Protein AF-0000000084534724 (afdb_homodimer)

Nearest PDB structures (foldseek):
  3l21-assembly3_F  TM=9.313E-01  e=1.525E-20  Mycobacterium tuberculosis
  5j5d-assembly1_A  TM=9.311E-01  e=1.885E-20  Mycobacterium tuberculosis H37Rv
  3cpr-assembly1_A  TM=9.410E-01  e=4.296E-19  Corynebacterium glutamicum
  4n4q-assembly1_B  TM=8.571E-01  e=7.728E-17  Mycoplasmopsis synoviae 53
  4n4q-assembly1_D  TM=8.444E-01  e=2.115E-16  Mycoplasmopsis synoviae 53

pLDDT: mean 96.57, std 6.98, range [31.11, 98.94]

InterPro domains:
  IPR002220 DapA-like [PF00701] (13-294)
  IPR002220 DapA-like [PIRSF001365] (11-296)
  IPR002220 DapA-like [PR00146] (45-66)
  IPR002220 DapA-like [PR00146] (113-129)
  IPR002220 DapA-like [PR00146] (137-154)
  IPR002220 DapA-like [PTHR12128] (12-295)
  IPR002220 DapA-like [SM01130] (11-297)
  IPR013785 Aldolase-type TIM barrel [G3DSA:3.20.20.70] (2-296)

Sequence (604 aa):
MSHTPHDTTRPWRGIMVATAIPLRPDLSVDYDAYAEHVRWLIDSGCDGVVPNGSLGEYQTLTAEERARVVEVAVEAAGDGSRVMPGVAAYGSAESRRWAEQAAEAGAGSVLLLPPNAYRADRDAVRAHYAEVAKAGLPIVAYNNPIDTKVDLVPSLLAELHREGSIVAVKEFSGDVRRAYELAELAPGLDLLIGADDVLLELALAGAVGWIAGYPNALPEASVELYRAAVAHDLETALPLYKSLHSLLRWDSKTEFVQAIKLSMDIAGRPGGPVRPPRLPLTPEIEAAVRAATEKALAEGLAMSHTPHDTTRPWRGIMVATAIPLRPDLSVDYDAYAEHVRWLIDSGCDGVVPNGSLGEYQTLTAEERARVVEVAVEAAGDGSRVMPGVAAYGSAESRRWAEQAAEAGAGSVLLLPPNAYRADRDAVRAHYAEVAKAGLPIVAYNNPIDTKVDLVPSLLAELHREGSIVAVKEFSGDVRRAYELAELAPGLDLLIGADDVLLELALAGAVGWIAGYPNALPEASVELYRAAVAHDLETALPLYKSLHSLLRWDSKTEFVQAIKLSMDIAGRPGGPVRPPRLPLTPEIEAAVRAATEKALAEGLA

Secondary structure (DSSP, 8-state):
-------TTSTTSEEEEEPPPPB-TTS-B-HHHHHHHHHHHHHTT--EEETTSTTTTGGGS-HHHHHHHHHHHHHHHSSGGGB--B---SSHHHHHHHHHHHHHHT-S-EEEPPP-SS---HHHHHHHHHHHHTT-S-EEEEE-TTTSS----HHHHHHHHHTTS-SEEEE-S--TTHHHHHHHH-TT-EEEE-SGGGHHHHHHTT--EEEESGGGT-HHHHHHHHHHHHTT-HHHHHHHHHHHHHHHGGGGSTTHHHHHHHHHHHTTS------TT--PPPHHHHHHHHHHHHHHHHTT--/-------TTSTTSEEEEEPPPPB-TTS-B-HHHHHHHHHHHHHTT--EEETTSTTTTGGGS-HHHHHHHHHHHHHHHSSGGGB--B---SSHHHHHHHHHHHHHHT-S-EEEPPP-SS---HHHHHHHHHHHHTT-S-EEEEE-TTTSS----HHHHHHHHHTTS-SEEEE-S--TTHHHHHHHH-TT-EEEE-SGGGHHHHHHTT--EEEESGGGT-HHHHHHHHHHHHTT-HHHHHHHHHHHHHHHGGGGSTTHHHHHHHHHHHTTS------TT--PPPHHHHHHHHHHHHHHHHTT--

Organism: Streptomyces rubellomurinus (strain ATCC 31215) (NCBI:txid359131)

Foldseek 3Di:
DPLPPQDLLCNQFFEEEAAAFFADPVRHTDLVQLLVLLLVLVVLRGSAYEYLDVLNVVVPDDPVRLLVSLLSRCVSNVAQQRYAYEQEDQALVSSLVSLLSSVVSHHSAYEYEFNAPDQDDLVSRLVSLVSSCVSPHAYAYEADVPRGSYGCQLQSVQVSVVVVSHQEYADLPPPLVSLQVNCVRHPRHAYEDNAQLCLLSNLLSPHRYYHAYQCSQQSNLSNQLNVCSNVVVCVRNVVSSVLLNLQSCLCSDPCNSQLSLLLNVLSPGHSDDDDPPDDHDDPVVSVSSNVSSVSCVVVVRD/DPLPPQDLLCNQFFEEEAAAFFADPVRHTDLVQLLVLLLVLVVLRGSAYEYLDVLNVVVPDDPVRLLVSLLSRCVSNVAQQRYAYEQEDQALVSSLVSLLSSVVSHHSAYEYEFNAPDQDDLVSRLVSLVSSCVSPHAYAYEADVPRGSYGCQLQSVQVSVVVVSHQEYADLPPPLVSLQVNCVRHPRHAYEDNAQLCLLSNLLSPHRYYHAYQCSQQSNLSNQLNVCSNVVVCVRNVVSSVLLNLQRCLCSDPCNSQLSLLLNVVSPGHSDDDDPPDDHDDPVVSVSSNVSSVSCVVVVRD

Structure (mmCIF, N/CA/C/O backbone):
data_AF-0000000084534724-model_v1
#
loop_
_entity.id
_entity.type
_entity.pdbx_description
1 polymer 'Dihydrodipicolinate synthase'
#
loop_
_atom_site.group_PDB
_atom_site.id
_atom_site.type_symbol
_atom_site.label_atom_id
_atom_site.label_alt_id
_atom_site.label_comp_id
_atom_site.label_asym_id
_atom_site.label_entity_id
_atom_site.label_seq_id
_atom_site.pdbx_PDB_ins_code
_atom_site.Cartn_x
_atom_site.Cartn_y
_atom_site.Cartn_z
_atom_site.occupancy
_atom_site.B_iso_or_equiv
_atom_site.auth_seq_id
_atom_site.auth_comp_id
_atom_site.auth_asym_id
_atom_site.auth_atom_id
_atom_site.pdbx_PDB_model_num
ATOM 1 N N . MET A 1 1 ? -4.531 -6.094 -29.719 1 31.45 1 MET A N 1
ATOM 2 C CA . MET A 1 1 ? -3.807 -5.863 -28.484 1 31.45 1 MET A CA 1
ATOM 3 C C . MET A 1 1 ? -2.578 -6.762 -28.391 1 31.45 1 MET A C 1
ATOM 5 O O . MET A 1 1 ? -2.688 -7.984 -28.5 1 31.45 1 MET A O 1
ATOM 9 N N . SER A 1 2 ? -1.441 -6.332 -28.75 1 37.47 2 SER A N 1
ATOM 10 C CA . SER A 1 2 ? -0.261 -7.152 -29 1 37.47 2 SER A CA 1
ATOM 11 C C . SER A 1 2 ? 0.065 -8.039 -27.797 1 37.47 2 SER A C 1
ATOM 13 O O . SER A 1 2 ? 0.233 -7.539 -26.688 1 37.47 2 SER A O 1
ATOM 15 N N . HIS A 1 3 ? -0.553 -9.195 -27.797 1 49.28 3 HIS A N 1
ATOM 16 C CA . HIS A 1 3 ? -0.193 -10.266 -26.875 1 49.28 3 HIS A CA 1
ATOM 17 C C . HIS A 1 3 ? 1.321 -10.43 -26.781 1 49.28 3 HIS A C 1
ATOM 19 O O . HIS A 1 3 ? 1.986 -10.641 -27.797 1 49.28 3 HIS A O 1
ATOM 25 N N . THR A 1 4 ? 1.953 -9.703 -25.875 1 54.88 4 THR A N 1
ATOM 26 C CA . THR A 1 4 ? 3.363 -10.047 -25.75 1 54.88 4 THR A CA 1
ATOM 27 C C . THR A 1 4 ? 3.549 -11.562 -25.703 1 54.88 4 THR A C 1
ATOM 29 O O . THR A 1 4 ? 2.934 -12.25 -24.891 1 54.88 4 THR A O 1
ATOM 32 N N . PRO A 1 5 ? 4.125 -12.008 -26.719 1 69.56 5 PRO A N 1
ATOM 33 C CA . PRO A 1 5 ? 4.34 -13.453 -26.781 1 69.56 5 PRO A CA 1
ATOM 34 C C . PRO A 1 5 ? 4.973 -14.016 -25.5 1 69.56 5 PRO A C 1
ATOM 36 O O . PRO A 1 5 ? 5.711 -13.305 -24.812 1 69.56 5 PRO A O 1
ATOM 39 N N . HIS A 1 6 ? 4.406 -15.141 -25.094 1 79.44 6 HIS A N 1
ATOM 40 C CA . HIS A 1 6 ? 4.953 -15.875 -23.969 1 79.44 6 HIS A CA 1
ATOM 41 C C . HIS A 1 6 ? 6.461 -16.062 -24.109 1 79.44 6 HIS A C 1
ATOM 43 O O . HIS A 1 6 ? 6.941 -16.531 -25.141 1 79.44 6 HIS A O 1
ATOM 49 N N . ASP A 1 7 ? 7.27 -15.555 -23.156 1 83.25 7 ASP A N 1
ATOM 50 C CA . ASP A 1 7 ? 8.719 -15.672 -23.094 1 83.25 7 ASP A CA 1
ATOM 51 C C . ASP A 1 7 ? 9.141 -16.891 -22.297 1 83.25 7 ASP A C 1
ATOM 53 O O . ASP A 1 7 ? 9.031 -16.906 -21.062 1 83.25 7 ASP A O 1
ATOM 57 N N . THR A 1 8 ? 9.727 -17.938 -22.875 1 87.81 8 THR A N 1
ATOM 58 C CA . THR A 1 8 ? 10.078 -19.188 -22.219 1 87.81 8 THR A CA 1
ATOM 59 C C . THR A 1 8 ? 11.297 -19 -21.312 1 87.81 8 THR A C 1
ATOM 61 O O . THR A 1 8 ? 11.578 -19.844 -20.453 1 87.81 8 THR A O 1
ATOM 64 N N . THR A 1 9 ? 12.047 -17.906 -21.453 1 91 9 THR A N 1
ATOM 65 C CA . THR A 1 9 ? 13.203 -17.656 -20.609 1 91 9 THR A CA 1
ATOM 66 C C . THR A 1 9 ? 12.781 -16.969 -19.312 1 91 9 THR A C 1
ATOM 68 O O . THR A 1 9 ? 13.523 -16.984 -18.312 1 91 9 THR A O 1
ATOM 71 N N . ARG A 1 10 ? 11.641 -16.391 -19.375 1 96.88 10 ARG A N 1
ATOM 72 C CA . ARG A 1 10 ? 11.039 -15.75 -18.203 1 96.88 10 ARG A CA 1
ATOM 73 C C . ARG A 1 10 ? 9.547 -16.047 -18.125 1 96.88 10 ARG A C 1
ATOM 75 O O . ARG A 1 10 ? 8.727 -15.133 -18.172 1 96.88 10 ARG A O 1
ATOM 82 N N . PRO A 1 11 ? 9.305 -17.266 -18.031 1 97.06 11 PRO A N 1
ATOM 83 C CA . PRO A 1 11 ? 7.922 -17.719 -18.219 1 97.06 11 PRO A CA 1
ATOM 84 C C . PRO A 1 11 ? 7.004 -17.281 -17.078 1 97.06 11 PRO A C 1
ATOM 86 O O . PRO A 1 11 ? 5.785 -17.469 -17.156 1 97.06 11 PRO A O 1
ATOM 89 N N . TRP A 1 12 ? 7.598 -16.672 -16.031 1 98.06 12 TRP A N 1
ATOM 90 C CA . TRP A 1 12 ? 6.805 -16.203 -14.898 1 98.06 12 TRP A CA 1
ATOM 91 C C . TRP A 1 12 ? 6.195 -14.836 -15.188 1 98.06 12 TRP A C 1
ATOM 93 O O . TRP A 1 12 ? 5.375 -14.336 -14.414 1 98.06 12 TRP A O 1
ATOM 103 N N . ARG A 1 13 ? 6.543 -14.188 -16.281 1 98.19 13 ARG A N 1
ATOM 104 C CA . ARG A 1 13 ? 6.039 -12.859 -16.625 1 98.19 13 ARG A CA 1
ATOM 105 C C . ARG A 1 13 ? 4.645 -12.945 -17.25 1 98.19 13 ARG A C 1
ATOM 107 O O . ARG A 1 13 ? 4.305 -13.945 -17.875 1 98.19 13 ARG A O 1
ATOM 114 N N . GLY A 1 14 ? 3.852 -11.93 -17.078 1 98.06 14 GLY A N 1
ATOM 115 C CA . GLY A 1 14 ? 2.48 -11.914 -17.562 1 98.06 14 GLY A CA 1
ATOM 116 C C . GLY A 1 14 ? 1.477 -12.375 -16.531 1 98.06 14 GLY A C 1
ATOM 117 O O . GLY A 1 14 ? 1.721 -12.25 -15.32 1 98.06 14 GLY A O 1
ATOM 118 N N . ILE A 1 15 ? 0.293 -12.758 -16.969 1 98.56 15 ILE A N 1
ATOM 119 C CA . ILE A 1 15 ? -0.789 -13.156 -16.078 1 98.56 15 ILE A CA 1
ATOM 120 C C . ILE A 1 15 ? -0.717 -14.656 -15.812 1 98.56 15 ILE A C 1
ATOM 122 O O . ILE A 1 15 ? -1.119 -15.461 -16.656 1 98.56 15 ILE A O 1
ATOM 126 N N . MET A 1 16 ? -0.226 -15.008 -14.648 1 98.69 16 MET A N 1
ATOM 127 C CA . MET A 1 16 ? -0.165 -16.391 -14.172 1 98.69 16 MET A CA 1
ATOM 128 C C . MET A 1 16 ? -1.26 -16.656 -13.141 1 98.69 16 MET A C 1
ATOM 130 O O . MET A 1 16 ? -1.208 -16.141 -12.023 1 98.69 16 MET A O 1
ATOM 134 N N . VAL A 1 17 ? -2.211 -17.484 -13.453 1 98.81 17 VAL A N 1
ATOM 135 C CA . VAL A 1 17 ? -3.395 -17.625 -12.617 1 98.81 17 VAL A CA 1
ATOM 136 C C . VAL A 1 17 ? -3.168 -18.734 -11.586 1 98.81 17 VAL A C 1
ATOM 138 O O . VAL A 1 17 ? -2.908 -19.875 -11.953 1 98.81 17 VAL A O 1
ATOM 141 N N . ALA A 1 18 ? -3.164 -18.344 -10.32 1 98.81 18 ALA A N 1
ATOM 142 C CA . ALA A 1 18 ? -3.275 -19.359 -9.289 1 98.81 18 ALA A CA 1
ATOM 143 C C . ALA A 1 18 ? -4.609 -20.094 -9.391 1 98.81 18 ALA A C 1
ATOM 145 O O . ALA A 1 18 ? -5.66 -19.531 -9.07 1 98.81 18 ALA A O 1
ATOM 146 N N . THR A 1 19 ? -4.578 -21.344 -9.656 1 98.75 19 THR A N 1
ATOM 147 C CA . THR A 1 19 ? -5.816 -22 -10.055 1 98.75 19 THR A CA 1
ATOM 148 C C . THR A 1 19 ? -6.477 -22.672 -8.859 1 98.75 19 THR A C 1
ATOM 150 O O . THR A 1 19 ? -5.797 -23.297 -8.039 1 98.75 19 THR A O 1
ATOM 153 N N . ALA A 1 20 ? -7.758 -22.5 -8.836 1 98.44 20 ALA A N 1
ATOM 154 C CA . ALA A 1 20 ? -8.57 -23.375 -7.992 1 98.44 20 ALA A CA 1
ATOM 155 C C . ALA A 1 20 ? -8.648 -24.781 -8.578 1 98.44 20 ALA A C 1
ATOM 157 O O . ALA A 1 20 ? -8.594 -24.969 -9.797 1 98.44 20 ALA A O 1
ATOM 158 N N . ILE A 1 21 ? -8.695 -25.688 -7.723 1 98.06 21 ILE A N 1
ATOM 159 C CA . ILE A 1 21 ? -8.828 -27.062 -8.172 1 98.06 21 ILE A CA 1
ATOM 160 C C . ILE A 1 21 ? -10.273 -27.531 -7.973 1 98.06 21 ILE A C 1
ATOM 162 O O . ILE A 1 21 ? -10.766 -27.578 -6.844 1 98.06 21 ILE A O 1
ATOM 166 N N . PRO A 1 22 ? -10.938 -27.844 -9.094 1 98.06 22 PRO A N 1
ATOM 167 C CA . PRO A 1 22 ? -12.297 -28.375 -8.969 1 98.06 22 PRO A CA 1
ATOM 168 C C . PRO A 1 22 ? -12.344 -29.719 -8.25 1 98.06 22 PRO A C 1
ATOM 170 O O . PRO A 1 22 ? -11.531 -30.609 -8.539 1 98.06 22 PRO A O 1
ATOM 173 N N . LEU A 1 23 ? -13.25 -29.828 -7.32 1 98.19 23 LEU A N 1
ATOM 174 C CA . LEU A 1 23 ? -13.461 -31.062 -6.57 1 98.19 23 LEU A CA 1
ATOM 175 C C . LEU A 1 23 ? -14.836 -31.641 -6.867 1 98.19 23 LEU A C 1
ATOM 177 O O . LEU A 1 23 ? -15.797 -30.906 -7.082 1 98.19 23 LEU A O 1
ATOM 181 N N . ARG A 1 24 ? -14.883 -32.969 -6.875 1 97.38 24 ARG A N 1
ATOM 182 C CA . ARG A 1 24 ? -16.156 -33.656 -6.961 1 97.38 24 ARG A CA 1
ATOM 183 C C . ARG A 1 24 ? -16.906 -33.594 -5.633 1 97.38 24 ARG A C 1
ATOM 185 O O . ARG A 1 24 ? -16.344 -33.188 -4.617 1 97.38 24 ARG A O 1
ATOM 192 N N . PRO A 1 25 ? -18.188 -33.969 -5.656 1 96.06 25 PRO A N 1
ATOM 193 C CA . PRO A 1 25 ? -18.953 -33.938 -4.41 1 96.06 25 PRO A CA 1
ATOM 194 C C . PRO A 1 25 ? -18.312 -34.719 -3.285 1 96.06 25 PRO A C 1
ATOM 196 O O . PRO A 1 25 ? -18.469 -34.375 -2.111 1 96.06 25 PRO A O 1
ATOM 199 N N . ASP A 1 26 ? -17.562 -35.812 -3.604 1 97.38 26 ASP A N 1
ATOM 200 C CA . ASP A 1 26 ? -16.891 -36.625 -2.59 1 97.38 26 ASP A CA 1
ATOM 201 C C . ASP A 1 26 ? -15.531 -36.031 -2.223 1 97.38 26 ASP A C 1
ATOM 203 O O . ASP A 1 26 ? -14.734 -36.688 -1.534 1 97.38 26 ASP A O 1
ATOM 207 N N . LEU A 1 27 ? -15.172 -34.906 -2.752 1 97.69 27 LEU A N 1
ATOM 208 C CA . LEU A 1 27 ? -14 -34.062 -2.469 1 97.69 27 LEU A CA 1
ATOM 209 C C . LEU A 1 27 ? -12.758 -34.656 -3.143 1 97.69 27 LEU A C 1
ATOM 211 O O . LEU A 1 27 ? -11.633 -34.25 -2.83 1 97.69 27 LEU A O 1
ATOM 215 N N . SER A 1 28 ? -12.984 -35.656 -4.059 1 98.06 28 SER A N 1
ATOM 216 C CA . SER A 1 28 ? -11.867 -36.031 -4.906 1 98.06 28 SER A CA 1
ATOM 217 C C . SER A 1 28 ? -11.617 -35 -6.004 1 98.06 28 SER A C 1
ATOM 219 O O . SER A 1 28 ? -12.516 -34.25 -6.375 1 98.06 28 SER A O 1
ATOM 221 N N . VAL A 1 29 ? -10.422 -35.031 -6.543 1 98.38 29 VAL A N 1
ATOM 222 C CA . VAL A 1 29 ? -10.039 -34.062 -7.562 1 98.38 29 VAL A CA 1
ATOM 223 C C . VAL A 1 29 ? -10.727 -34.406 -8.883 1 98.38 29 VAL A C 1
ATOM 225 O O . VAL A 1 29 ? -10.719 -35.562 -9.312 1 98.38 29 VAL A O 1
ATOM 228 N N . ASP A 1 30 ? -11.344 -33.406 -9.523 1 98.5 30 ASP A N 1
ATOM 229 C CA . ASP A 1 30 ? -11.906 -33.531 -10.859 1 98.5 30 ASP A CA 1
ATOM 230 C C . ASP A 1 30 ? -10.906 -33.094 -11.922 1 98.5 30 ASP A C 1
ATOM 232 O O . ASP A 1 30 ? -10.977 -31.969 -12.406 1 98.5 30 ASP A O 1
ATOM 236 N N . TYR A 1 31 ? -10.07 -34.031 -12.359 1 98.69 31 TYR A N 1
ATOM 237 C CA . TYR A 1 31 ? -8.961 -33.719 -13.25 1 98.69 31 TYR A CA 1
ATOM 238 C C . TYR A 1 31 ? -9.461 -33.25 -14.609 1 98.69 31 TYR A C 1
ATOM 240 O O . TYR A 1 31 ? -8.836 -32.406 -15.258 1 98.69 31 TYR A O 1
ATOM 248 N N . ASP A 1 32 ? -10.562 -33.781 -15.078 1 98.44 32 ASP A N 1
ATOM 249 C CA . ASP A 1 32 ? -11.125 -33.375 -16.359 1 98.44 32 ASP A CA 1
ATOM 250 C C . ASP A 1 32 ? -11.586 -31.906 -16.297 1 98.44 32 ASP A C 1
ATOM 252 O O . ASP A 1 32 ? -11.273 -31.109 -17.188 1 98.44 32 ASP A O 1
ATOM 256 N N . ALA A 1 33 ? -12.289 -31.578 -15.281 1 98.31 33 ALA A N 1
ATOM 257 C CA . ALA A 1 33 ? -12.742 -30.203 -15.094 1 98.31 33 ALA A CA 1
ATOM 258 C C . ALA A 1 33 ? -11.555 -29.25 -14.93 1 98.31 33 ALA A C 1
ATOM 260 O O . ALA A 1 33 ? -11.594 -28.109 -15.406 1 98.31 33 ALA A O 1
ATOM 261 N N . TYR A 1 34 ? -10.586 -29.75 -14.273 1 98.62 34 TYR A N 1
ATOM 262 C CA . TYR A 1 34 ? -9.391 -28.938 -14.07 1 98.62 34 TYR A CA 1
ATOM 263 C C . TYR A 1 34 ? -8.703 -28.641 -15.391 1 98.62 34 TYR A C 1
ATOM 265 O O . TYR A 1 34 ? -8.32 -27.5 -15.656 1 98.62 34 TYR A O 1
ATOM 273 N N . ALA A 1 35 ? -8.539 -29.672 -16.188 1 98.75 35 ALA A N 1
ATOM 274 C CA . ALA A 1 35 ? -7.938 -29.5 -17.516 1 98.75 35 ALA A CA 1
ATOM 275 C C . ALA A 1 35 ? -8.719 -28.484 -18.344 1 98.75 35 ALA A C 1
ATOM 277 O O . ALA A 1 35 ? -8.125 -27.609 -18.984 1 98.75 35 ALA A O 1
ATOM 278 N N . GLU A 1 36 ? -9.984 -28.594 -18.312 1 98.5 36 GLU A N 1
ATOM 279 C CA . GLU A 1 36 ? -10.844 -27.672 -19.031 1 98.5 36 GLU A CA 1
ATOM 280 C C . GLU A 1 36 ? -10.664 -26.234 -18.516 1 98.5 36 GLU A C 1
ATOM 282 O O . GLU A 1 36 ? -10.648 -25.281 -19.297 1 98.5 36 GLU A O 1
ATOM 287 N N . HIS A 1 37 ? -10.586 -26.109 -17.219 1 98.62 37 HIS A N 1
ATOM 288 C CA . HIS A 1 37 ? -10.406 -24.797 -16.609 1 98.62 37 HIS A CA 1
ATOM 289 C C . HIS A 1 37 ? -9.094 -24.156 -17.062 1 98.62 37 HIS A C 1
ATOM 291 O O . HIS A 1 37 ? -9.062 -22.969 -17.391 1 98.62 37 HIS A O 1
ATOM 297 N N . VAL A 1 38 ? -8.023 -24.906 -17.062 1 98.62 38 VAL A N 1
ATOM 298 C CA . VAL A 1 38 ? -6.715 -24.422 -17.484 1 98.62 38 VAL A CA 1
ATOM 299 C C . VAL A 1 38 ? -6.781 -23.938 -18.922 1 98.62 38 VAL A C 1
ATOM 301 O O . VAL A 1 38 ? -6.336 -22.828 -19.234 1 98.62 38 VAL A O 1
ATOM 304 N N . ARG A 1 39 ? -7.379 -24.75 -19.828 1 98.44 39 ARG A N 1
ATOM 305 C CA . ARG A 1 39 ? -7.508 -24.359 -21.234 1 98.44 39 ARG A CA 1
ATOM 306 C C . ARG A 1 39 ? -8.32 -23.078 -21.375 1 98.44 39 ARG A C 1
ATOM 308 O O . ARG A 1 39 ? -7.961 -22.188 -22.156 1 98.44 39 ARG A O 1
ATOM 315 N N . TRP A 1 40 ? -9.352 -23.047 -20.609 1 98.19 40 TRP A N 1
ATOM 316 C CA . TRP A 1 40 ? -10.242 -21.891 -20.656 1 98.19 40 TRP A CA 1
ATOM 317 C C . TRP A 1 40 ? -9.516 -20.625 -20.25 1 98.19 40 TRP A C 1
ATOM 319 O O . TRP A 1 40 ? -9.695 -19.562 -20.875 1 98.19 40 TRP A O 1
ATOM 329 N N . LEU A 1 41 ? -8.742 -20.641 -19.203 1 98.31 41 LEU A N 1
ATOM 330 C CA . LEU A 1 41 ? -7.984 -19.469 -18.734 1 98.31 41 LEU A CA 1
ATOM 331 C C . LEU A 1 41 ? -7.016 -18.984 -19.812 1 98.31 41 LEU A C 1
ATOM 333 O O . LEU A 1 41 ? -6.93 -17.797 -20.078 1 98.31 41 LEU A O 1
ATOM 337 N N . ILE A 1 42 ? -6.312 -19.922 -20.438 1 97.62 42 ILE A N 1
ATOM 338 C CA . ILE A 1 42 ? -5.344 -19.578 -21.469 1 97.62 42 ILE A CA 1
ATOM 339 C C . ILE A 1 42 ? -6.066 -19.016 -22.688 1 97.62 42 ILE A C 1
ATOM 341 O O . ILE A 1 42 ? -5.664 -17.984 -23.234 1 97.62 42 ILE A O 1
ATOM 345 N N . ASP A 1 43 ? -7.18 -19.656 -23.047 1 97.25 43 ASP A N 1
ATOM 346 C CA . ASP A 1 43 ? -7.977 -19.188 -24.172 1 97.25 43 ASP A CA 1
ATOM 347 C C . ASP A 1 43 ? -8.562 -17.797 -23.906 1 97.25 43 ASP A C 1
ATOM 349 O O . ASP A 1 43 ? -8.844 -17.047 -24.828 1 97.25 43 ASP A O 1
ATOM 353 N N . SER A 1 44 ? -8.727 -17.484 -22.625 1 97.38 44 SER A N 1
ATOM 354 C CA . SER A 1 44 ? -9.305 -16.203 -22.219 1 97.38 44 SER A CA 1
ATOM 355 C C . SER A 1 44 ? -8.25 -15.109 -22.156 1 97.38 44 SER A C 1
ATOM 357 O O . SER A 1 44 ? -8.547 -13.969 -21.797 1 97.38 44 SER A O 1
ATOM 359 N N . GLY A 1 45 ? -7.027 -15.43 -22.438 1 97.06 45 GLY A N 1
ATOM 360 C CA . GLY A 1 45 ? -5.996 -14.414 -22.562 1 97.06 45 GLY A CA 1
ATOM 361 C C . GLY A 1 45 ? -4.98 -14.445 -21.438 1 97.06 45 GLY A C 1
ATOM 362 O O . GLY A 1 45 ? -4.027 -13.664 -21.438 1 97.06 45 GLY A O 1
ATOM 363 N N . CYS A 1 46 ? -5.109 -15.367 -20.469 1 97.94 46 CYS A N 1
ATOM 364 C CA . CYS A 1 46 ? -4.094 -15.516 -19.438 1 97.94 46 CYS A CA 1
ATOM 365 C C . CYS A 1 46 ? -2.842 -16.188 -19.984 1 97.94 46 CYS A C 1
ATOM 367 O O . CYS A 1 46 ? -2.92 -16.953 -20.953 1 97.94 46 CYS A O 1
ATOM 369 N N . ASP A 1 47 ? -1.71 -15.883 -19.391 1 98.12 47 ASP A N 1
ATOM 370 C CA . ASP A 1 47 ? -0.446 -16.328 -19.969 1 98.12 47 ASP A CA 1
ATOM 371 C C . ASP A 1 47 ? -0.066 -17.719 -19.453 1 98.12 47 ASP A C 1
ATOM 373 O O . ASP A 1 47 ? 0.655 -18.453 -20.109 1 98.12 47 ASP A O 1
ATOM 377 N N . GLY A 1 48 ? -0.491 -18.031 -18.312 1 98.31 48 GLY A N 1
ATOM 378 C CA . GLY A 1 48 ? -0.174 -19.312 -17.703 1 98.31 48 GLY A CA 1
ATOM 379 C C . GLY A 1 48 ? -0.93 -19.578 -16.406 1 98.31 48 GLY A C 1
ATOM 380 O O . GLY A 1 48 ? -1.851 -18.828 -16.062 1 98.31 48 GLY A O 1
ATOM 381 N N . VAL A 1 49 ? -0.533 -20.719 -15.75 1 98.81 49 VAL A N 1
ATOM 382 C CA . VAL A 1 49 ? -1.259 -21.109 -14.539 1 98.81 49 VAL A CA 1
ATOM 383 C C . VAL A 1 49 ? -0.27 -21.516 -13.445 1 98.81 49 VAL A C 1
ATOM 385 O O . VAL A 1 49 ? 0.859 -21.922 -13.742 1 98.81 49 VAL A O 1
ATOM 388 N N . VAL A 1 50 ? -0.726 -21.297 -12.227 1 98.88 50 VAL A N 1
ATOM 389 C CA . VAL A 1 50 ? 0.039 -21.609 -11.023 1 98.88 50 VAL A CA 1
ATOM 390 C C . VAL A 1 50 ? -0.721 -22.641 -10.18 1 98.88 50 VAL A C 1
ATOM 392 O O . VAL A 1 50 ? -1.365 -22.281 -9.188 1 98.88 50 VAL A O 1
ATOM 395 N N . PRO A 1 51 ? -0.594 -23.922 -10.523 1 98.81 51 PRO A N 1
ATOM 396 C CA . PRO A 1 51 ? -1.234 -24.953 -9.695 1 98.81 51 PRO A CA 1
ATOM 397 C C . PRO A 1 51 ? -0.534 -25.141 -8.352 1 98.81 51 PRO A C 1
ATOM 399 O O . PRO A 1 51 ? 0.628 -24.766 -8.195 1 98.81 51 PRO A O 1
ATOM 402 N N . ASN A 1 52 ? -1.262 -25.688 -7.426 1 98.25 52 ASN A N 1
ATOM 403 C CA . ASN A 1 52 ? -0.752 -26.141 -6.133 1 98.25 52 ASN A CA 1
ATOM 404 C C . ASN A 1 52 ? -0.239 -24.953 -5.305 1 98.25 52 ASN A C 1
ATOM 406 O O . ASN A 1 52 ? 0.756 -25.094 -4.586 1 98.25 52 ASN A O 1
ATOM 410 N N . GLY A 1 53 ? -0.817 -23.781 -5.555 1 96.38 53 GLY A N 1
ATOM 411 C CA . GLY A 1 53 ? -0.711 -22.703 -4.578 1 96.38 53 GLY A CA 1
ATOM 412 C C . GLY A 1 53 ? -1.717 -22.828 -3.449 1 96.38 53 GLY A C 1
ATOM 413 O O . GLY A 1 53 ? -2.377 -23.859 -3.303 1 96.38 53 GLY A O 1
ATOM 414 N N . SER A 1 54 ? -1.803 -21.797 -2.684 1 94.12 54 SER A N 1
ATOM 415 C CA . SER A 1 54 ? -2.791 -21.781 -1.609 1 94.12 54 SER A CA 1
ATOM 416 C C . SER A 1 54 ? -4.211 -21.859 -2.162 1 94.12 54 SER A C 1
ATOM 418 O O . SER A 1 54 ? -5.062 -22.547 -1.593 1 94.12 54 SER A O 1
ATOM 420 N N . LEU A 1 55 ? -4.473 -21.234 -3.266 1 97 55 LEU A N 1
ATOM 421 C CA . LEU A 1 55 ? -5.797 -21.25 -3.881 1 97 55 LEU A CA 1
ATOM 422 C C . LEU A 1 55 ? -6.164 -22.641 -4.363 1 97 55 LEU A C 1
ATOM 424 O O . LEU A 1 55 ? -7.344 -23.016 -4.367 1 97 55 LEU A O 1
ATOM 428 N N . GLY A 1 56 ? -5.172 -23.406 -4.719 1 97.38 56 GLY A N 1
ATOM 429 C CA . GLY A 1 56 ? -5.387 -24.797 -5.113 1 97.38 56 GLY A CA 1
ATOM 430 C C . GLY A 1 56 ? -5.457 -25.75 -3.934 1 97.38 56 GLY A C 1
ATOM 431 O O . GLY A 1 56 ? -5.531 -26.953 -4.117 1 97.38 56 GLY A O 1
ATOM 432 N N . GLU A 1 57 ? -5.352 -25.219 -2.717 1 97.25 57 GLU A N 1
ATOM 433 C CA . GLU A 1 57 ? -5.465 -26 -1.487 1 97.25 57 GLU A CA 1
ATOM 434 C C . GLU A 1 57 ? -4.418 -27.109 -1.438 1 97.25 57 GLU A C 1
ATOM 436 O O . GLU A 1 57 ? -4.727 -28.234 -1.062 1 97.25 57 GLU A O 1
ATOM 441 N N . TYR A 1 58 ? -3.207 -26.812 -1.786 1 96.06 58 TYR A N 1
ATOM 442 C CA . TYR A 1 58 ? -2.152 -27.797 -1.958 1 96.06 58 TYR A CA 1
ATOM 443 C C . TYR A 1 58 ? -1.916 -28.578 -0.666 1 96.06 58 TYR A C 1
ATOM 445 O O . TYR A 1 58 ? -1.523 -29.75 -0.697 1 96.06 58 TYR A O 1
ATOM 453 N N . GLN A 1 59 ? -2.188 -27.969 0.482 1 94.88 59 GLN A N 1
ATOM 454 C CA . GLN A 1 59 ? -1.908 -28.578 1.781 1 94.88 59 GLN A CA 1
ATOM 455 C C . GLN A 1 59 ? -2.822 -29.766 2.041 1 94.88 59 GLN A C 1
ATOM 457 O O . GLN A 1 59 ? -2.527 -30.609 2.893 1 94.88 59 GLN A O 1
ATOM 462 N N . THR A 1 60 ? -3.922 -29.797 1.344 1 96.75 60 THR A N 1
ATOM 463 C CA . THR A 1 60 ? -4.895 -30.859 1.607 1 96.75 60 THR A CA 1
ATOM 464 C C . THR A 1 60 ? -4.816 -31.938 0.537 1 96.75 60 THR A C 1
ATOM 466 O O . THR A 1 60 ? -5.574 -32.906 0.577 1 96.75 60 THR A O 1
ATOM 469 N N . LEU A 1 61 ? -3.941 -31.797 -0.401 1 97.69 61 LEU A N 1
ATOM 470 C CA . LEU A 1 61 ? -3.793 -32.781 -1.469 1 97.69 61 LEU A CA 1
ATOM 471 C C . LEU A 1 61 ? -2.867 -33.906 -1.04 1 97.69 61 LEU A C 1
ATOM 473 O O . LEU A 1 61 ? -1.881 -33.688 -0.337 1 97.69 61 LEU A O 1
ATOM 477 N N . THR A 1 62 ? -3.244 -35.156 -1.491 1 97.62 62 THR A N 1
ATOM 478 C CA . THR A 1 62 ? -2.273 -36.25 -1.365 1 97.62 62 THR A CA 1
ATOM 479 C C . THR A 1 62 ? -1.088 -36.031 -2.299 1 97.62 62 THR A C 1
ATOM 481 O O . THR A 1 62 ? -1.165 -35.219 -3.227 1 97.62 62 THR A O 1
ATOM 484 N N . ALA A 1 63 ? -0.037 -36.75 -2.02 1 98 63 ALA A N 1
ATOM 485 C CA . ALA A 1 63 ? 1.133 -36.656 -2.889 1 98 63 ALA A CA 1
ATOM 486 C C . ALA A 1 63 ? 0.777 -37 -4.332 1 98 63 ALA A C 1
ATOM 488 O O . ALA A 1 63 ? 1.249 -36.344 -5.266 1 98 63 ALA A O 1
ATOM 489 N N . GLU A 1 64 ? -0.032 -37.938 -4.488 1 98.38 64 GLU A N 1
ATOM 490 C CA . GLU A 1 64 ? -0.444 -38.375 -5.82 1 98.38 64 GLU A CA 1
ATOM 491 C C . GLU A 1 64 ? -1.287 -37.281 -6.512 1 98.38 64 GLU A C 1
ATOM 493 O O . GLU A 1 64 ? -1.089 -37 -7.695 1 98.38 64 GLU A O 1
ATOM 498 N N . GLU A 1 65 ? -2.221 -36.75 -5.793 1 98.62 65 GLU A N 1
ATOM 499 C CA . GLU A 1 65 ? -3.053 -35.688 -6.34 1 98.62 65 GLU A CA 1
ATOM 500 C C . GLU A 1 65 ? -2.211 -34.469 -6.75 1 98.62 65 GLU A C 1
ATOM 502 O O . GLU A 1 65 ? -2.4 -33.906 -7.832 1 98.62 65 GLU A O 1
ATOM 507 N N . ARG A 1 66 ? -1.336 -34.125 -5.855 1 98.5 66 ARG A N 1
ATOM 508 C CA . ARG A 1 66 ? -0.497 -32.938 -6.066 1 98.5 66 ARG A CA 1
ATOM 509 C C . ARG A 1 66 ? 0.352 -33.094 -7.324 1 98.5 66 ARG A C 1
ATOM 511 O O . ARG A 1 66 ? 0.425 -32.188 -8.148 1 98.5 66 ARG A O 1
ATOM 518 N N . ALA A 1 67 ? 0.952 -34.25 -7.508 1 98.75 67 ALA A N 1
ATOM 519 C CA . ALA A 1 67 ? 1.753 -34.531 -8.695 1 98.75 67 ALA A CA 1
ATOM 520 C C . ALA A 1 67 ? 0.884 -34.531 -9.953 1 98.75 67 ALA A C 1
ATOM 522 O O . ALA A 1 67 ? 1.251 -33.969 -10.977 1 98.75 67 ALA A O 1
ATOM 523 N N . ARG A 1 68 ? -0.217 -35.188 -9.867 1 98.81 68 ARG A N 1
ATOM 524 C CA . ARG A 1 68 ? -1.1 -35.344 -11.016 1 98.81 68 ARG A CA 1
ATOM 525 C C . ARG A 1 68 ? -1.657 -34 -11.477 1 98.81 68 ARG A C 1
ATOM 527 O O . ARG A 1 68 ? -1.829 -33.75 -12.672 1 98.81 68 ARG A O 1
ATOM 534 N N . VAL A 1 69 ? -1.95 -33.094 -10.555 1 98.88 69 VAL A N 1
ATOM 535 C CA . VAL A 1 69 ? -2.465 -31.781 -10.883 1 98.88 69 VAL A CA 1
ATOM 536 C C . VAL A 1 69 ? -1.465 -31.031 -11.766 1 98.88 69 VAL A C 1
ATOM 538 O O . VAL A 1 69 ? -1.853 -30.375 -12.727 1 98.88 69 VAL A O 1
ATOM 541 N N . VAL A 1 70 ? -0.17 -31.172 -11.484 1 98.88 70 VAL A N 1
ATOM 542 C CA . VAL A 1 70 ? 0.864 -30.516 -12.273 1 98.88 70 VAL A CA 1
ATOM 543 C C . VAL A 1 70 ? 0.903 -31.109 -13.68 1 98.88 70 VAL A C 1
ATOM 545 O O . VAL A 1 70 ? 0.962 -30.375 -14.672 1 98.88 70 VAL A O 1
ATOM 548 N N . GLU A 1 71 ? 0.819 -32.406 -13.727 1 98.88 71 GLU A N 1
ATOM 549 C CA . GLU A 1 71 ? 0.844 -33.094 -15.023 1 98.88 71 GLU A CA 1
ATOM 550 C C . GLU A 1 71 ? -0.346 -32.688 -15.883 1 98.88 71 GLU A C 1
ATOM 552 O O . GLU A 1 71 ? -0.19 -32.406 -17.078 1 98.88 71 GLU A O 1
ATOM 557 N N . VAL A 1 72 ? -1.519 -32.625 -15.266 1 98.88 72 VAL A N 1
ATOM 558 C CA . VAL A 1 72 ? -2.742 -32.25 -15.953 1 98.88 72 VAL A CA 1
ATOM 559 C C . VAL A 1 72 ? -2.621 -30.797 -16.453 1 98.88 72 VAL A C 1
ATOM 561 O O . VAL A 1 72 ? -3.012 -30.484 -17.578 1 98.88 72 VAL A O 1
ATOM 564 N N . ALA A 1 73 ? -2.094 -29.938 -15.625 1 98.88 73 ALA A N 1
ATOM 565 C CA . ALA A 1 73 ? -1.925 -28.531 -16 1 98.88 73 ALA A CA 1
ATOM 566 C C . ALA A 1 73 ? -0.996 -28.391 -17.203 1 98.88 73 ALA A C 1
ATOM 568 O O . ALA A 1 73 ? -1.29 -27.656 -18.141 1 98.88 73 ALA A O 1
ATOM 569 N N . VAL A 1 74 ? 0.133 -29.109 -17.188 1 98.81 74 VAL A N 1
ATOM 570 C CA . VAL A 1 74 ? 1.118 -29.031 -18.266 1 98.81 74 VAL A CA 1
ATOM 571 C C . VAL A 1 74 ? 0.501 -29.531 -19.562 1 98.81 74 VAL A C 1
ATOM 573 O O . VAL A 1 74 ? 0.645 -28.891 -20.609 1 98.81 74 VAL A O 1
ATOM 576 N N . GLU A 1 75 ? -0.178 -30.641 -19.438 1 98.62 75 GLU A N 1
ATOM 577 C CA . GLU A 1 75 ? -0.838 -31.203 -20.609 1 98.62 75 GLU A CA 1
ATOM 578 C C . GLU A 1 75 ? -1.888 -30.234 -21.156 1 98.62 75 GLU A C 1
ATOM 580 O O . GLU A 1 75 ? -1.932 -29.969 -22.359 1 98.62 75 GLU A O 1
ATOM 585 N N . ALA A 1 76 ? -2.693 -29.672 -20.312 1 98.69 76 ALA A N 1
ATOM 586 C CA . ALA A 1 76 ? -3.809 -28.812 -20.703 1 98.69 76 ALA A CA 1
ATOM 587 C C . ALA A 1 76 ? -3.307 -27.469 -21.25 1 98.69 76 ALA A C 1
ATOM 589 O O . ALA A 1 76 ? -3.918 -26.891 -22.156 1 98.69 76 ALA A O 1
ATOM 590 N N . ALA A 1 77 ? -2.221 -26.969 -20.656 1 98.06 77 ALA A N 1
ATOM 591 C CA . ALA A 1 77 ? -1.674 -25.688 -21.078 1 98.06 77 ALA A CA 1
ATOM 592 C C . ALA A 1 77 ? -1.062 -25.781 -22.469 1 98.06 77 ALA A C 1
ATOM 594 O O . ALA A 1 77 ? -0.958 -24.766 -23.188 1 98.06 77 ALA A O 1
ATOM 595 N N . GLY A 1 78 ? -0.609 -26.938 -22.875 1 95.94 78 GLY A N 1
ATOM 596 C CA . GLY A 1 78 ? -0.019 -27.156 -24.188 1 95.94 78 GLY A CA 1
ATOM 597 C C . GLY A 1 78 ? 1.433 -26.719 -24.266 1 95.94 78 GLY A C 1
ATOM 598 O O . GLY A 1 78 ? 2.119 -27.031 -25.25 1 95.94 78 GLY A O 1
ATOM 599 N N . ASP A 1 79 ? 1.901 -26.031 -23.406 1 96.06 79 ASP A N 1
ATOM 600 C CA . ASP A 1 79 ? 3.275 -25.578 -23.234 1 96.06 79 ASP A CA 1
ATOM 601 C C . ASP A 1 79 ? 3.656 -25.531 -21.766 1 96.06 79 ASP A C 1
ATOM 603 O O . ASP A 1 79 ? 3.188 -24.656 -21.016 1 96.06 79 ASP A O 1
ATOM 607 N N . GLY A 1 80 ? 4.559 -26.406 -21.375 1 96.31 80 GLY A N 1
ATOM 608 C CA . GLY A 1 80 ? 4.93 -26.531 -19.969 1 96.31 80 GLY A CA 1
ATOM 609 C C . GLY A 1 80 ? 5.559 -25.281 -19.406 1 96.31 80 GLY A C 1
ATOM 610 O O . GLY A 1 80 ? 5.555 -25.078 -18.188 1 96.31 80 GLY A O 1
ATOM 611 N N . SER A 1 81 ? 6.121 -24.484 -20.25 1 96.88 81 SER A N 1
ATOM 612 C CA . SER A 1 81 ? 6.727 -23.234 -19.766 1 96.88 81 SER A CA 1
ATOM 613 C C . SER A 1 81 ? 5.68 -22.312 -19.172 1 96.88 81 SER A C 1
ATOM 615 O O . SER A 1 81 ? 6.016 -21.391 -18.422 1 96.88 81 SER A O 1
ATOM 617 N N . ARG A 1 82 ? 4.379 -22.547 -19.391 1 98 82 ARG A N 1
ATOM 618 C CA . ARG A 1 82 ? 3.287 -21.703 -18.906 1 98 82 ARG A CA 1
ATOM 619 C C . ARG A 1 82 ? 2.779 -22.188 -17.547 1 98 82 ARG A C 1
ATOM 621 O O . ARG A 1 82 ? 1.78 -21.672 -17.047 1 98 82 ARG A O 1
ATOM 628 N N . VAL A 1 83 ? 3.465 -23.141 -17.016 1 98.81 83 VAL A N 1
ATOM 629 C CA . VAL A 1 83 ? 3.012 -23.719 -15.758 1 98.81 83 VAL A CA 1
ATOM 630 C C . VAL A 1 83 ? 4.062 -23.484 -14.672 1 98.81 83 VAL A C 1
ATOM 632 O O . VAL A 1 83 ? 5.242 -23.797 -14.867 1 98.81 83 VAL A O 1
ATOM 635 N N . MET A 1 84 ? 3.633 -22.875 -13.539 1 98.88 84 MET A N 1
ATOM 636 C CA . MET A 1 84 ? 4.477 -22.578 -12.391 1 98.88 84 MET A CA 1
ATOM 637 C C . MET A 1 84 ? 3.902 -23.188 -11.117 1 98.88 84 MET A C 1
ATOM 639 O O . MET A 1 84 ? 3.27 -22.5 -10.32 1 98.88 84 MET A O 1
ATOM 643 N N . PRO A 1 85 ? 4.164 -24.469 -10.898 1 98.88 85 PRO A N 1
ATOM 644 C CA . PRO A 1 85 ? 3.574 -25.094 -9.719 1 98.88 85 PRO A CA 1
ATOM 645 C C . PRO A 1 85 ? 4.152 -24.547 -8.414 1 98.88 85 PRO A C 1
ATOM 647 O O . PRO A 1 85 ? 5.348 -24.25 -8.336 1 98.88 85 PRO A O 1
ATOM 650 N N . GLY A 1 86 ? 3.262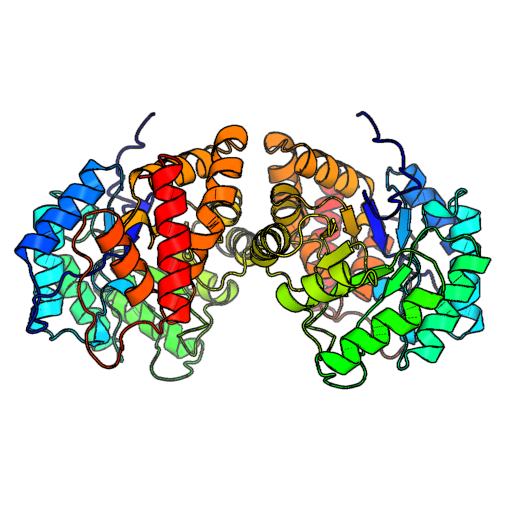 -24.453 -7.402 1 98.81 86 GLY A N 1
ATOM 651 C CA . GLY A 1 86 ? 3.768 -24.297 -6.047 1 98.81 86 GLY A CA 1
ATOM 652 C C . GLY A 1 86 ? 4.461 -25.547 -5.527 1 98.81 86 GLY A C 1
ATOM 653 O O . GLY A 1 86 ? 3.941 -26.656 -5.656 1 98.81 86 GLY A O 1
ATOM 654 N N . VAL A 1 87 ? 5.609 -25.312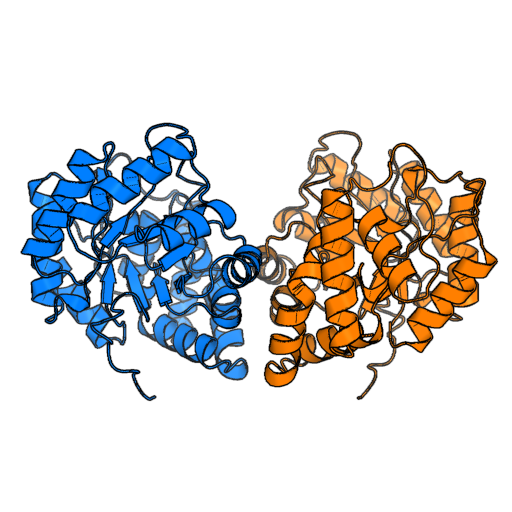 -4.855 1 98.75 87 VAL A N 1
ATOM 655 C CA . VAL A 1 87 ? 6.383 -26.5 -4.473 1 98.75 87 VAL A CA 1
ATOM 656 C C . VAL A 1 87 ? 6.719 -26.422 -2.982 1 98.75 87 VAL A C 1
ATOM 658 O O . VAL A 1 87 ? 7.621 -27.125 -2.512 1 98.75 87 VAL A O 1
ATOM 661 N N . ALA A 1 88 ? 5.996 -25.641 -2.309 1 97.25 88 ALA A N 1
ATOM 662 C CA . ALA A 1 88 ? 6.262 -25.438 -0.886 1 97.25 88 ALA A CA 1
ATOM 663 C C . ALA A 1 88 ? 5.941 -26.703 -0.087 1 97.25 88 ALA A C 1
ATOM 665 O O . ALA A 1 88 ? 4.98 -27.406 -0.398 1 97.25 88 ALA A O 1
ATOM 666 N N . ALA A 1 89 ? 6.723 -26.953 0.873 1 96.19 89 ALA A N 1
ATOM 667 C CA . ALA A 1 89 ? 6.555 -28 1.871 1 96.19 89 ALA A CA 1
ATOM 668 C C . ALA A 1 89 ? 7.164 -27.594 3.209 1 96.19 89 ALA A C 1
ATOM 670 O O . ALA A 1 89 ? 7.68 -26.484 3.348 1 96.19 89 ALA A O 1
ATOM 671 N N . TYR A 1 90 ? 7.082 -28.516 4.203 1 93.31 90 TYR A N 1
ATOM 672 C CA . TYR A 1 90 ? 7.605 -28.156 5.523 1 93.31 90 TYR A CA 1
ATOM 673 C C . TYR A 1 90 ? 9.125 -28.172 5.523 1 93.31 90 TYR A C 1
ATOM 675 O O . TYR A 1 90 ? 9.758 -27.391 6.242 1 93.31 90 TYR A O 1
ATOM 683 N N . GLY A 1 91 ? 9.711 -28.984 4.641 1 94.62 91 GLY A N 1
ATOM 684 C CA . GLY A 1 91 ? 11.156 -29.078 4.59 1 94.62 91 GLY A CA 1
ATOM 685 C C . GLY A 1 91 ? 11.719 -28.812 3.207 1 94.62 91 GLY A C 1
ATOM 686 O O . GLY A 1 91 ? 11.023 -28.969 2.203 1 94.62 91 GLY A O 1
ATOM 687 N N . SER A 1 92 ? 12.961 -28.438 3.262 1 97.19 92 SER A N 1
ATOM 688 C CA . SER A 1 92 ? 13.617 -28.094 2.002 1 97.19 92 SER A CA 1
ATOM 689 C C . SER A 1 92 ? 13.758 -29.312 1.102 1 97.19 92 SER A C 1
ATOM 691 O O . SER A 1 92 ? 13.648 -29.203 -0.122 1 97.19 92 SER A O 1
ATOM 693 N N . ALA A 1 93 ? 13.977 -30.469 1.696 1 97.88 93 ALA A N 1
ATOM 694 C CA . ALA A 1 93 ? 14.141 -31.688 0.905 1 97.88 93 ALA A CA 1
ATOM 695 C C . ALA A 1 93 ? 12.859 -32.031 0.157 1 97.88 93 ALA A C 1
ATOM 697 O O . ALA A 1 93 ? 12.898 -32.406 -1.017 1 97.88 93 ALA A O 1
ATOM 698 N N . GLU A 1 94 ? 11.812 -31.938 0.854 1 97.94 94 GLU A N 1
ATOM 699 C CA . GLU A 1 94 ? 10.531 -32.219 0.213 1 97.94 94 GLU A CA 1
ATOM 700 C C . GLU A 1 94 ? 10.211 -31.156 -0.851 1 97.94 94 GLU A C 1
ATOM 702 O O . GLU A 1 94 ? 9.742 -31.5 -1.94 1 97.94 94 GLU A O 1
ATOM 707 N N . SER A 1 95 ? 10.445 -29.922 -0.586 1 98.69 95 SER A N 1
ATOM 708 C CA . SER A 1 95 ? 10.25 -28.875 -1.576 1 98.69 95 SER A CA 1
ATOM 709 C C . SER A 1 95 ? 11.086 -29.125 -2.824 1 98.69 95 SER A C 1
ATOM 711 O O . SER A 1 95 ? 10.617 -28.922 -3.945 1 98.69 95 SER A O 1
ATOM 713 N N . ARG A 1 96 ? 12.297 -29.547 -2.6 1 98.81 96 ARG A N 1
ATOM 714 C CA . ARG A 1 96 ? 13.164 -29.859 -3.734 1 98.81 96 ARG A CA 1
ATOM 715 C C . ARG A 1 96 ? 12.586 -31 -4.562 1 98.81 96 ARG A C 1
ATOM 717 O O . ARG A 1 96 ? 12.594 -30.938 -5.797 1 98.81 96 ARG A O 1
ATOM 724 N N . ARG A 1 97 ? 12.039 -32 -3.898 1 98.62 97 ARG A N 1
ATOM 725 C CA . ARG A 1 97 ? 11.445 -33.125 -4.621 1 98.62 97 ARG A CA 1
ATOM 726 C C . ARG A 1 97 ? 10.266 -32.656 -5.465 1 98.62 97 ARG A C 1
ATOM 728 O O . ARG A 1 97 ? 10.078 -33.125 -6.59 1 98.62 97 ARG A O 1
ATOM 735 N N . TRP A 1 98 ? 9.492 -31.766 -4.918 1 98.81 98 TRP A N 1
ATOM 736 C CA . TRP A 1 98 ? 8.375 -31.219 -5.684 1 98.81 98 TRP A CA 1
ATOM 737 C C . TRP A 1 98 ? 8.875 -30.391 -6.867 1 98.81 98 TRP A C 1
ATOM 739 O O . TRP A 1 98 ? 8.281 -30.438 -7.949 1 98.81 98 TRP A O 1
ATOM 749 N N . ALA A 1 99 ? 9.945 -29.672 -6.648 1 98.88 99 ALA A N 1
ATOM 750 C CA . ALA A 1 99 ? 10.523 -28.891 -7.746 1 98.88 99 ALA A CA 1
ATOM 751 C C . ALA A 1 99 ? 11.055 -29.828 -8.836 1 98.88 99 ALA A C 1
ATOM 753 O O . ALA A 1 99 ? 10.898 -29.547 -10.031 1 98.88 99 ALA A O 1
ATOM 754 N N . GLU A 1 100 ? 11.68 -30.875 -8.43 1 98.88 100 GLU A N 1
ATOM 755 C CA . GLU A 1 100 ? 12.156 -31.875 -9.383 1 98.88 100 GLU A CA 1
ATOM 756 C C . GLU A 1 100 ? 11 -32.531 -10.133 1 98.88 100 GLU A C 1
ATOM 758 O O . GLU A 1 100 ? 11.086 -32.75 -11.344 1 98.88 100 GLU A O 1
ATOM 763 N N . GLN A 1 101 ? 9.984 -32.844 -9.406 1 98.81 101 GLN A N 1
ATOM 764 C CA . GLN A 1 101 ? 8.781 -33.406 -10.031 1 98.81 101 GLN A CA 1
ATOM 765 C C . GLN A 1 101 ? 8.203 -32.406 -11.047 1 98.81 101 GLN A C 1
ATOM 767 O O . GLN A 1 101 ? 7.758 -32.812 -12.125 1 98.81 101 GLN A O 1
ATOM 772 N N . ALA A 1 102 ? 8.172 -31.156 -10.711 1 98.81 102 ALA A N 1
ATOM 773 C CA . ALA A 1 102 ? 7.711 -30.125 -11.617 1 98.81 102 ALA A CA 1
ATOM 774 C C . ALA A 1 102 ? 8.562 -30.078 -12.883 1 98.81 102 ALA A C 1
ATOM 776 O O . ALA A 1 102 ? 8.031 -29.969 -13.992 1 98.81 102 ALA A O 1
ATOM 777 N N . ALA A 1 103 ? 9.852 -30.172 -12.695 1 98.62 103 ALA A N 1
ATOM 778 C CA . ALA A 1 103 ? 10.773 -30.188 -13.828 1 98.62 103 ALA A CA 1
ATOM 779 C C . ALA A 1 103 ? 10.492 -31.391 -14.734 1 98.62 103 ALA A C 1
ATOM 781 O O . ALA A 1 103 ? 10.445 -31.25 -15.961 1 98.62 103 ALA A O 1
ATOM 782 N N . GLU A 1 104 ? 10.32 -32.531 -14.086 1 98.44 104 GLU A N 1
ATOM 783 C CA . GLU A 1 104 ? 10.039 -33.75 -14.836 1 98.44 104 GLU A CA 1
ATOM 784 C C . GLU A 1 104 ? 8.727 -33.625 -15.609 1 98.44 104 GLU A C 1
ATOM 786 O O . GLU A 1 104 ? 8.609 -34.156 -16.719 1 98.44 104 GLU A O 1
ATOM 791 N N . ALA A 1 105 ? 7.773 -32.906 -15.039 1 98.5 105 ALA A N 1
ATOM 792 C CA . ALA A 1 105 ? 6.465 -32.75 -15.664 1 98.5 105 ALA A CA 1
ATOM 793 C C . ALA A 1 105 ? 6.539 -31.719 -16.797 1 98.5 105 ALA A C 1
ATOM 795 O O . ALA A 1 105 ? 5.609 -31.594 -17.594 1 98.5 105 ALA A O 1
ATOM 796 N N . GLY A 1 106 ? 7.602 -30.922 -16.859 1 98.06 106 GLY A N 1
ATOM 797 C CA . GLY A 1 106 ? 7.809 -29.984 -17.953 1 98.06 106 GLY A CA 1
ATOM 798 C C . GLY A 1 106 ? 7.496 -28.547 -17.578 1 98.06 106 GLY A C 1
ATOM 799 O O . GLY A 1 106 ? 7.383 -27.688 -18.453 1 98.06 106 GLY A O 1
ATOM 800 N N . ALA A 1 107 ? 7.379 -28.234 -16.328 1 98.44 107 ALA A N 1
ATOM 801 C CA . ALA A 1 107 ? 7.07 -26.875 -15.891 1 98.44 107 ALA A CA 1
ATOM 802 C C . ALA A 1 107 ? 8.219 -25.922 -16.203 1 98.44 107 ALA A C 1
ATOM 804 O O . ALA A 1 107 ? 9.375 -26.344 -16.297 1 98.44 107 ALA A O 1
ATOM 805 N N . GLY A 1 108 ? 7.859 -24.594 -16.344 1 97.88 108 GLY A N 1
ATOM 806 C CA . GLY A 1 108 ? 8.852 -23.609 -16.719 1 97.88 108 GLY A CA 1
ATOM 807 C C . GLY A 1 108 ? 9.484 -22.891 -15.539 1 97.88 108 GLY A C 1
ATOM 808 O O . GLY A 1 108 ? 10.562 -22.297 -15.664 1 97.88 108 GLY A O 1
ATOM 809 N N . SER A 1 109 ? 8.875 -22.969 -14.438 1 98.75 109 SER A N 1
ATOM 810 C CA . SER A 1 109 ? 9.289 -22.328 -13.188 1 98.75 109 SER A CA 1
ATOM 811 C C . SER A 1 109 ? 8.523 -22.891 -12 1 98.75 109 SER A C 1
ATOM 813 O O . SER A 1 109 ? 7.633 -23.734 -12.164 1 98.75 109 SER A O 1
ATOM 815 N N . VAL A 1 110 ? 8.945 -22.5 -10.828 1 98.88 110 VAL A N 1
ATOM 816 C CA . VAL A 1 110 ? 8.219 -22.938 -9.641 1 98.88 110 VAL A CA 1
ATOM 817 C C . VAL A 1 110 ? 8.031 -21.75 -8.688 1 98.88 110 VAL A C 1
ATOM 819 O O . VAL A 1 110 ? 8.797 -20.781 -8.734 1 98.88 110 VAL A O 1
ATOM 822 N N . LEU A 1 111 ? 6.988 -21.812 -7.945 1 98.94 111 LEU A N 1
ATOM 823 C CA . LEU A 1 111 ? 6.684 -20.875 -6.871 1 98.94 111 LEU A CA 1
ATOM 824 C C . LEU A 1 111 ? 7.016 -21.484 -5.508 1 98.94 111 LEU A C 1
ATOM 826 O O . LEU A 1 111 ? 6.582 -22.594 -5.195 1 98.94 111 LEU A O 1
ATOM 830 N N . LEU A 1 112 ? 7.785 -20.75 -4.688 1 98.81 112 LEU A N 1
ATOM 831 C CA . LEU A 1 112 ? 8.289 -21.344 -3.457 1 98.81 112 LEU A CA 1
ATOM 832 C C . LEU A 1 112 ? 8.133 -20.391 -2.279 1 98.81 112 LEU A C 1
ATOM 834 O O . LEU A 1 112 ? 8.539 -19.234 -2.357 1 98.81 112 LEU A O 1
ATOM 838 N N . LEU A 1 113 ? 7.531 -20.906 -1.23 1 98.31 113 LEU A N 1
ATOM 839 C CA . LEU A 1 113 ? 7.449 -20.203 0.045 1 98.31 113 LEU A CA 1
ATOM 840 C C . LEU A 1 113 ? 8.742 -20.359 0.842 1 98.31 113 LEU A C 1
ATOM 842 O O . LEU A 1 113 ? 9.469 -21.344 0.652 1 98.31 113 LEU A O 1
ATOM 846 N N . PRO A 1 114 ? 9 -19.359 1.7 1 97.94 114 PRO A N 1
ATOM 847 C CA . PRO A 1 114 ? 10 -19.656 2.727 1 97.94 114 PRO A CA 1
ATOM 848 C C . PRO A 1 114 ? 9.539 -20.75 3.695 1 97.94 114 PRO A C 1
ATOM 850 O O . PRO A 1 114 ? 8.391 -21.203 3.619 1 97.94 114 PRO A O 1
ATOM 853 N N . PRO A 1 115 ? 10.516 -21.156 4.516 1 95.38 115 PRO A N 1
ATOM 854 C CA . PRO A 1 115 ? 10.031 -22.047 5.562 1 95.38 115 PRO A CA 1
ATOM 855 C C . PRO A 1 115 ? 8.812 -21.5 6.297 1 95.38 115 PRO A C 1
ATOM 857 O O . PRO A 1 115 ? 8.797 -20.312 6.668 1 95.38 115 PRO A O 1
ATOM 860 N N . ASN A 1 116 ? 7.734 -22.281 6.422 1 89.06 116 ASN A N 1
ATOM 861 C CA . ASN A 1 116 ? 6.5 -21.703 6.945 1 89.06 116 ASN A CA 1
ATOM 862 C C . ASN A 1 116 ? 5.969 -22.484 8.133 1 89.06 116 ASN A C 1
ATOM 864 O O . ASN A 1 116 ? 4.816 -22.328 8.531 1 89.06 116 ASN A O 1
ATOM 868 N N . ALA A 1 117 ? 6.809 -23.391 8.648 1 90.56 117 ALA A N 1
ATOM 869 C CA . ALA A 1 117 ? 6.41 -24.172 9.812 1 90.56 117 ALA A CA 1
ATOM 870 C C . ALA A 1 117 ? 6.785 -23.453 11.109 1 90.56 117 ALA A C 1
ATOM 872 O O . ALA A 1 117 ? 6.25 -23.766 12.172 1 90.56 117 ALA A O 1
ATOM 873 N N . TYR A 1 118 ? 7.727 -22.609 11.07 1 91.31 118 TYR A N 1
ATOM 874 C CA . TYR A 1 118 ? 8.219 -21.859 12.227 1 91.31 118 TYR A CA 1
ATOM 875 C C . TYR A 1 118 ? 8.812 -20.531 11.812 1 91.31 118 TYR A C 1
ATOM 877 O O . TYR A 1 118 ? 8.875 -20.219 10.617 1 91.31 118 TYR A O 1
ATOM 885 N N . ARG A 1 119 ? 9.148 -19.672 12.656 1 94.19 119 ARG A N 1
ATOM 886 C CA . ARG A 1 119 ? 9.758 -18.375 12.391 1 94.19 119 ARG A CA 1
ATOM 887 C C . ARG A 1 119 ? 11.227 -18.516 12.008 1 94.19 119 ARG A C 1
ATOM 889 O O . ARG A 1 119 ? 12.117 -18.25 12.812 1 94.19 119 ARG A O 1
ATOM 896 N N . ALA A 1 120 ? 11.438 -18.812 10.836 1 95.31 120 ALA A N 1
ATOM 897 C CA . ALA A 1 120 ? 12.789 -19.125 10.352 1 95.31 120 ALA A CA 1
ATOM 898 C C . ALA A 1 120 ? 13.641 -17.859 10.289 1 95.31 120 ALA A C 1
ATOM 900 O O . ALA A 1 120 ? 13.156 -16.797 9.906 1 95.31 120 ALA A O 1
ATOM 901 N N . ASP A 1 121 ? 14.891 -17.984 10.719 1 96.19 121 ASP A N 1
ATOM 902 C CA . ASP A 1 121 ? 15.805 -16.844 10.633 1 96.19 121 ASP A CA 1
ATOM 903 C C . ASP A 1 121 ? 16.391 -16.719 9.234 1 96.19 121 ASP A C 1
ATOM 905 O O . ASP A 1 121 ? 16.109 -17.531 8.359 1 96.19 121 ASP A O 1
ATOM 909 N N . ARG A 1 122 ? 17.094 -15.703 9.016 1 97.25 122 ARG A N 1
ATOM 910 C CA . ARG A 1 122 ? 17.625 -15.336 7.711 1 97.25 122 ARG A CA 1
ATOM 911 C C . ARG A 1 122 ? 18.453 -16.469 7.113 1 97.25 122 ARG A C 1
ATOM 913 O O . ARG A 1 122 ? 18.312 -16.797 5.938 1 97.25 122 ARG A O 1
ATOM 920 N N . ASP A 1 123 ? 19.312 -17.109 7.867 1 97.94 123 ASP A N 1
ATOM 921 C CA . ASP A 1 123 ? 20.203 -18.172 7.379 1 97.94 123 ASP A CA 1
ATOM 922 C C . ASP A 1 123 ? 19.391 -19.391 6.949 1 97.94 123 ASP A C 1
ATOM 924 O O . ASP A 1 123 ? 19.703 -20.016 5.926 1 97.94 123 ASP A O 1
ATOM 928 N N . ALA A 1 124 ? 18.453 -19.703 7.688 1 97.94 124 ALA A N 1
ATOM 929 C CA . ALA A 1 124 ? 17.594 -20.844 7.352 1 97.94 124 ALA A CA 1
ATOM 930 C C . ALA A 1 124 ? 16.828 -20.594 6.059 1 97.94 124 ALA A C 1
ATOM 932 O O . ALA A 1 124 ? 16.656 -21.484 5.234 1 97.94 124 ALA A O 1
ATOM 933 N N . VAL A 1 125 ? 16.375 -19.406 5.891 1 98.56 125 VAL A N 1
ATOM 934 C CA . VAL A 1 125 ? 15.648 -19.031 4.684 1 98.56 125 VAL A CA 1
ATOM 935 C C . VAL A 1 125 ? 16.562 -19.172 3.467 1 98.56 125 VAL A C 1
ATOM 937 O O . VAL A 1 125 ? 16.188 -19.781 2.463 1 98.56 125 VAL A O 1
ATOM 940 N N . ARG A 1 126 ? 17.75 -18.672 3.592 1 98.62 126 ARG A N 1
ATOM 941 C CA . ARG A 1 126 ? 18.703 -18.734 2.492 1 98.62 126 ARG A CA 1
ATOM 942 C C . ARG A 1 126 ? 19.047 -20.188 2.139 1 98.62 126 ARG A C 1
ATOM 944 O O . ARG A 1 126 ? 19.078 -20.547 0.961 1 98.62 126 ARG A O 1
ATOM 951 N N . ALA A 1 127 ? 19.266 -20.938 3.152 1 98.56 127 ALA A N 1
ATOM 952 C CA . ALA A 1 127 ? 19.594 -22.328 2.928 1 98.56 127 ALA A CA 1
ATOM 953 C C . ALA A 1 127 ? 18.438 -23.078 2.258 1 98.56 127 ALA A C 1
ATOM 955 O O . ALA A 1 127 ? 18.656 -23.938 1.402 1 98.56 127 ALA A O 1
ATOM 956 N N . HIS A 1 128 ? 17.266 -22.766 2.643 1 98.69 128 HIS A N 1
ATOM 957 C CA . HIS A 1 128 ? 16.062 -23.375 2.086 1 98.69 128 HIS A CA 1
ATOM 958 C C . HIS A 1 128 ? 15.961 -23.109 0.587 1 98.69 128 HIS A C 1
ATOM 960 O O . HIS A 1 128 ? 15.797 -24.047 -0.201 1 98.69 128 HIS A O 1
ATOM 966 N N . TYR A 1 129 ? 16.062 -21.906 0.19 1 98.88 129 TYR A N 1
ATOM 967 C CA . TYR A 1 129 ? 15.961 -21.562 -1.22 1 98.88 129 TYR A CA 1
ATOM 968 C C . TYR A 1 129 ? 17.109 -22.141 -2.023 1 98.88 129 TYR A C 1
ATOM 970 O O . TYR A 1 129 ? 16.922 -22.609 -3.146 1 98.88 129 TYR A O 1
ATOM 978 N N . ALA A 1 130 ? 18.281 -22.094 -1.426 1 98.75 130 ALA A N 1
ATOM 979 C CA . ALA A 1 130 ? 19.438 -22.656 -2.104 1 98.75 130 ALA A CA 1
ATOM 980 C C . ALA A 1 130 ? 19.25 -24.156 -2.355 1 98.75 130 ALA A C 1
ATOM 982 O O . ALA A 1 130 ? 19.609 -24.656 -3.422 1 98.75 130 ALA A O 1
ATOM 983 N N . GLU A 1 131 ? 18.734 -24.812 -1.379 1 98.75 131 GLU A N 1
ATOM 984 C CA . GLU A 1 131 ? 18.516 -26.25 -1.514 1 98.75 131 GLU A CA 1
ATOM 985 C C . GLU A 1 131 ? 17.531 -26.547 -2.637 1 98.75 131 GLU A C 1
ATOM 987 O O . GLU A 1 131 ? 17.781 -27.422 -3.471 1 98.75 131 GLU A O 1
ATOM 992 N N . VAL A 1 132 ? 16.453 -25.844 -2.705 1 98.88 132 VAL A N 1
ATOM 993 C CA . VAL A 1 132 ? 15.406 -26.109 -3.689 1 98.88 132 VAL A CA 1
ATOM 994 C C . VAL A 1 132 ? 15.898 -25.719 -5.082 1 98.88 132 VAL A C 1
ATOM 996 O O . VAL A 1 132 ? 15.547 -26.375 -6.074 1 98.88 132 VAL A O 1
ATOM 999 N N . ALA A 1 133 ? 16.766 -24.766 -5.137 1 98.69 133 ALA A N 1
ATOM 1000 C CA . ALA A 1 133 ? 17.297 -24.281 -6.41 1 98.69 133 ALA A CA 1
ATOM 1001 C C . ALA A 1 133 ? 18.094 -25.359 -7.121 1 98.69 133 ALA A C 1
ATOM 1003 O O . ALA A 1 133 ? 18.297 -25.297 -8.336 1 98.69 133 ALA A O 1
ATOM 1004 N N . LYS A 1 134 ? 18.531 -26.328 -6.406 1 98.44 134 LYS A N 1
ATOM 1005 C CA . LYS A 1 134 ? 19.297 -27.438 -6.988 1 98.44 134 LYS A CA 1
ATOM 1006 C C . LYS A 1 134 ? 18.453 -28.203 -8 1 98.44 134 LYS A C 1
ATOM 1008 O O . LYS A 1 134 ? 19 -28.938 -8.836 1 98.44 134 LYS A O 1
ATOM 1013 N N . ALA A 1 135 ? 17.156 -28.047 -7.941 1 98.38 135 ALA A N 1
ATOM 1014 C CA . ALA A 1 135 ? 16.266 -28.734 -8.867 1 98.38 135 ALA A CA 1
ATOM 1015 C C . ALA A 1 135 ? 16.438 -28.203 -10.289 1 98.38 135 ALA A C 1
ATOM 1017 O O . ALA A 1 135 ? 16 -28.844 -11.25 1 98.38 135 ALA A O 1
ATOM 1018 N N . GLY A 1 136 ? 16.922 -26.938 -10.406 1 97.69 136 GLY A N 1
ATOM 1019 C CA . GLY A 1 136 ? 17.328 -26.438 -11.711 1 97.69 136 GLY A CA 1
ATOM 1020 C C . GLY A 1 136 ? 16.297 -25.531 -12.344 1 97.69 136 GLY A C 1
ATOM 1021 O O . GLY A 1 136 ? 16.594 -24.797 -13.289 1 97.69 136 GLY A O 1
ATOM 1022 N N . LEU A 1 137 ? 15.07 -25.5 -11.906 1 98.25 137 LEU A N 1
ATOM 1023 C CA . LEU A 1 137 ? 14.055 -24.609 -12.422 1 98.25 137 LEU A CA 1
ATOM 1024 C C . LEU A 1 137 ? 14.18 -23.219 -11.781 1 98.25 137 LEU A C 1
ATOM 1026 O O . LEU A 1 137 ? 14.523 -23.109 -10.609 1 98.25 137 LEU A O 1
ATOM 1030 N N . PRO A 1 138 ? 13.883 -22.141 -12.594 1 98.75 138 PRO A N 1
ATOM 1031 C CA . PRO A 1 138 ? 13.797 -20.812 -11.961 1 98.75 138 PRO A CA 1
ATOM 1032 C C . PRO A 1 138 ? 12.789 -20.781 -10.812 1 98.75 138 PRO A C 1
ATOM 1034 O O . PRO A 1 138 ? 11.695 -21.344 -10.93 1 98.75 138 PRO A O 1
ATOM 1037 N N . ILE A 1 139 ? 13.164 -20.141 -9.727 1 98.88 139 ILE A N 1
ATOM 1038 C CA . ILE A 1 139 ? 12.305 -20.047 -8.547 1 98.88 139 ILE A CA 1
ATOM 1039 C C . ILE A 1 139 ? 11.773 -18.625 -8.406 1 98.88 139 ILE A C 1
ATOM 1041 O O . ILE A 1 139 ? 12.539 -17.672 -8.359 1 98.88 139 ILE A O 1
ATOM 1045 N N . VAL A 1 140 ? 10.484 -18.516 -8.391 1 98.94 140 VAL A N 1
ATOM 1046 C CA . VAL A 1 140 ? 9.797 -17.312 -7.934 1 98.94 140 VAL A CA 1
ATOM 1047 C C . VAL A 1 140 ? 9.539 -17.406 -6.434 1 98.94 140 VAL A C 1
ATOM 1049 O O . VAL A 1 140 ? 8.805 -18.281 -5.977 1 98.94 140 VAL A O 1
ATOM 1052 N N . ALA A 1 141 ? 10.188 -16.5 -5.672 1 98.88 141 ALA A N 1
ATOM 1053 C CA . ALA A 1 141 ? 9.93 -16.469 -4.234 1 98.88 141 ALA A CA 1
ATOM 1054 C C . ALA A 1 141 ? 8.523 -15.938 -3.949 1 98.88 141 ALA A C 1
ATOM 1056 O O . ALA A 1 141 ? 8.055 -15.023 -4.625 1 98.88 141 ALA A O 1
ATOM 1057 N N . TYR A 1 142 ? 7.906 -16.562 -3.014 1 98.56 142 TYR A N 1
ATOM 1058 C CA . TYR A 1 142 ? 6.578 -16.125 -2.592 1 98.56 142 TYR A CA 1
ATOM 1059 C C . TYR A 1 142 ? 6.637 -15.469 -1.221 1 98.56 142 TYR A C 1
ATOM 1061 O O . TYR A 1 142 ? 6.758 -16.141 -0.198 1 98.56 142 TYR A O 1
ATOM 1069 N N . ASN A 1 143 ? 6.5 -14.164 -1.186 1 98.5 143 ASN A N 1
ATOM 1070 C CA . ASN A 1 143 ? 6.453 -13.445 0.082 1 98.5 143 ASN A CA 1
ATOM 1071 C C . ASN A 1 143 ? 5.023 -13.281 0.579 1 98.5 143 ASN A C 1
ATOM 1073 O O . ASN A 1 143 ? 4.262 -12.477 0.033 1 98.5 143 ASN A O 1
ATOM 1077 N N . ASN A 1 144 ? 4.637 -14.016 1.553 1 96.56 144 ASN A N 1
ATOM 1078 C CA . ASN A 1 144 ? 3.361 -13.922 2.258 1 96.56 144 ASN A CA 1
ATOM 1079 C C . ASN A 1 144 ? 3.561 -13.875 3.77 1 96.56 144 ASN A C 1
ATOM 1081 O O . ASN A 1 144 ? 3.289 -14.852 4.465 1 96.56 144 ASN A O 1
ATOM 1085 N N . PRO A 1 145 ? 3.936 -12.672 4.273 1 95.25 145 PRO A N 1
ATOM 1086 C CA . PRO A 1 145 ? 4.215 -12.602 5.711 1 95.25 145 PRO A CA 1
ATOM 1087 C C . PRO A 1 145 ? 2.963 -12.797 6.566 1 95.25 145 PRO A C 1
ATOM 1089 O O . PRO A 1 145 ? 3.064 -13.039 7.77 1 95.25 145 PRO A O 1
ATOM 1092 N N . ILE A 1 146 ? 1.829 -12.672 5.969 1 90.25 146 ILE A N 1
ATOM 1093 C CA . ILE A 1 146 ? 0.569 -12.812 6.691 1 90.25 146 ILE A CA 1
ATOM 1094 C C . ILE A 1 146 ? 0.375 -14.273 7.109 1 90.25 146 ILE A C 1
ATOM 1096 O O . ILE A 1 146 ? 0.084 -14.555 8.273 1 90.25 146 ILE A O 1
ATOM 1100 N N . ASP A 1 147 ? 0.645 -15.102 6.152 1 88.31 147 ASP A N 1
ATOM 1101 C CA . ASP A 1 147 ? 0.348 -16.516 6.398 1 88.31 147 ASP A CA 1
ATOM 1102 C C . ASP A 1 147 ? 1.592 -17.266 6.871 1 88.31 147 ASP A C 1
ATOM 1104 O O . ASP A 1 147 ? 1.488 -18.328 7.465 1 88.31 147 ASP A O 1
ATOM 1108 N N . THR A 1 148 ? 2.67 -16.547 6.398 1 88.38 148 THR A N 1
ATOM 1109 C CA . THR A 1 148 ? 3.898 -17.219 6.828 1 88.38 148 THR A CA 1
ATOM 1110 C C . THR A 1 148 ? 4.512 -16.5 8.023 1 88.38 148 THR A C 1
ATOM 1112 O O . THR A 1 148 ? 4.078 -15.398 8.391 1 88.38 148 THR A O 1
ATOM 1115 N N . LYS A 1 149 ? 5.25 -17.031 8.938 1 89.75 149 LYS A N 1
ATOM 1116 C CA . LYS A 1 149 ? 5.949 -16.438 10.07 1 89.75 149 LYS A CA 1
ATOM 1117 C C . LYS A 1 149 ? 7.273 -15.82 9.633 1 89.75 149 LYS A C 1
ATOM 1119 O O . LYS A 1 149 ? 8.086 -15.422 10.469 1 89.75 149 LYS A O 1
ATOM 1124 N N . VAL A 1 150 ? 7.395 -15.719 8.234 1 96.38 150 VAL A N 1
ATOM 1125 C CA . VAL A 1 150 ? 8.633 -15.18 7.676 1 96.38 150 VAL A CA 1
ATOM 1126 C C . VAL A 1 150 ? 8.305 -14.055 6.699 1 96.38 150 VAL A C 1
ATOM 1128 O O . VAL A 1 150 ? 7.488 -14.227 5.793 1 96.38 150 VAL A O 1
ATOM 1131 N N . ASP A 1 151 ? 8.883 -12.906 6.957 1 97.94 151 ASP A N 1
ATOM 1132 C CA . ASP A 1 151 ? 8.789 -11.781 6.035 1 97.94 151 ASP A CA 1
ATOM 1133 C C . ASP A 1 151 ? 10.047 -11.672 5.172 1 97.94 151 ASP A C 1
ATOM 1135 O O . ASP A 1 151 ? 11.133 -11.406 5.68 1 97.94 151 ASP A O 1
ATOM 1139 N N . LEU A 1 152 ? 9.883 -11.922 3.871 1 98.62 152 LEU A N 1
ATOM 1140 C CA . LEU A 1 152 ? 11.008 -11.734 2.955 1 98.62 152 LEU A CA 1
ATOM 1141 C C . LEU A 1 152 ? 11.188 -10.258 2.619 1 98.62 152 LEU A C 1
ATOM 1143 O O . LEU A 1 152 ? 10.82 -9.812 1.53 1 98.62 152 LEU A O 1
ATOM 1147 N N . VAL A 1 153 ? 11.844 -9.531 3.523 1 98.19 153 VAL A N 1
ATOM 1148 C CA . VAL A 1 153 ? 12.062 -8.094 3.348 1 98.19 153 VAL A CA 1
ATOM 1149 C C . VAL A 1 153 ? 12.969 -7.855 2.143 1 98.19 153 VAL A C 1
ATOM 1151 O O . VAL A 1 153 ? 13.719 -8.742 1.735 1 98.19 153 VAL A O 1
ATOM 1154 N N . PRO A 1 154 ? 12.961 -6.664 1.564 1 98.5 154 PRO A N 1
ATOM 1155 C CA . PRO A 1 154 ? 13.695 -6.375 0.332 1 98.5 154 PRO A CA 1
ATOM 1156 C C . PRO A 1 154 ? 15.188 -6.703 0.443 1 98.5 154 PRO A C 1
ATOM 1158 O O . PRO A 1 154 ? 15.781 -7.223 -0.505 1 98.5 154 PRO A O 1
ATOM 1161 N N . SER A 1 155 ? 15.781 -6.445 1.577 1 98.38 155 SER A N 1
ATOM 1162 C CA . SER A 1 155 ? 17.203 -6.738 1.736 1 98.38 155 SER A CA 1
ATOM 1163 C C . SER A 1 155 ? 17.469 -8.234 1.652 1 98.38 155 SER A C 1
ATOM 1165 O O . SER A 1 155 ? 18.469 -8.656 1.078 1 98.38 155 SER A O 1
ATOM 1167 N N . LEU A 1 156 ? 16.609 -9.047 2.191 1 98.75 156 LEU A N 1
ATOM 1168 C CA . LEU A 1 156 ? 16.75 -10.492 2.123 1 98.75 156 LEU A CA 1
ATOM 1169 C C . LEU A 1 156 ? 16.516 -11 0.706 1 98.75 156 LEU A C 1
ATOM 1171 O O . LEU A 1 156 ? 17.234 -11.867 0.217 1 98.75 156 LEU A O 1
ATOM 1175 N N . LEU A 1 157 ? 15.516 -10.461 0.068 1 98.88 157 LEU A N 1
ATOM 1176 C CA . LEU A 1 157 ? 15.242 -10.828 -1.316 1 98.88 157 LEU A CA 1
ATOM 1177 C C . LEU A 1 157 ? 16.422 -10.508 -2.213 1 98.88 157 LEU A C 1
ATOM 1179 O O . LEU A 1 157 ? 16.766 -11.281 -3.107 1 98.88 157 LEU A O 1
ATOM 1183 N N . ALA A 1 158 ? 17.016 -9.391 -1.946 1 98.81 158 ALA A N 1
ATOM 1184 C CA . ALA A 1 158 ? 18.203 -8.992 -2.709 1 98.81 158 ALA A CA 1
ATOM 1185 C C . ALA A 1 158 ? 19.328 -10.008 -2.531 1 98.81 158 ALA A C 1
ATOM 1187 O O . ALA A 1 158 ? 20.016 -10.352 -3.494 1 98.81 158 ALA A O 1
ATOM 1188 N N . GLU A 1 159 ? 19.484 -10.43 -1.356 1 98.69 159 GLU A N 1
ATOM 1189 C CA . GLU A 1 159 ? 20.516 -11.422 -1.063 1 98.69 159 GLU A CA 1
ATOM 1190 C C . GLU A 1 159 ? 20.234 -12.742 -1.774 1 98.69 159 GLU A C 1
ATOM 1192 O O . GLU A 1 159 ? 21.109 -13.32 -2.402 1 98.69 159 GLU A O 1
ATOM 1197 N N . LEU A 1 160 ? 19 -13.219 -1.667 1 98.88 160 LEU A N 1
ATOM 1198 C CA . LEU A 1 160 ? 18.594 -14.453 -2.324 1 98.88 160 LEU A CA 1
ATOM 1199 C C . LEU A 1 160 ? 18.828 -14.375 -3.828 1 98.88 160 LEU A C 1
ATOM 1201 O O . LEU A 1 160 ? 19.281 -15.344 -4.445 1 98.88 160 LEU A O 1
ATOM 1205 N N . HIS A 1 161 ? 18.562 -13.25 -4.375 1 98.81 161 HIS A N 1
ATOM 1206 C CA . HIS A 1 161 ? 18.734 -13.039 -5.809 1 98.81 161 HIS A CA 1
ATOM 1207 C C . HIS A 1 161 ? 20.219 -13.031 -6.188 1 98.81 161 HIS A C 1
ATOM 1209 O O . HIS A 1 161 ? 20.609 -13.648 -7.18 1 98.81 161 HIS A O 1
ATOM 1215 N N . ARG A 1 162 ? 20.969 -12.336 -5.438 1 98.38 162 ARG A N 1
ATOM 1216 C CA . ARG A 1 162 ? 22.406 -12.266 -5.684 1 98.38 162 ARG A CA 1
ATOM 1217 C C . ARG A 1 162 ? 23.047 -13.656 -5.613 1 98.38 162 ARG A C 1
ATOM 1219 O O . ARG A 1 162 ? 23.984 -13.953 -6.363 1 98.38 162 ARG A O 1
ATOM 1226 N N . GLU A 1 163 ? 22.516 -14.43 -4.793 1 98.25 163 GLU A N 1
ATOM 1227 C CA . GLU A 1 163 ? 23.031 -15.781 -4.605 1 98.25 163 GLU A CA 1
ATOM 1228 C C . GLU A 1 163 ? 22.547 -16.719 -5.715 1 98.25 163 GLU A C 1
ATOM 1230 O O . GLU A 1 163 ? 22.984 -17.859 -5.793 1 98.25 163 GLU A O 1
ATOM 1235 N N . GLY A 1 164 ? 21.641 -16.281 -6.465 1 98.12 164 GLY A N 1
ATOM 1236 C CA . GLY A 1 164 ? 21.188 -17.031 -7.621 1 98.12 164 GLY A CA 1
ATOM 1237 C C . GLY A 1 164 ? 20.047 -17.984 -7.297 1 98.12 164 GLY A C 1
ATOM 1238 O O . GLY A 1 164 ? 19.688 -18.844 -8.117 1 98.12 164 GLY A O 1
ATOM 1239 N N . SER A 1 165 ? 19.422 -17.812 -6.121 1 98.5 165 SER A N 1
ATOM 1240 C CA . SER A 1 165 ? 18.422 -18.766 -5.668 1 98.5 165 SER A CA 1
ATOM 1241 C C . SER A 1 165 ? 17.047 -18.422 -6.215 1 98.5 165 SER A C 1
ATOM 1243 O O . SER A 1 165 ? 16.172 -19.297 -6.309 1 98.5 165 SER A O 1
ATOM 1245 N N . ILE A 1 166 ? 16.844 -17.156 -6.535 1 98.88 166 ILE A N 1
ATOM 1246 C CA . ILE A 1 166 ? 15.516 -16.766 -7.008 1 98.88 166 ILE A CA 1
ATOM 1247 C C . ILE A 1 166 ? 15.656 -15.82 -8.195 1 98.88 166 ILE A C 1
ATOM 1249 O O . ILE A 1 166 ? 16.672 -15.141 -8.352 1 98.88 166 ILE A O 1
ATOM 1253 N N . VAL A 1 167 ? 14.562 -15.742 -9.023 1 98.81 167 VAL A N 1
ATOM 1254 C CA . VAL A 1 167 ? 14.609 -14.891 -10.203 1 98.81 167 VAL A CA 1
ATOM 1255 C C . VAL A 1 167 ? 13.508 -13.836 -10.117 1 98.81 167 VAL A C 1
ATOM 1257 O O . VAL A 1 167 ? 13.531 -12.844 -10.859 1 98.81 167 VAL A O 1
ATOM 1260 N N . ALA A 1 168 ? 12.555 -14.023 -9.227 1 98.94 168 ALA A N 1
ATOM 1261 C CA . ALA A 1 168 ? 11.398 -13.148 -9.078 1 98.94 168 ALA A CA 1
ATOM 1262 C C . ALA A 1 168 ? 10.781 -13.297 -7.688 1 98.94 168 ALA A C 1
ATOM 1264 O O . ALA A 1 168 ? 11.117 -14.219 -6.945 1 98.94 168 ALA A O 1
ATOM 1265 N N . VAL A 1 169 ? 9.922 -12.359 -7.324 1 98.94 169 VAL A N 1
ATOM 1266 C CA . VAL A 1 169 ? 9.18 -12.453 -6.074 1 98.94 169 VAL A CA 1
ATOM 1267 C C . VAL A 1 169 ? 7.703 -12.148 -6.324 1 98.94 169 VAL A C 1
ATOM 1269 O O . VAL A 1 169 ? 7.371 -11.188 -7.023 1 98.94 169 VAL A O 1
ATOM 1272 N N . LYS A 1 170 ? 6.855 -13.055 -5.938 1 98.81 170 LYS A N 1
ATOM 1273 C CA . LYS A 1 170 ? 5.453 -12.734 -5.699 1 98.81 170 LYS A CA 1
ATOM 1274 C C . LYS A 1 170 ? 5.281 -11.945 -4.402 1 98.81 170 LYS A C 1
ATOM 1276 O O . LYS A 1 170 ? 5.426 -12.5 -3.311 1 98.81 170 LYS A O 1
ATOM 1281 N N . GLU A 1 171 ? 4.965 -10.695 -4.504 1 98.56 171 GLU A N 1
ATOM 1282 C CA . GLU A 1 171 ? 4.891 -9.812 -3.344 1 98.56 171 GLU A CA 1
ATOM 1283 C C . GLU A 1 171 ? 3.461 -9.703 -2.824 1 98.56 171 GLU A C 1
ATOM 1285 O O . GLU A 1 171 ? 2.664 -8.922 -3.344 1 98.56 171 GLU A O 1
ATOM 1290 N N . PHE A 1 172 ? 3.16 -10.445 -1.734 1 97.94 172 PHE A N 1
ATOM 1291 C CA . PHE A 1 172 ? 1.779 -10.555 -1.278 1 97.94 172 PHE A CA 1
ATOM 1292 C C . PHE A 1 172 ? 1.57 -9.781 0.017 1 97.94 172 PHE A C 1
ATOM 1294 O O . PHE A 1 172 ? 0.506 -9.867 0.632 1 97.94 172 PHE A O 1
ATOM 1301 N N . SER A 1 173 ? 2.547 -9 0.486 1 96.88 173 SER A N 1
ATOM 1302 C CA . SER A 1 173 ? 2.434 -8.289 1.758 1 96.88 173 SER A CA 1
ATOM 1303 C C . SER A 1 173 ? 1.364 -7.207 1.693 1 96.88 173 SER A C 1
ATOM 1305 O O . SER A 1 173 ? 0.857 -6.766 2.727 1 96.88 173 SER A O 1
ATOM 1307 N N . GLY A 1 174 ? 1.065 -6.75 0.523 1 97 174 GLY A N 1
ATOM 1308 C CA . GLY A 1 174 ? 0.167 -5.617 0.35 1 97 174 GLY A CA 1
ATOM 1309 C C . GLY A 1 174 ? 0.871 -4.277 0.451 1 97 174 GLY A C 1
ATOM 1310 O O . GLY A 1 174 ? 0.269 -3.234 0.189 1 97 174 GLY A O 1
ATOM 1311 N N . ASP A 1 175 ? 2.117 -4.25 0.84 1 97.81 175 ASP A N 1
ATOM 1312 C CA . ASP A 1 175 ? 2.885 -3.018 0.984 1 97.81 175 ASP A CA 1
ATOM 1313 C C . ASP A 1 175 ? 3.543 -2.623 -0.336 1 97.81 175 ASP A C 1
ATOM 1315 O O . ASP A 1 175 ? 4.648 -3.068 -0.641 1 97.81 175 ASP A O 1
ATOM 1319 N N . VAL A 1 176 ? 2.916 -1.701 -1.065 1 98.69 176 VAL A N 1
ATOM 1320 C CA . VAL A 1 176 ? 3.311 -1.372 -2.432 1 98.69 176 VAL A CA 1
ATOM 1321 C C . VAL A 1 176 ? 4.633 -0.607 -2.418 1 98.69 176 VAL A C 1
ATOM 1323 O O . VAL A 1 176 ? 5.309 -0.509 -3.443 1 98.69 176 VAL A O 1
ATOM 1326 N N . ARG A 1 177 ? 5.102 -0.065 -1.307 1 98.5 177 ARG A N 1
ATOM 1327 C CA . ARG A 1 177 ? 6.34 0.692 -1.159 1 98.5 177 ARG A CA 1
ATOM 1328 C C . ARG A 1 177 ? 7.555 -0.197 -1.39 1 98.5 177 ARG A C 1
ATOM 1330 O O . ARG A 1 177 ? 8.594 0.272 -1.856 1 98.5 177 ARG A O 1
ATOM 1337 N N . ARG A 1 178 ? 7.391 -1.481 -1.154 1 98.31 178 ARG A N 1
ATOM 1338 C CA . ARG A 1 178 ? 8.477 -2.449 -1.269 1 98.31 178 ARG A CA 1
ATOM 1339 C C . ARG A 1 178 ? 8.953 -2.568 -2.713 1 98.31 178 ARG A C 1
ATOM 1341 O O . ARG A 1 178 ? 10.109 -2.906 -2.963 1 98.31 178 ARG A O 1
ATOM 1348 N N . ALA A 1 179 ? 8.039 -2.285 -3.648 1 98.56 179 ALA A N 1
ATOM 1349 C CA . ALA A 1 179 ? 8.414 -2.357 -5.059 1 98.56 179 ALA A CA 1
ATOM 1350 C C . ALA A 1 179 ? 9.594 -1.436 -5.363 1 98.56 179 ALA A C 1
ATOM 1352 O O . ALA A 1 179 ? 10.523 -1.82 -6.074 1 98.56 179 ALA A O 1
ATOM 1353 N N . TYR A 1 180 ? 9.562 -0.247 -4.801 1 98.25 180 TYR A N 1
ATOM 1354 C CA . TYR A 1 180 ? 10.602 0.746 -5.066 1 98.25 180 TYR A CA 1
ATOM 1355 C C . TYR A 1 180 ? 11.906 0.378 -4.367 1 98.25 180 TYR A C 1
ATOM 1357 O O . TYR A 1 180 ? 12.984 0.508 -4.945 1 98.25 180 TYR A O 1
ATOM 1365 N N . GLU A 1 181 ? 11.773 -0.094 -3.178 1 97.62 181 GLU A N 1
ATOM 1366 C CA . GLU A 1 181 ? 12.969 -0.537 -2.457 1 97.62 181 GLU A CA 1
ATOM 1367 C C . GLU A 1 181 ? 13.617 -1.73 -3.15 1 97.62 181 GLU A C 1
ATOM 1369 O O . GLU A 1 181 ? 14.844 -1.809 -3.242 1 97.62 181 GLU A O 1
ATOM 1374 N N . LEU A 1 182 ? 12.805 -2.672 -3.609 1 98.38 182 LEU A N 1
ATOM 1375 C CA . LEU A 1 182 ? 13.312 -3.84 -4.32 1 98.38 182 LEU A CA 1
ATOM 1376 C C . LEU A 1 182 ? 14.055 -3.426 -5.586 1 98.38 182 LEU A C 1
ATOM 1378 O O . LEU A 1 182 ? 15.125 -3.961 -5.891 1 98.38 182 LEU A O 1
ATOM 1382 N N . ALA A 1 183 ? 13.484 -2.492 -6.32 1 97.81 183 ALA A N 1
ATOM 1383 C CA . ALA A 1 183 ? 14.125 -2.016 -7.543 1 97.81 183 ALA A CA 1
ATOM 1384 C C . ALA A 1 183 ? 15.492 -1.406 -7.242 1 97.81 183 ALA A C 1
ATOM 1386 O O . ALA A 1 183 ? 16.422 -1.516 -8.047 1 97.81 183 ALA A O 1
ATOM 1387 N N . GLU A 1 184 ? 15.586 -0.767 -6.051 1 96.62 184 GLU A N 1
ATOM 1388 C CA . GLU A 1 184 ? 16.828 -0.134 -5.633 1 96.62 184 GLU A CA 1
ATOM 1389 C C . GLU A 1 184 ? 17.875 -1.176 -5.227 1 96.62 184 GLU A C 1
ATOM 1391 O O . GLU A 1 184 ? 19.031 -1.077 -5.605 1 96.62 184 GLU A O 1
ATOM 1396 N N . LEU A 1 185 ? 17.469 -2.191 -4.512 1 97.69 185 LEU A N 1
ATOM 1397 C CA . LEU A 1 185 ? 18.391 -3.107 -3.859 1 97.69 185 LEU A CA 1
ATOM 1398 C C . LEU A 1 185 ? 18.719 -4.289 -4.766 1 97.69 185 LEU A C 1
ATOM 1400 O O . LEU A 1 185 ? 19.797 -4.891 -4.648 1 97.69 185 LEU A O 1
ATOM 1404 N N . ALA A 1 186 ? 17.797 -4.672 -5.629 1 98 186 ALA A N 1
ATOM 1405 C CA . ALA A 1 186 ? 17.953 -5.867 -6.449 1 98 186 ALA A CA 1
ATOM 1406 C C . ALA A 1 186 ? 17.453 -5.625 -7.871 1 98 186 ALA A C 1
ATOM 1408 O O . ALA A 1 186 ? 16.5 -6.285 -8.32 1 98 186 ALA A O 1
ATOM 1409 N N . PRO A 1 187 ? 18.328 -4.715 -8.5 1 95.81 187 PRO A N 1
ATOM 1410 C CA . PRO A 1 187 ? 17.922 -4.539 -9.898 1 95.81 187 PRO A CA 1
ATOM 1411 C C . PRO A 1 187 ? 17.969 -5.84 -10.695 1 95.81 187 PRO A C 1
ATOM 1413 O O . PRO A 1 187 ? 18.922 -6.609 -10.57 1 95.81 187 PRO A O 1
ATOM 1416 N N . GLY A 1 188 ? 17.031 -6.348 -11.25 1 97.38 188 GLY A N 1
ATOM 1417 C CA . GLY A 1 188 ? 16.984 -7.574 -12.031 1 97.38 188 GLY A CA 1
ATOM 1418 C C . GLY A 1 188 ? 16.047 -8.617 -11.461 1 97.38 188 GLY A C 1
ATOM 1419 O O . GLY A 1 188 ? 15.695 -9.586 -12.141 1 97.38 188 GLY A O 1
ATOM 1420 N N . LEU A 1 189 ? 15.836 -8.477 -10.117 1 98.69 189 LEU A N 1
ATOM 1421 C CA . LEU A 1 189 ? 14.812 -9.336 -9.531 1 98.69 189 LEU A CA 1
ATOM 1422 C C . LEU A 1 189 ? 13.422 -8.93 -10 1 98.69 189 LEU A C 1
ATOM 1424 O O . LEU A 1 189 ? 12.984 -7.805 -9.75 1 98.69 189 LEU A O 1
ATOM 1428 N N . ASP A 1 190 ? 12.742 -9.82 -10.75 1 98.81 190 ASP A N 1
ATOM 1429 C CA . ASP A 1 190 ? 11.406 -9.492 -11.25 1 98.81 190 ASP A CA 1
ATOM 1430 C C . ASP A 1 190 ? 10.398 -9.406 -10.109 1 98.81 190 ASP A C 1
ATOM 1432 O O . ASP A 1 190 ? 10.398 -10.242 -9.203 1 98.81 190 ASP A O 1
ATOM 1436 N N . LEU A 1 191 ? 9.609 -8.359 -10.141 1 98.88 191 LEU A N 1
ATOM 1437 C CA . LEU A 1 191 ? 8.5 -8.18 -9.211 1 98.88 191 LEU A CA 1
ATOM 1438 C C . LEU A 1 191 ? 7.195 -8.672 -9.828 1 98.88 191 LEU A C 1
ATOM 1440 O O . LEU A 1 191 ? 6.859 -8.297 -10.961 1 98.88 191 LEU A O 1
ATOM 1444 N N . LEU A 1 192 ? 6.539 -9.555 -9.117 1 98.88 192 LEU A N 1
ATOM 1445 C CA . LEU A 1 192 ? 5.211 -10.008 -9.516 1 98.88 192 LEU A CA 1
ATOM 1446 C C . LEU A 1 192 ? 4.156 -9.555 -8.508 1 98.88 192 LEU A C 1
ATOM 1448 O O . LEU A 1 192 ? 4.379 -9.617 -7.297 1 98.88 192 LEU A O 1
ATOM 1452 N N . ILE A 1 193 ? 3.023 -9.102 -9.039 1 98.88 193 ILE A N 1
ATOM 1453 C CA . ILE A 1 193 ? 1.873 -8.727 -8.227 1 98.88 193 ILE A CA 1
ATOM 1454 C C . ILE A 1 193 ? 1.318 -9.961 -7.512 1 98.88 193 ILE A C 1
ATOM 1456 O O . ILE A 1 193 ? 0.911 -10.93 -8.156 1 98.88 193 ILE A O 1
ATOM 1460 N N . GLY A 1 194 ? 1.28 -9.859 -6.219 1 98.31 194 GLY A N 1
ATOM 1461 C CA . GLY A 1 194 ? 0.877 -11.039 -5.469 1 98.31 194 GLY A CA 1
ATOM 1462 C C . GLY A 1 194 ? -0.56 -10.977 -4.988 1 98.31 194 GLY A C 1
ATOM 1463 O O . GLY A 1 194 ? -1.229 -12.008 -4.879 1 98.31 194 GLY A O 1
ATOM 1464 N N . ALA A 1 195 ? -0.994 -9.781 -4.711 1 98.06 195 ALA A N 1
ATOM 1465 C CA . ALA A 1 195 ? -2.381 -9.602 -4.285 1 98.06 195 ALA A CA 1
ATOM 1466 C C . ALA A 1 195 ? -3.191 -8.867 -5.348 1 98.06 195 ALA A C 1
ATOM 1468 O O . ALA A 1 195 ? -2.705 -7.914 -5.957 1 98.06 195 ALA A O 1
ATOM 1469 N N . ASP A 1 196 ? -4.402 -9.289 -5.512 1 98.56 196 ASP A N 1
ATOM 1470 C CA . ASP A 1 196 ? -5.227 -8.75 -6.59 1 98.56 196 ASP A CA 1
ATOM 1471 C C . ASP A 1 196 ? -5.57 -7.281 -6.34 1 98.56 196 ASP A C 1
ATOM 1473 O O . ASP A 1 196 ? -5.738 -6.508 -7.285 1 98.56 196 ASP A O 1
ATOM 1477 N N . ASP A 1 197 ? -5.648 -6.934 -5.086 1 98.62 197 ASP A N 1
ATOM 1478 C CA . ASP A 1 197 ? -6.18 -5.609 -4.773 1 98.62 197 ASP A CA 1
ATOM 1479 C C . ASP A 1 197 ? -5.059 -4.586 -4.641 1 98.62 197 ASP A C 1
ATOM 1481 O O . ASP A 1 197 ? -5.254 -3.512 -4.066 1 98.62 197 ASP A O 1
ATOM 1485 N N . VAL A 1 198 ? -3.84 -4.891 -5.121 1 98.81 198 VAL A N 1
ATOM 1486 C CA . VAL A 1 198 ? -2.773 -3.916 -5.328 1 98.81 198 VAL A CA 1
ATOM 1487 C C . VAL A 1 198 ? -2.186 -4.082 -6.727 1 98.81 198 VAL A C 1
ATOM 1489 O O . VAL A 1 198 ? -1.005 -3.797 -6.949 1 98.81 198 VAL A O 1
ATOM 1492 N N . LEU A 1 199 ? -2.953 -4.551 -7.637 1 98.75 199 LEU A N 1
ATOM 1493 C CA . LEU A 1 199 ? -2.553 -4.828 -9.016 1 98.75 199 LEU A CA 1
ATOM 1494 C C . LEU A 1 199 ? -2.082 -3.559 -9.711 1 98.75 199 LEU A C 1
ATOM 1496 O O . LEU A 1 199 ? -0.971 -3.512 -10.242 1 98.75 199 LEU A O 1
ATOM 1500 N N . LEU A 1 200 ? -2.875 -2.504 -9.664 1 98.81 200 LEU A N 1
ATOM 1501 C CA . LEU A 1 200 ? -2.568 -1.272 -10.383 1 98.81 200 LEU A CA 1
ATOM 1502 C C . LEU A 1 200 ? -1.288 -0.636 -9.852 1 98.81 200 LEU A C 1
ATOM 1504 O O . LEU A 1 200 ? -0.401 -0.273 -10.625 1 98.81 200 LEU A O 1
ATOM 1508 N N . GLU A 1 201 ? -1.156 -0.548 -8.547 1 98.81 201 GLU A N 1
ATOM 1509 C CA . GLU A 1 201 ? -0.03 0.117 -7.902 1 98.81 201 GLU A CA 1
ATOM 1510 C C . GLU A 1 201 ? 1.285 -0.587 -8.219 1 98.81 201 GLU A C 1
ATOM 1512 O O . GLU A 1 201 ? 2.275 0.063 -8.562 1 98.81 201 GLU A O 1
ATOM 1517 N N . LEU A 1 202 ? 1.248 -1.911 -8.133 1 98.88 202 LEU A N 1
ATOM 1518 C CA . LEU A 1 202 ? 2.484 -2.645 -8.383 1 98.88 202 LEU A CA 1
ATOM 1519 C C . LEU A 1 202 ? 2.814 -2.674 -9.867 1 98.88 202 LEU A C 1
ATOM 1521 O O . LEU A 1 202 ? 3.988 -2.656 -10.25 1 98.88 202 LEU A O 1
ATOM 1525 N N . ALA A 1 203 ? 1.785 -2.719 -10.734 1 98.81 203 ALA A N 1
ATOM 1526 C CA . ALA A 1 203 ? 2.039 -2.625 -12.172 1 98.81 203 ALA A CA 1
ATOM 1527 C C . ALA A 1 203 ? 2.742 -1.316 -12.516 1 98.81 203 ALA A C 1
ATOM 1529 O O . ALA A 1 203 ? 3.748 -1.314 -13.234 1 98.81 203 ALA A O 1
ATOM 1530 N N . LEU A 1 204 ? 2.264 -0.243 -11.969 1 98.56 204 LEU A N 1
ATOM 1531 C CA . LEU A 1 204 ? 2.848 1.068 -12.227 1 98.56 204 LEU A CA 1
ATOM 1532 C C . LEU A 1 204 ? 4.262 1.153 -11.664 1 98.56 204 LEU A C 1
ATOM 1534 O O . LEU A 1 204 ? 5.109 1.87 -12.203 1 98.56 204 LEU A O 1
ATOM 1538 N N . ALA A 1 205 ? 4.5 0.391 -10.594 1 98.44 205 ALA A N 1
ATOM 1539 C CA . ALA A 1 205 ? 5.812 0.397 -9.953 1 98.44 205 ALA A CA 1
ATOM 1540 C C . ALA A 1 205 ? 6.801 -0.482 -10.719 1 98.44 205 ALA A C 1
ATOM 1542 O O . ALA A 1 205 ? 7.98 -0.555 -10.359 1 98.44 205 ALA A O 1
ATOM 1543 N N . GLY A 1 206 ? 6.324 -1.24 -11.727 1 98.06 206 GLY A N 1
ATOM 1544 C CA . GLY A 1 206 ? 7.258 -1.949 -12.594 1 98.06 206 GLY A CA 1
ATOM 1545 C C . GLY A 1 206 ? 7.117 -3.457 -12.508 1 98.06 206 GLY A C 1
ATOM 1546 O O . GLY A 1 206 ? 7.965 -4.191 -13.016 1 98.06 206 GLY A O 1
ATOM 1547 N N . ALA A 1 207 ? 6.051 -3.9 -11.859 1 98.69 207 ALA A N 1
ATOM 1548 C CA . ALA A 1 207 ? 5.828 -5.344 -11.844 1 98.69 207 ALA A CA 1
ATOM 1549 C C . ALA A 1 207 ? 5.684 -5.891 -13.266 1 98.69 207 ALA A C 1
ATOM 1551 O O . ALA A 1 207 ? 5.047 -5.27 -14.117 1 98.69 207 ALA A O 1
ATOM 1552 N N . VAL A 1 208 ? 6.23 -7.129 -13.445 1 98.31 208 VAL A N 1
ATOM 1553 C CA . VAL A 1 208 ? 6.27 -7.672 -14.797 1 98.31 208 VAL A CA 1
ATOM 1554 C C . VAL A 1 208 ? 5.375 -8.906 -14.883 1 98.31 208 VAL A C 1
ATOM 1556 O O . VAL A 1 208 ? 5.348 -9.594 -15.914 1 98.31 208 VAL A O 1
ATOM 1559 N N . GLY A 1 209 ? 4.684 -9.188 -13.867 1 98.44 209 GLY A N 1
ATOM 1560 C CA . GLY A 1 209 ? 3.764 -10.312 -13.812 1 98.44 209 GLY A CA 1
ATOM 1561 C C . GLY A 1 209 ? 2.754 -10.203 -12.688 1 98.44 209 GLY A C 1
ATOM 1562 O O . GLY A 1 209 ? 2.869 -9.328 -11.828 1 98.44 209 GLY A O 1
ATOM 1563 N N . TRP A 1 210 ? 1.781 -10.969 -12.797 1 98.75 210 TRP A N 1
ATOM 1564 C CA . TRP A 1 210 ? 0.687 -11.062 -11.836 1 98.75 210 TRP A CA 1
ATOM 1565 C C . TRP A 1 210 ? 0.337 -12.523 -11.555 1 98.75 210 TRP A C 1
ATOM 1567 O O . TRP A 1 210 ? 0.024 -13.281 -12.469 1 98.75 210 TRP A O 1
ATOM 1577 N N . ILE A 1 211 ? 0.626 -12.938 -10.344 1 98.75 211 ILE A N 1
ATOM 1578 C CA . ILE A 1 211 ? 0.052 -14.211 -9.914 1 98.75 211 ILE A CA 1
ATOM 1579 C C . ILE A 1 211 ? -1.338 -13.977 -9.328 1 98.75 211 ILE A C 1
ATOM 1581 O O . ILE A 1 211 ? -1.469 -13.531 -8.18 1 98.75 211 ILE A O 1
ATOM 1585 N N . ALA A 1 212 ? -2.344 -14.344 -10.031 1 98.44 212 ALA A N 1
ATOM 1586 C CA . ALA A 1 212 ? -3.678 -13.766 -9.891 1 98.44 212 ALA A CA 1
ATOM 1587 C C . ALA A 1 212 ? -4.66 -14.781 -9.32 1 98.44 212 ALA A C 1
ATOM 1589 O O . ALA A 1 212 ? -4.57 -15.977 -9.625 1 98.44 212 ALA A O 1
ATOM 1590 N N . GLY A 1 213 ? -5.609 -14.281 -8.562 1 98.38 213 GLY A N 1
ATOM 1591 C CA . GLY A 1 213 ? -6.68 -15.109 -8.031 1 98.38 213 GLY A CA 1
ATOM 1592 C C . GLY A 1 213 ? -7.969 -15 -8.82 1 98.38 213 GLY A C 1
ATOM 1593 O O . GLY A 1 213 ? -8.43 -15.984 -9.406 1 98.38 213 GLY A O 1
ATOM 1594 N N . TYR A 1 214 ? -8.445 -13.867 -9.07 1 98 214 TYR A N 1
ATOM 1595 C CA . TYR A 1 214 ? -9.82 -13.656 -9.492 1 98 214 TYR A CA 1
ATOM 1596 C C . TYR A 1 214 ? -9.992 -13.953 -10.984 1 98 214 TYR A C 1
ATOM 1598 O O . TYR A 1 214 ? -11.109 -14.109 -11.469 1 98 214 TYR A O 1
ATOM 1606 N N . PRO A 1 215 ? -8.922 -13.938 -11.805 1 97.88 215 PRO A N 1
ATOM 1607 C CA . PRO A 1 215 ? -9.109 -14.406 -13.172 1 97.88 215 PRO A CA 1
ATOM 1608 C C . PRO A 1 215 ? -9.766 -15.789 -13.242 1 97.88 215 PRO A C 1
ATOM 1610 O O . PRO A 1 215 ? -10.305 -16.172 -14.281 1 97.88 215 PRO A O 1
ATOM 1613 N N . ASN A 1 216 ? -9.703 -16.578 -12.133 1 98.62 216 ASN A N 1
ATOM 1614 C CA . ASN A 1 216 ? -10.414 -17.844 -12.094 1 98.62 216 ASN A CA 1
ATOM 1615 C C . ASN A 1 216 ? -11.898 -17.672 -12.406 1 98.62 216 ASN A C 1
ATOM 1617 O O . ASN A 1 216 ? -12.523 -18.562 -12.977 1 98.62 216 ASN A O 1
ATOM 1621 N N . ALA A 1 217 ? -12.438 -16.516 -12.023 1 98.06 217 ALA A N 1
ATOM 1622 C CA . ALA A 1 217 ? -13.852 -16.234 -12.227 1 98.06 217 ALA A CA 1
ATOM 1623 C C . ALA A 1 217 ? -14.062 -15.219 -13.344 1 98.06 217 ALA A C 1
ATOM 1625 O O . ALA A 1 217 ? -15.039 -15.297 -14.094 1 98.06 217 ALA A O 1
ATOM 1626 N N . LEU A 1 218 ? -13.117 -14.273 -13.461 1 97.44 218 LEU A N 1
ATOM 1627 C CA . LEU A 1 218 ? -13.281 -13.148 -14.367 1 97.44 218 LEU A CA 1
ATOM 1628 C C . LEU A 1 218 ? -12.016 -12.914 -15.18 1 97.44 218 LEU A C 1
ATOM 1630 O O . LEU A 1 218 ? -11.398 -11.852 -15.07 1 97.44 218 LEU A O 1
ATOM 1634 N N . PRO A 1 219 ? -11.688 -13.844 -16.078 1 97.31 219 PRO A N 1
ATOM 1635 C CA . PRO A 1 219 ? -10.406 -13.719 -16.766 1 97.31 219 PRO A CA 1
ATOM 1636 C C . PRO A 1 219 ? -10.367 -12.547 -17.75 1 97.31 219 PRO A C 1
ATOM 1638 O O . PRO A 1 219 ? -9.359 -11.844 -17.844 1 97.31 219 PRO A O 1
ATOM 1641 N N . GLU A 1 220 ? -11.43 -12.258 -18.438 1 96.12 220 GLU A N 1
ATOM 1642 C CA . GLU A 1 220 ? -11.391 -11.242 -19.484 1 96.12 220 GLU A CA 1
ATOM 1643 C C . GLU A 1 220 ? -11.195 -9.852 -18.906 1 96.12 220 GLU A C 1
ATOM 1645 O O . GLU A 1 220 ? -10.312 -9.102 -19.344 1 96.12 220 GLU A O 1
ATOM 1650 N N . ALA A 1 221 ? -12.008 -9.523 -17.906 1 97.25 221 ALA A N 1
ATOM 1651 C CA . ALA A 1 221 ? -11.867 -8.219 -17.266 1 97.25 221 ALA A CA 1
ATOM 1652 C C . ALA A 1 221 ? -10.508 -8.086 -16.594 1 97.25 221 ALA A C 1
ATOM 1654 O O . ALA A 1 221 ? -9.914 -7.004 -16.594 1 97.25 221 ALA A O 1
ATOM 1655 N N . SER A 1 222 ? -10.039 -9.18 -16.031 1 97.81 222 SER A N 1
ATOM 1656 C CA . SER A 1 222 ? -8.75 -9.195 -15.359 1 97.81 222 SER A CA 1
ATOM 1657 C C . SER A 1 222 ? -7.609 -8.969 -16.344 1 97.81 222 SER A C 1
ATOM 1659 O O . SER A 1 222 ? -6.684 -8.195 -16.062 1 97.81 222 SER A O 1
ATOM 1661 N N . VAL A 1 223 ? -7.699 -9.633 -17.484 1 98.25 223 VAL A N 1
ATOM 1662 C CA . VAL A 1 223 ? -6.691 -9.492 -18.531 1 98.25 223 VAL A CA 1
ATOM 1663 C C . VAL A 1 223 ? -6.668 -8.047 -19.031 1 98.25 223 VAL A C 1
ATOM 1665 O O . VAL A 1 223 ? -5.602 -7.445 -19.172 1 98.25 223 VAL A O 1
ATOM 1668 N N . GLU A 1 224 ? -7.84 -7.496 -19.266 1 98.25 224 GLU A N 1
ATOM 1669 C CA . GLU A 1 224 ? -7.93 -6.109 -19.719 1 98.25 224 GLU A CA 1
ATOM 1670 C C . GLU A 1 224 ? -7.32 -5.152 -18.688 1 98.25 224 GLU A C 1
ATOM 1672 O O . GLU A 1 224 ? -6.559 -4.254 -19.047 1 98.25 224 GLU A O 1
ATOM 1677 N N . LEU A 1 225 ? -7.648 -5.379 -17.453 1 98.56 225 LEU A N 1
ATOM 1678 C CA . LEU A 1 225 ? -7.141 -4.531 -16.375 1 98.56 225 LEU A CA 1
ATOM 1679 C C . LEU A 1 225 ? -5.621 -4.598 -16.312 1 98.56 225 LEU A C 1
ATOM 1681 O O . LEU A 1 225 ? -4.949 -3.562 -16.281 1 98.56 225 LEU A O 1
ATOM 1685 N N . TYR A 1 226 ? -5.07 -5.789 -16.281 1 98.69 226 TYR A N 1
ATOM 1686 C CA . TYR A 1 226 ? -3.629 -5.965 -16.172 1 98.69 226 TYR A CA 1
ATOM 1687 C C . TYR A 1 226 ? -2.902 -5.32 -17.344 1 98.69 226 TYR A C 1
ATOM 1689 O O . TYR A 1 226 ? -1.937 -4.578 -17.156 1 98.69 226 TYR A O 1
ATOM 1697 N N . ARG A 1 227 ? -3.373 -5.609 -18.531 1 98.5 227 ARG A N 1
ATOM 1698 C CA . ARG A 1 227 ? -2.717 -5.086 -19.719 1 98.5 227 ARG A CA 1
ATOM 1699 C C . ARG A 1 227 ? -2.779 -3.564 -19.766 1 98.5 227 ARG A C 1
ATOM 1701 O O . ARG A 1 227 ? -1.8 -2.906 -20.125 1 98.5 227 ARG A O 1
ATOM 1708 N N . ALA A 1 228 ? -3.928 -2.998 -19.406 1 98.62 228 ALA A N 1
ATOM 1709 C CA . ALA A 1 228 ? -4.059 -1.545 -19.344 1 98.62 228 ALA A CA 1
ATOM 1710 C C . ALA A 1 228 ? -3.115 -0.951 -18.297 1 98.62 228 ALA A C 1
ATOM 1712 O O . ALA A 1 228 ? -2.484 0.08 -18.547 1 98.62 228 ALA A O 1
ATOM 1713 N N . ALA A 1 229 ? -2.992 -1.582 -17.141 1 98.69 229 ALA A N 1
ATOM 1714 C CA . ALA A 1 229 ? -2.152 -1.088 -16.047 1 98.69 229 ALA A CA 1
ATOM 1715 C C . ALA A 1 229 ? -0.679 -1.098 -16.438 1 98.69 229 ALA A C 1
ATOM 1717 O O . ALA A 1 229 ? 0.03 -0.108 -16.25 1 98.69 229 ALA A O 1
ATOM 1718 N N . VAL A 1 230 ? -0.228 -2.186 -17.047 1 98 230 VAL A N 1
ATOM 1719 C CA . VAL A 1 230 ? 1.176 -2.318 -17.422 1 98 230 VAL A CA 1
ATOM 1720 C C . VAL A 1 230 ? 1.5 -1.356 -18.562 1 98 230 VAL A C 1
ATOM 1722 O O . VAL A 1 230 ? 2.611 -0.828 -18.641 1 98 230 VAL A O 1
ATOM 1725 N N . ALA A 1 231 ? 0.525 -1.064 -19.375 1 97.88 231 ALA A N 1
ATOM 1726 C CA . ALA A 1 231 ? 0.705 -0.142 -20.5 1 97.88 231 ALA A CA 1
ATOM 1727 C C . ALA A 1 231 ? 0.553 1.307 -20.047 1 97.88 231 ALA A C 1
ATOM 1729 O O . ALA A 1 231 ? 0.657 2.232 -20.859 1 97.88 231 ALA A O 1
ATOM 1730 N N . HIS A 1 232 ? 0.245 1.535 -18.812 1 98.19 232 HIS A N 1
ATOM 1731 C CA . HIS A 1 232 ? 0.048 2.857 -18.219 1 98.19 232 HIS A CA 1
ATOM 1732 C C . HIS A 1 232 ? -1.145 3.566 -18.859 1 98.19 232 HIS A C 1
ATOM 1734 O O . HIS A 1 232 ? -1.137 4.793 -19 1 98.19 232 HIS A O 1
ATOM 1740 N N . ASP A 1 233 ? -2.061 2.771 -19.359 1 98.38 233 ASP A N 1
ATOM 1741 C CA . ASP A 1 233 ? -3.332 3.295 -19.844 1 98.38 233 ASP A CA 1
ATOM 1742 C C . ASP A 1 233 ? -4.32 3.508 -18.703 1 98.38 233 ASP A C 1
ATOM 1744 O O . ASP A 1 233 ? -5.23 2.703 -18.5 1 98.38 233 ASP A O 1
ATOM 1748 N N . LEU A 1 234 ? -4.219 4.629 -18.031 1 98.5 234 LEU A N 1
ATOM 1749 C CA . LEU A 1 234 ? -5.027 4.91 -16.859 1 98.5 234 LEU A CA 1
ATOM 1750 C C . LEU A 1 234 ? -6.492 5.105 -17.234 1 98.5 234 LEU A C 1
ATOM 1752 O O . LEU A 1 234 ? -7.387 4.816 -16.438 1 98.5 234 LEU A O 1
ATOM 1756 N N . GLU A 1 235 ? -6.77 5.617 -18.344 1 98.12 235 GLU A N 1
ATOM 1757 C CA . GLU A 1 235 ? -8.141 5.836 -18.797 1 98.12 235 GLU A CA 1
ATOM 1758 C C . GLU A 1 235 ? -8.938 4.539 -18.781 1 98.12 235 GLU A C 1
ATOM 1760 O O . GLU A 1 235 ? -10.125 4.539 -18.453 1 98.12 235 GLU A O 1
ATOM 1765 N N . THR A 1 236 ? -8.242 3.447 -19.141 1 98.12 236 THR A N 1
ATOM 1766 C CA . THR A 1 236 ? -8.883 2.135 -19.125 1 98.12 236 THR A CA 1
ATOM 1767 C C . THR A 1 236 ? -8.742 1.472 -17.766 1 98.12 236 THR A C 1
ATOM 1769 O O . THR A 1 236 ? -9.719 0.948 -17.219 1 98.12 236 THR A O 1
ATOM 1772 N N . ALA A 1 237 ? -7.621 1.516 -17.156 1 98.56 237 ALA A N 1
ATOM 1773 C CA . ALA A 1 237 ? -7.281 0.727 -15.984 1 98.56 237 ALA A CA 1
ATOM 1774 C C . ALA A 1 237 ? -8.039 1.225 -14.75 1 98.56 237 ALA A C 1
ATOM 1776 O O . ALA A 1 237 ? -8.555 0.425 -13.969 1 98.56 237 ALA A O 1
ATOM 1777 N N . LEU A 1 238 ? -8.125 2.549 -14.586 1 98.25 238 LEU A N 1
ATOM 1778 C CA . LEU A 1 238 ? -8.602 3.104 -13.32 1 98.25 238 LEU A CA 1
ATOM 1779 C C . LEU A 1 238 ? -10.086 2.789 -13.125 1 98.25 238 LEU A C 1
ATOM 1781 O O . LEU A 1 238 ? -10.477 2.268 -12.078 1 98.25 238 LEU A O 1
ATOM 1785 N N . PRO A 1 239 ? -10.992 3.062 -14.148 1 96.88 239 PRO A N 1
ATOM 1786 C CA . PRO A 1 239 ? -12.406 2.719 -13.938 1 96.88 239 PRO A CA 1
ATOM 1787 C C . PRO A 1 239 ? -12.625 1.224 -13.719 1 96.88 239 PRO A C 1
ATOM 1789 O O . PRO A 1 239 ? -13.438 0.829 -12.883 1 96.88 239 PRO A O 1
ATOM 1792 N N . LEU A 1 240 ? -11.914 0.403 -14.461 1 97.31 240 LEU A N 1
ATOM 1793 C CA . LEU A 1 240 ? -12.016 -1.045 -14.305 1 97.31 240 LEU A CA 1
ATOM 1794 C C . LEU A 1 240 ? -11.57 -1.478 -12.914 1 97.31 240 LEU A C 1
ATOM 1796 O O . LEU A 1 240 ? -12.242 -2.285 -12.266 1 97.31 240 LEU A O 1
ATOM 1800 N N . TYR A 1 241 ? -10.469 -0.917 -12.5 1 98.38 241 TYR A N 1
ATOM 1801 C CA . TYR A 1 241 ? -9.898 -1.245 -11.195 1 98.38 241 TYR A CA 1
ATOM 1802 C C . TYR A 1 241 ? -10.844 -0.838 -10.078 1 98.38 241 TYR A C 1
ATOM 1804 O O . TYR A 1 241 ? -11.102 -1.618 -9.156 1 98.38 241 TYR A O 1
ATOM 1812 N N . LYS A 1 242 ? -11.391 0.332 -10.141 1 96.56 242 LYS A N 1
ATOM 1813 C CA . LYS A 1 242 ? -12.336 0.817 -9.141 1 96.56 242 LYS A CA 1
ATOM 1814 C C . LYS A 1 242 ? -13.57 -0.082 -9.07 1 96.56 242 LYS A C 1
ATOM 1816 O O . LYS A 1 242 ? -14.047 -0.398 -7.98 1 96.56 242 LYS A O 1
ATOM 1821 N N . SER A 1 243 ? -14.039 -0.5 -10.188 1 95.62 243 SER A N 1
ATOM 1822 C CA . SER A 1 243 ? -15.234 -1.332 -10.25 1 95.62 243 SER A CA 1
ATOM 1823 C C . SER A 1 243 ? -14.969 -2.721 -9.68 1 95.62 243 SER A C 1
ATOM 1825 O O . SER A 1 243 ? -15.852 -3.311 -9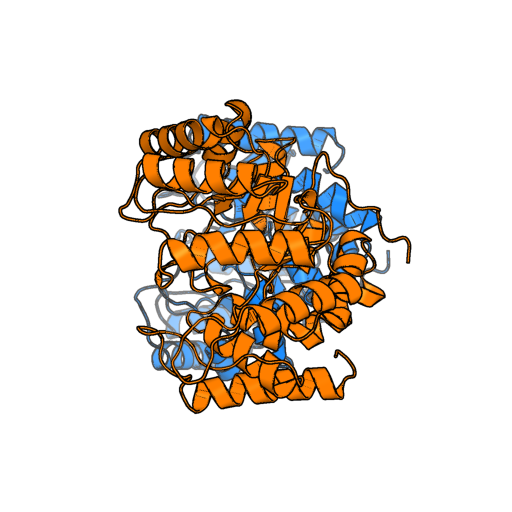.047 1 95.62 243 SER A O 1
ATOM 1827 N N . LEU A 1 244 ? -13.766 -3.23 -9.828 1 97.19 244 LEU A N 1
ATOM 1828 C CA . LEU A 1 244 ? -13.461 -4.621 -9.508 1 97.19 244 LEU A CA 1
ATOM 1829 C C . LEU A 1 244 ? -12.883 -4.738 -8.102 1 97.19 244 LEU A C 1
ATOM 1831 O O . LEU A 1 244 ? -12.797 -5.836 -7.551 1 97.19 244 LEU A O 1
ATOM 1835 N N . HIS A 1 245 ? -12.508 -3.609 -7.504 1 97.75 245 HIS A N 1
ATOM 1836 C CA . HIS A 1 245 ? -11.703 -3.646 -6.289 1 97.75 245 HIS A CA 1
ATOM 1837 C C . HIS A 1 245 ? -12.438 -4.355 -5.156 1 97.75 245 HIS A C 1
ATOM 1839 O O . HIS A 1 245 ? -11.828 -5.102 -4.387 1 97.75 245 HIS A O 1
ATOM 1845 N N . SER A 1 246 ? -13.797 -4.18 -5.059 1 96 246 SER A N 1
ATOM 1846 C CA . SER A 1 246 ? -14.578 -4.805 -3.996 1 96 246 SER A CA 1
ATOM 1847 C C . SER A 1 246 ? -14.562 -6.324 -4.113 1 96 246 SER A C 1
ATOM 1849 O O . SER A 1 246 ? -14.773 -7.031 -3.129 1 96 246 SER A O 1
ATOM 1851 N N . LEU A 1 247 ? -14.305 -6.793 -5.266 1 96.75 247 LEU A N 1
ATOM 1852 C CA . LEU A 1 247 ? -14.195 -8.227 -5.492 1 96.75 247 LEU A CA 1
ATOM 1853 C C . LEU A 1 247 ? -12.75 -8.695 -5.336 1 96.75 247 LEU A C 1
ATOM 1855 O O . LEU A 1 247 ? -12.492 -9.711 -4.688 1 96.75 247 LEU A O 1
ATOM 1859 N N . LEU A 1 248 ? -11.773 -7.93 -5.891 1 97.88 248 LEU A N 1
ATOM 1860 C CA . LEU A 1 248 ? -10.367 -8.297 -5.887 1 97.88 248 LEU A CA 1
ATOM 1861 C C . LEU A 1 248 ? -9.836 -8.406 -4.457 1 97.88 248 LEU A C 1
ATOM 1863 O O . LEU A 1 248 ? -8.953 -9.219 -4.18 1 97.88 248 LEU A O 1
ATOM 1867 N N . ARG A 1 249 ? -10.422 -7.641 -3.561 1 97.56 249 ARG A N 1
ATOM 1868 C CA . ARG A 1 249 ? -9.914 -7.602 -2.193 1 97.56 249 ARG A CA 1
ATOM 1869 C C . ARG A 1 249 ? -10.148 -8.93 -1.483 1 97.56 249 ARG A C 1
ATOM 1871 O O . ARG A 1 249 ? -9.477 -9.242 -0.501 1 97.56 249 ARG A O 1
ATOM 1878 N N . TRP A 1 250 ? -11.094 -9.789 -1.936 1 96.88 250 TRP A N 1
ATOM 1879 C CA . TRP A 1 250 ? -11.375 -11.07 -1.308 1 96.88 250 TRP A CA 1
ATOM 1880 C C . TRP A 1 250 ? -10.203 -12.031 -1.474 1 96.88 250 TRP A C 1
ATOM 1882 O O . TRP A 1 250 ? -10.047 -12.977 -0.699 1 96.88 250 TRP A O 1
ATOM 1892 N N . ASP A 1 251 ? -9.32 -11.766 -2.457 1 95.62 251 ASP A N 1
ATOM 1893 C CA . ASP A 1 251 ? -8.117 -12.57 -2.65 1 95.62 251 ASP A CA 1
ATOM 1894 C C . ASP A 1 251 ? -7.145 -12.398 -1.484 1 95.62 251 ASP A C 1
ATOM 1896 O O . ASP A 1 251 ? -6.25 -13.219 -1.287 1 95.62 251 ASP A O 1
ATOM 1900 N N . SER A 1 252 ? -7.312 -11.367 -0.742 1 96.06 252 SER A N 1
ATOM 1901 C CA . SER A 1 252 ? -6.395 -11.047 0.345 1 96.06 252 SER A CA 1
ATOM 1902 C C . SER A 1 252 ? -7 -11.391 1.701 1 96.06 252 SER A C 1
ATOM 1904 O O . SER A 1 252 ? -6.477 -10.992 2.742 1 96.06 252 SER A O 1
ATOM 1906 N N . LYS A 1 253 ? -8.117 -12.125 1.696 1 96.44 253 LYS A N 1
ATOM 1907 C CA . LYS A 1 253 ? -8.797 -12.516 2.93 1 96.44 253 LYS A CA 1
ATOM 1908 C C . LYS A 1 253 ? -8.562 -13.992 3.242 1 96.44 253 LYS A C 1
ATOM 1910 O O . LYS A 1 253 ? -8.141 -14.758 2.373 1 96.44 253 LYS A O 1
ATOM 1915 N N . THR A 1 254 ? -8.836 -14.328 4.422 1 94.81 254 THR A N 1
ATOM 1916 C CA . THR A 1 254 ? -8.719 -15.711 4.867 1 94.81 254 THR A CA 1
ATOM 1917 C C . THR A 1 254 ? -9.609 -16.625 4.043 1 94.81 254 THR A C 1
ATOM 1919 O O . THR A 1 254 ? -9.258 -17.781 3.77 1 94.81 254 THR A O 1
ATOM 1922 N N . GLU A 1 255 ? -10.75 -16.078 3.574 1 96.88 255 GLU A N 1
ATOM 1923 C CA . GLU A 1 255 ? -11.781 -16.859 2.891 1 96.88 255 GLU A CA 1
ATOM 1924 C C . GLU A 1 255 ? -11.57 -16.844 1.38 1 96.88 255 GLU A C 1
ATOM 1926 O O . GLU A 1 255 ? -12.492 -17.125 0.616 1 96.88 255 GLU A O 1
ATOM 1931 N N . PHE A 1 256 ? -10.398 -16.562 1.001 1 97.5 256 PHE A N 1
ATOM 1932 C CA . PHE A 1 256 ? -10.172 -16.25 -0.405 1 97.5 256 PHE A CA 1
ATOM 1933 C C . PHE A 1 256 ? -10.516 -17.453 -1.286 1 97.5 256 PHE A C 1
ATOM 1935 O O . PHE A 1 256 ? -11.086 -17.297 -2.367 1 97.5 256 PHE A O 1
ATOM 1942 N N . VAL A 1 257 ? -10.227 -18.703 -0.845 1 98.31 257 VAL A N 1
ATOM 1943 C CA . VAL A 1 257 ? -10.5 -19.875 -1.671 1 98.31 257 VAL A CA 1
ATOM 1944 C C . VAL A 1 257 ? -12.008 -20.016 -1.885 1 98.31 257 VAL A C 1
ATOM 1946 O O . VAL A 1 257 ? -12.469 -20.109 -3.023 1 98.31 257 VAL A O 1
ATOM 1949 N N . GLN A 1 258 ? -12.75 -19.922 -0.809 1 98.5 258 GLN A N 1
ATOM 1950 C CA . GLN A 1 258 ? -14.203 -20.047 -0.86 1 98.5 258 GLN A CA 1
ATOM 1951 C C . GLN A 1 258 ? -14.828 -18.906 -1.66 1 98.5 258 GLN A C 1
ATOM 1953 O O . GLN A 1 258 ? -15.773 -19.125 -2.424 1 98.5 258 GLN A O 1
ATOM 1958 N N . ALA A 1 259 ? -14.289 -17.75 -1.482 1 98.69 259 ALA A N 1
ATOM 1959 C CA . ALA A 1 259 ? -14.836 -16.562 -2.158 1 98.69 259 ALA A CA 1
ATOM 1960 C C . ALA A 1 259 ? -14.648 -16.672 -3.67 1 98.69 259 ALA A C 1
ATOM 1962 O O . ALA A 1 259 ? -15.586 -16.438 -4.434 1 98.69 259 ALA A O 1
ATOM 1963 N N . ILE A 1 260 ? -13.461 -17.047 -4.082 1 98.69 260 ILE A N 1
ATOM 1964 C CA . ILE A 1 260 ? -13.172 -17.125 -5.508 1 98.69 260 ILE A CA 1
ATOM 1965 C C . ILE A 1 260 ? -13.969 -18.266 -6.133 1 98.69 260 ILE A C 1
ATOM 1967 O O . ILE A 1 260 ? -14.539 -18.125 -7.215 1 98.69 260 ILE A O 1
ATOM 1971 N N . LYS A 1 261 ? -14.062 -19.391 -5.449 1 98.62 261 LYS A N 1
ATOM 1972 C CA . LYS A 1 261 ? -14.844 -20.516 -5.961 1 98.62 261 LYS A CA 1
ATOM 1973 C C . LYS A 1 261 ? -16.328 -20.141 -6.07 1 98.62 261 LYS A C 1
ATOM 1975 O O . LYS A 1 261 ? -17 -20.547 -7.02 1 98.62 261 LYS A O 1
ATOM 1980 N N . LEU A 1 262 ? -16.828 -19.391 -5.117 1 98.62 262 LEU A N 1
ATOM 1981 C CA . LEU A 1 262 ? -18.203 -18.922 -5.223 1 98.62 262 LEU A CA 1
ATOM 1982 C C . LEU A 1 262 ? -18.375 -18.031 -6.453 1 98.62 262 LEU A C 1
ATOM 1984 O O . LEU A 1 262 ? -19.359 -18.172 -7.188 1 98.62 262 LEU A O 1
ATOM 1988 N N . SER A 1 263 ? -17.469 -17.141 -6.633 1 98.62 263 SER A N 1
ATOM 1989 C CA . SER A 1 263 ? -17.531 -16.281 -7.801 1 98.62 263 SER A CA 1
ATOM 1990 C C . SER A 1 263 ? -17.484 -17.078 -9.094 1 98.62 263 SER A C 1
ATOM 1992 O O . SER A 1 263 ? -18.141 -16.75 -10.078 1 98.62 263 SER A O 1
ATOM 1994 N N . MET A 1 264 ? -16.641 -18.141 -9.094 1 98.38 264 MET A N 1
ATOM 1995 C CA . MET A 1 264 ? -16.609 -19.031 -10.242 1 98.38 264 MET A CA 1
ATOM 1996 C C . MET A 1 264 ? -17.969 -19.656 -10.508 1 98.38 264 MET A C 1
ATOM 1998 O O . MET A 1 264 ? -18.453 -19.625 -11.633 1 98.38 264 MET A O 1
ATOM 2002 N N . ASP A 1 265 ? -18.609 -20.156 -9.492 1 98.12 265 ASP A N 1
ATOM 2003 C CA . ASP A 1 265 ? -19.938 -20.75 -9.625 1 98.12 265 ASP A CA 1
ATOM 2004 C C . ASP A 1 265 ? -20.938 -19.75 -10.195 1 98.12 265 ASP A C 1
ATOM 2006 O O . ASP A 1 265 ? -21.688 -20.078 -11.117 1 98.12 265 ASP A O 1
ATOM 2010 N N . ILE A 1 266 ? -20.875 -18.547 -9.672 1 98.25 266 ILE A N 1
ATOM 2011 C CA . ILE A 1 266 ? -21.812 -17.5 -10.094 1 98.25 266 ILE A CA 1
ATOM 2012 C C . ILE A 1 266 ? -21.547 -17.141 -11.555 1 98.25 266 ILE A C 1
ATOM 2014 O O . ILE A 1 266 ? -22.484 -16.859 -12.305 1 98.25 266 ILE A O 1
ATOM 2018 N N . ALA A 1 267 ? -20.328 -17.234 -11.953 1 97.19 267 ALA A N 1
ATOM 2019 C CA . ALA A 1 267 ? -19.922 -16.859 -13.312 1 97.19 267 ALA A CA 1
ATOM 2020 C C . ALA A 1 267 ? -20.109 -18.031 -14.273 1 97.19 267 ALA A C 1
ATOM 2022 O O . ALA A 1 267 ? -19.781 -17.922 -15.461 1 97.19 267 ALA A O 1
ATOM 2023 N N . GLY A 1 268 ? -20.562 -19.156 -13.82 1 95.31 268 GLY A N 1
ATOM 2024 C CA . GLY A 1 268 ? -20.891 -20.281 -14.68 1 95.31 268 GLY A CA 1
ATOM 2025 C C . GLY A 1 268 ? -19.734 -21.266 -14.836 1 95.31 268 GLY A C 1
ATOM 2026 O O . GLY A 1 268 ? -19.688 -22.031 -15.797 1 95.31 268 GLY A O 1
ATOM 2027 N N . ARG A 1 269 ? -18.781 -21.188 -13.953 1 95.06 269 ARG A N 1
ATOM 2028 C CA . ARG A 1 269 ? -17.641 -22.109 -13.922 1 95.06 269 ARG A CA 1
ATOM 2029 C C . ARG A 1 269 ? -17.703 -23.016 -12.695 1 95.06 269 ARG A C 1
ATOM 2031 O O . ARG A 1 269 ? -18.328 -22.656 -11.688 1 95.06 269 ARG A O 1
ATOM 2038 N N . PRO A 1 270 ? -17.062 -24.094 -12.766 1 94.94 270 PRO A N 1
ATOM 2039 C CA . PRO A 1 270 ? -17.062 -24.969 -11.586 1 94.94 270 PRO A CA 1
ATOM 2040 C C . PRO A 1 270 ? -16.125 -24.484 -10.492 1 94.94 270 PRO A C 1
ATOM 2042 O O . PRO A 1 270 ? -14.906 -24.688 -10.578 1 94.94 270 PRO A O 1
ATOM 2045 N N . GLY A 1 271 ? -16.688 -23.828 -9.508 1 96.56 271 GLY A N 1
ATOM 2046 C CA . GLY A 1 271 ? -15.938 -23.562 -8.297 1 96.56 271 GLY A CA 1
ATOM 2047 C C . GLY A 1 271 ? -15.977 -24.703 -7.301 1 96.56 271 GLY A C 1
ATOM 2048 O O . GLY A 1 271 ? -14.938 -25.297 -6.984 1 96.56 271 GLY A O 1
ATOM 2049 N N . GLY A 1 272 ? -17.234 -25 -6.891 1 96 272 GLY A N 1
ATOM 2050 C CA . GLY A 1 272 ? -17.453 -26.203 -6.113 1 96 272 GLY A CA 1
ATOM 2051 C C . GLY A 1 272 ? -16.984 -26.094 -4.676 1 96 272 GLY A C 1
ATOM 2052 O O . GLY A 1 272 ? -16.766 -24.984 -4.184 1 96 272 GLY A O 1
ATOM 2053 N N . PRO A 1 273 ? -16.938 -27.234 -3.945 1 96.94 273 PRO A N 1
ATOM 2054 C CA . PRO A 1 273 ? -16.625 -27.234 -2.516 1 96.94 273 PRO A CA 1
ATOM 2055 C C . PRO A 1 273 ? -15.125 -27.078 -2.242 1 96.94 273 PRO A C 1
ATOM 2057 O O . PRO A 1 273 ? -14.32 -27.062 -3.178 1 96.94 273 PRO A O 1
ATOM 2060 N N . VAL A 1 274 ? -14.797 -26.875 -0.97 1 97.69 274 VAL A N 1
ATOM 2061 C CA . VAL A 1 274 ? -13.422 -26.828 -0.475 1 97.69 274 VAL A CA 1
ATOM 2062 C C . VAL A 1 274 ? -13.164 -28.031 0.433 1 97.69 274 VAL A C 1
ATOM 2064 O O . VAL A 1 274 ? -14.102 -28.656 0.926 1 97.69 274 VAL A O 1
ATOM 2067 N N . ARG A 1 275 ? -11.953 -28.375 0.617 1 97.69 275 ARG A N 1
ATOM 2068 C CA . ARG A 1 275 ? -11.594 -29.453 1.534 1 97.69 275 ARG A CA 1
ATOM 2069 C C . ARG A 1 275 ? -11.406 -28.922 2.953 1 97.69 275 ARG A C 1
ATOM 2071 O O . ARG A 1 275 ? -10.867 -27.828 3.148 1 97.69 275 ARG A O 1
ATOM 2078 N N . PRO A 1 276 ? -11.828 -29.812 3.873 1 96.31 276 PRO A N 1
ATOM 2079 C CA . PRO A 1 276 ? -11.492 -29.453 5.254 1 96.31 276 PRO A CA 1
ATOM 2080 C C . PRO A 1 276 ? -9.992 -29.234 5.461 1 96.31 276 PRO A C 1
ATOM 2082 O O . PRO A 1 276 ? -9.18 -29.891 4.812 1 96.31 276 PRO A O 1
ATOM 2085 N N . PRO A 1 277 ? -9.648 -28.266 6.305 1 96.75 277 PRO A N 1
ATOM 2086 C CA . PRO A 1 277 ? -10.453 -27.703 7.395 1 96.75 277 PRO A CA 1
ATOM 2087 C C . PRO A 1 277 ? -11.25 -26.469 6.961 1 96.75 277 PRO A C 1
ATOM 2089 O O . PRO A 1 277 ? -11.992 -25.891 7.766 1 96.75 277 PRO A O 1
ATOM 2092 N N . ARG A 1 278 ? -11.133 -26.031 5.738 1 96.62 278 ARG A N 1
ATOM 2093 C CA . ARG A 1 278 ? -11.953 -24.922 5.277 1 96.62 278 ARG A CA 1
ATOM 2094 C C . ARG A 1 278 ? -13.438 -25.266 5.348 1 96.62 278 ARG A C 1
ATOM 2096 O O . ARG A 1 278 ? -13.836 -26.391 5.027 1 96.62 278 ARG A O 1
ATOM 2103 N N . LEU A 1 279 ? -14.227 -24.328 5.77 1 96.44 279 LEU A N 1
ATOM 2104 C CA . LEU A 1 279 ? -15.672 -24.453 5.855 1 96.44 279 LEU A CA 1
ATOM 2105 C C . LEU A 1 279 ? -16.359 -23.516 4.855 1 96.44 279 LEU A C 1
ATOM 2107 O O . LEU A 1 279 ? -15.727 -22.609 4.309 1 96.44 279 LEU A O 1
ATOM 2111 N N . PRO A 1 280 ? -17.578 -23.797 4.609 1 95.5 280 PRO A N 1
ATOM 2112 C CA . PRO A 1 280 ? -18.328 -22.859 3.766 1 95.5 280 PRO A CA 1
ATOM 2113 C C . PRO A 1 280 ? -18.312 -21.438 4.316 1 95.5 280 PRO A C 1
ATOM 2115 O O . PRO A 1 280 ? -18.125 -21.234 5.52 1 95.5 280 PRO A O 1
ATOM 2118 N N . LEU A 1 281 ? -18.516 -20.531 3.426 1 98.19 281 LEU A N 1
ATOM 2119 C CA . LEU A 1 281 ? -18.578 -19.125 3.816 1 98.19 281 LEU A CA 1
ATOM 2120 C C . LEU A 1 281 ? -19.75 -18.875 4.77 1 98.19 281 LEU A C 1
ATOM 2122 O O . LEU A 1 281 ? -20.797 -19.516 4.645 1 98.19 281 LEU A O 1
ATOM 2126 N N . THR A 1 282 ? -19.531 -18 5.703 1 97.88 282 THR A N 1
ATOM 2127 C CA . THR A 1 282 ? -20.688 -17.516 6.473 1 97.88 282 THR A CA 1
ATOM 2128 C C . THR A 1 282 ? -21.703 -16.828 5.562 1 97.88 282 THR A C 1
ATOM 2130 O O . THR A 1 282 ? -21.344 -16.344 4.488 1 97.88 282 THR A O 1
ATOM 2133 N N . PRO A 1 283 ? -22.922 -16.812 6 1 98.12 283 PRO A N 1
ATOM 2134 C CA . PRO A 1 283 ? -23.938 -16.141 5.18 1 98.12 283 PRO A CA 1
ATOM 2135 C C . PRO A 1 283 ? -23.578 -14.703 4.844 1 98.12 283 PRO A C 1
ATOM 2137 O O . PRO A 1 283 ? -23.828 -14.242 3.729 1 98.12 283 PRO A O 1
ATOM 2140 N N . GLU A 1 284 ? -23.031 -14.031 5.742 1 97.38 284 GLU A N 1
ATOM 2141 C CA . GLU A 1 284 ? -22.672 -12.625 5.551 1 97.38 284 GLU A CA 1
ATOM 2142 C C . GLU A 1 284 ? -21.594 -12.469 4.48 1 97.38 284 GLU A C 1
ATOM 2144 O O . GLU A 1 284 ? -21.719 -11.633 3.586 1 97.38 284 GLU A O 1
ATOM 2149 N N . ILE A 1 285 ? -20.562 -13.281 4.578 1 97.69 285 ILE A N 1
ATOM 2150 C CA . ILE A 1 285 ? -19.469 -13.203 3.617 1 97.69 285 ILE A CA 1
ATOM 2151 C C . ILE A 1 285 ? -19.953 -13.688 2.248 1 97.69 285 ILE A C 1
ATOM 2153 O O . ILE A 1 285 ? -19.625 -13.086 1.222 1 97.69 285 ILE A O 1
ATOM 2157 N N . GLU A 1 286 ? -20.734 -14.742 2.289 1 98.44 286 GLU A N 1
ATOM 2158 C CA . GLU A 1 286 ? -21.297 -15.258 1.042 1 98.44 286 GLU A CA 1
ATOM 2159 C C . GLU A 1 286 ? -22.109 -14.188 0.32 1 98.44 286 GLU A C 1
ATOM 2161 O O . GLU A 1 286 ? -21.984 -14.016 -0.894 1 98.44 286 GLU A O 1
ATOM 2166 N N . ALA A 1 287 ? -22.906 -13.484 1.043 1 98.38 287 ALA A N 1
ATOM 2167 C CA . ALA A 1 287 ? -23.734 -12.43 0.466 1 98.38 287 ALA A CA 1
ATOM 2168 C C . ALA A 1 287 ? -22.891 -11.32 -0.132 1 98.38 287 ALA A C 1
ATOM 2170 O O . ALA A 1 287 ? -23.203 -10.789 -1.198 1 98.38 287 ALA A O 1
ATOM 2171 N N . ALA A 1 288 ? -21.844 -10.977 0.528 1 97.12 288 ALA A N 1
ATOM 2172 C CA . ALA A 1 288 ? -20.969 -9.914 0.059 1 97.12 288 ALA A CA 1
ATOM 2173 C C . ALA A 1 288 ? -20.25 -10.32 -1.229 1 97.12 288 ALA A C 1
ATOM 2175 O O . ALA A 1 288 ? -20.188 -9.531 -2.18 1 97.12 288 ALA A O 1
ATOM 2176 N N . VAL A 1 289 ? -19.734 -11.523 -1.278 1 98.38 289 VAL A N 1
ATOM 2177 C CA . VAL A 1 289 ? -19.047 -12.031 -2.459 1 98.38 289 VAL A CA 1
ATOM 2178 C C . VAL A 1 289 ? -20.031 -12.133 -3.627 1 98.38 289 VAL A C 1
ATOM 2180 O O . VAL A 1 289 ? -19.703 -11.734 -4.75 1 98.38 289 VAL A O 1
ATOM 2183 N N . ARG A 1 290 ? -21.203 -12.633 -3.35 1 98.5 290 ARG A N 1
ATOM 2184 C CA . ARG A 1 290 ? -22.219 -12.773 -4.383 1 98.5 290 ARG A CA 1
ATOM 2185 C C . ARG A 1 290 ? -22.594 -11.414 -4.969 1 98.5 290 ARG A C 1
ATOM 2187 O O . ARG A 1 290 ? -22.625 -11.25 -6.188 1 98.5 290 ARG A O 1
ATOM 2194 N N . ALA A 1 291 ? -22.828 -10.469 -4.109 1 97.44 291 ALA A N 1
ATOM 2195 C CA . ALA A 1 291 ? -23.219 -9.141 -4.562 1 97.44 291 ALA A CA 1
ATOM 2196 C C . ALA A 1 291 ? -22.125 -8.516 -5.434 1 97.44 291 ALA A C 1
ATOM 2198 O O . ALA A 1 291 ? -22.422 -7.938 -6.484 1 97.44 291 ALA A O 1
ATOM 2199 N N . ALA A 1 292 ? -20.938 -8.609 -5.008 1 96.56 292 ALA A N 1
ATOM 2200 C CA . ALA A 1 292 ? -19.828 -8.031 -5.754 1 96.56 292 ALA A CA 1
ATOM 2201 C C . ALA A 1 292 ? -19.641 -8.734 -7.098 1 96.56 292 ALA A C 1
ATOM 2203 O O . ALA A 1 292 ? -19.359 -8.086 -8.109 1 96.56 292 ALA A O 1
ATOM 2204 N N . THR A 1 293 ? -19.766 -10.047 -7.098 1 98.19 293 THR A N 1
ATOM 2205 C CA . THR A 1 293 ? -19.594 -10.828 -8.32 1 98.19 293 THR A CA 1
ATOM 2206 C C . THR A 1 293 ? -20.703 -10.5 -9.32 1 98.19 293 THR A C 1
ATOM 2208 O O . THR A 1 293 ? -20.438 -10.25 -10.492 1 98.19 293 THR A O 1
ATOM 2211 N N . GLU A 1 294 ? -21.906 -10.484 -8.844 1 98 294 GLU A N 1
ATOM 2212 C CA . GLU A 1 294 ? -23.047 -10.211 -9.703 1 98 294 GLU A CA 1
ATOM 2213 C C . GLU A 1 294 ? -22.984 -8.797 -10.273 1 98 294 GLU A C 1
ATOM 2215 O O . GLU A 1 294 ? -23.359 -8.57 -11.43 1 98 294 GLU A O 1
ATOM 2220 N N . LYS A 1 295 ? -22.562 -7.883 -9.461 1 95.62 295 LYS A N 1
ATOM 2221 C CA . LYS A 1 295 ? -22.375 -6.516 -9.945 1 95.62 295 LYS A CA 1
ATOM 2222 C C . LYS A 1 295 ? -21.375 -6.473 -11.094 1 95.62 295 LYS A C 1
ATOM 2224 O O . LYS A 1 295 ? -21.625 -5.824 -12.117 1 95.62 295 LYS A O 1
ATOM 2229 N N . ALA A 1 296 ? -20.266 -7.121 -10.93 1 95.88 296 ALA A N 1
ATOM 2230 C CA . ALA A 1 296 ? -19.234 -7.148 -11.961 1 95.88 296 ALA A CA 1
ATOM 2231 C C . ALA A 1 296 ? -19.766 -7.762 -13.25 1 95.88 296 ALA A C 1
ATOM 2233 O O . ALA A 1 296 ? -19.516 -7.238 -14.344 1 95.88 296 ALA A O 1
ATOM 2234 N N . LEU A 1 297 ? -20.5 -8.828 -13.086 1 96.69 297 LEU A N 1
ATOM 2235 C CA . LEU A 1 297 ? -21.062 -9.5 -14.25 1 96.69 297 LEU A CA 1
ATOM 2236 C C . LEU A 1 297 ? -22.094 -8.617 -14.953 1 96.69 297 LEU A C 1
ATOM 2238 O O . LEU A 1 297 ? -22.141 -8.57 -16.188 1 96.69 297 LEU A O 1
ATOM 2242 N N . ALA A 1 298 ? -22.828 -7.902 -14.172 1 95.38 298 ALA A N 1
ATOM 2243 C CA . ALA A 1 298 ? -23.844 -7.012 -14.719 1 95.38 298 ALA A CA 1
ATOM 2244 C C . ALA A 1 298 ? -23.219 -5.859 -15.492 1 95.38 298 ALA A C 1
ATOM 2246 O O . ALA A 1 298 ? -23.797 -5.348 -16.453 1 95.38 298 ALA A O 1
ATOM 2247 N N . GLU A 1 299 ? -22.016 -5.492 -15.109 1 93.69 299 GLU A N 1
ATOM 2248 C CA . GLU A 1 299 ? -21.312 -4.402 -15.766 1 93.69 299 GLU A CA 1
ATOM 2249 C C . GLU A 1 299 ? -20.562 -4.898 -17 1 93.69 299 GLU A C 1
ATOM 2251 O O . GLU A 1 299 ? -19.844 -4.129 -17.656 1 93.69 299 GLU A O 1
ATOM 2256 N N . GLY A 1 300 ? -20.656 -6.211 -17.328 1 89.81 300 GLY A N 1
ATOM 2257 C CA . GLY A 1 300 ? -20.047 -6.789 -18.5 1 89.81 300 GLY A CA 1
ATOM 2258 C C . GLY A 1 300 ? -18.594 -7.168 -18.297 1 89.81 300 GLY A C 1
ATOM 2259 O O . GLY A 1 300 ? -17.828 -7.25 -19.25 1 89.81 300 GLY A O 1
ATOM 2260 N N . LEU A 1 301 ? -18.281 -7.305 -17.047 1 86 301 LEU A N 1
ATOM 2261 C CA . LEU A 1 301 ? -16.891 -7.594 -16.719 1 86 301 LEU A CA 1
ATOM 2262 C C . LEU A 1 301 ? -16.672 -9.094 -16.594 1 86 301 LEU A C 1
ATOM 2264 O O . LEU A 1 301 ? -15.742 -9.531 -15.898 1 86 301 LEU A O 1
ATOM 2268 N N . ALA A 1 302 ? -17.406 -9.906 -17.344 1 76.44 302 ALA A N 1
ATOM 2269 C CA . ALA A 1 302 ? -17.266 -11.359 -17.328 1 76.44 302 ALA A CA 1
ATOM 2270 C C . ALA A 1 302 ? -15.961 -11.789 -18 1 76.44 302 ALA A C 1
ATOM 2272 O O . ALA A 1 302 ? -15.469 -11.117 -18.906 1 76.44 302 ALA A O 1
ATOM 2273 N N . MET B 1 1 ? 0.657 26.047 -15.82 1 31.11 1 MET B N 1
ATOM 2274 C CA . MET B 1 1 ? 0.088 24.938 -15.07 1 31.11 1 MET B CA 1
ATOM 2275 C C . MET B 1 1 ? -1.047 25.406 -14.172 1 31.11 1 MET B C 1
ATOM 2277 O O . MET B 1 1 ? -0.861 26.312 -13.352 1 31.11 1 MET B O 1
ATOM 2281 N N . SER B 1 2 ? -2.25 25.297 -14.539 1 37.09 2 SER B N 1
ATOM 2282 C CA . SER B 1 2 ? -3.395 25.953 -13.93 1 37.09 2 SER B CA 1
ATOM 2283 C C . SER B 1 2 ? -3.49 25.625 -12.438 1 37.09 2 SER B C 1
ATOM 2285 O O . SER B 1 2 ? -3.52 24.453 -12.055 1 37.09 2 SER B O 1
ATOM 2287 N N . HIS B 1 3 ? -2.816 26.438 -11.672 1 49.5 3 HIS B N 1
ATOM 2288 C CA . HIS B 1 3 ? -2.955 26.438 -10.219 1 49.5 3 HIS B CA 1
ATOM 2289 C C . HIS B 1 3 ? -4.422 26.375 -9.805 1 49.5 3 HIS B C 1
ATOM 2291 O O . HIS B 1 3 ? -5.223 27.219 -10.195 1 49.5 3 HIS B O 1
ATOM 2297 N N . THR B 1 4 ? -4.949 25.203 -9.656 1 55.88 4 THR B N 1
ATOM 2298 C CA . THR B 1 4 ? -6.293 25.219 -9.094 1 55.88 4 THR B CA 1
ATOM 2299 C C . THR B 1 4 ? -6.371 26.203 -7.922 1 55.88 4 THR B C 1
ATOM 2301 O O . THR B 1 4 ? -5.594 26.109 -6.973 1 55.88 4 THR B O 1
ATOM 2304 N N . PRO B 1 5 ? -7.094 27.188 -8.164 1 69.44 5 PRO B N 1
ATOM 2305 C CA . PRO B 1 5 ? -7.211 28.188 -7.098 1 69.44 5 PRO B CA 1
ATOM 2306 C C . PRO B 1 5 ? -7.594 27.578 -5.754 1 69.44 5 PRO B C 1
ATOM 2308 O O . PRO B 1 5 ? -8.266 26.531 -5.711 1 69.44 5 PRO B O 1
ATOM 2311 N N . HIS B 1 6 ? -6.934 28.062 -4.738 1 80 6 HIS B N 1
ATOM 2312 C CA . HIS B 1 6 ? -7.254 27.672 -3.371 1 80 6 HIS B CA 1
ATOM 2313 C C . HIS B 1 6 ? -8.75 27.797 -3.096 1 80 6 HIS B C 1
ATOM 2315 O O . HIS B 1 6 ? -9.344 28.859 -3.34 1 80 6 HIS B O 1
ATOM 2321 N N . ASP B 1 7 ? -9.422 26.688 -2.732 1 83.5 7 ASP B N 1
ATOM 2322 C CA . ASP B 1 7 ? -10.844 26.625 -2.393 1 83.5 7 ASP B CA 1
ATOM 2323 C C . ASP B 1 7 ? -11.055 26.828 -0.893 1 83.5 7 ASP B C 1
ATOM 2325 O O . ASP B 1 7 ? -10.758 25.938 -0.096 1 83.5 7 ASP B O 1
ATOM 2329 N N . THR B 1 8 ? -11.656 27.906 -0.424 1 88 8 THR B N 1
ATOM 2330 C CA . THR B 1 8 ? -11.82 28.234 0.989 1 88 8 THR B CA 1
ATOM 2331 C C . THR B 1 8 ? -12.898 27.359 1.627 1 88 8 THR B C 1
ATOM 2333 O O . THR B 1 8 ? -12.992 27.281 2.854 1 88 8 THR B O 1
ATOM 2336 N N . THR B 1 9 ? -13.734 26.703 0.848 1 91 9 THR B N 1
ATOM 2337 C CA . THR B 1 9 ? -14.766 25.828 1.393 1 91 9 THR B CA 1
ATOM 2338 C C . THR B 1 9 ? -14.203 24.438 1.68 1 91 9 THR B C 1
ATOM 2340 O O . THR B 1 9 ? -14.781 23.672 2.465 1 91 9 THR B O 1
ATOM 2343 N N . ARG B 1 10 ? -13.133 24.156 1.025 1 96.94 10 ARG B N 1
ATOM 2344 C CA . ARG B 1 10 ? -12.414 22.906 1.247 1 96.94 10 ARG B CA 1
ATOM 2345 C C . ARG B 1 10 ? -10.906 23.156 1.283 1 96.94 10 ARG B C 1
ATOM 2347 O O . ARG B 1 10 ? -10.164 22.609 0.457 1 96.94 10 ARG B O 1
ATOM 2354 N N . PRO B 1 11 ? -10.555 23.922 2.215 1 97.12 11 PRO B N 1
ATOM 2355 C CA . PRO B 1 11 ? -9.195 24.453 2.213 1 97.12 11 PRO B CA 1
ATOM 2356 C C . PRO B 1 11 ? -8.141 23.375 2.492 1 97.12 11 PRO B C 1
ATOM 2358 O O . PRO B 1 11 ? -6.941 23.641 2.398 1 97.12 11 PRO B O 1
ATOM 2361 N N . TRP B 1 12 ? -8.617 22.156 2.814 1 98.06 12 TRP B N 1
ATOM 2362 C CA . TRP B 1 12 ? -7.691 21.047 3.088 1 98.06 12 TRP B CA 1
ATOM 2363 C C . TRP B 1 12 ? -7.23 20.391 1.794 1 98.06 12 TRP B C 1
ATOM 2365 O O . TRP B 1 12 ? -6.34 19.547 1.808 1 98.06 12 TRP B O 1
ATOM 2375 N N . ARG B 1 13 ? -7.789 20.75 0.651 1 98.19 13 ARG B N 1
ATOM 2376 C CA . ARG B 1 13 ? -7.434 20.156 -0.634 1 98.19 13 ARG B CA 1
ATOM 2377 C C . ARG B 1 13 ? -6.152 20.766 -1.186 1 98.19 13 ARG B C 1
ATOM 2379 O O . ARG B 1 13 ? -5.848 21.922 -0.926 1 98.19 13 ARG B O 1
ATOM 2386 N N . GLY B 1 14 ? -5.41 20 -1.95 1 98.12 14 GLY B N 1
ATOM 2387 C CA . GLY B 1 14 ? -4.137 20.453 -2.486 1 98.12 14 GLY B CA 1
ATOM 2388 C C . GLY B 1 14 ? -2.953 20.062 -1.621 1 98.12 14 GLY B C 1
ATOM 2389 O O . GLY B 1 14 ? -3.016 19.062 -0.894 1 98.12 14 GLY B O 1
ATOM 2390 N N . ILE B 1 15 ? -1.831 20.734 -1.817 1 98.56 15 ILE B N 1
ATOM 2391 C CA . ILE B 1 15 ? -0.598 20.406 -1.106 1 98.56 15 ILE B CA 1
ATOM 2392 C C . ILE B 1 15 ? -0.525 21.203 0.19 1 98.56 15 ILE B C 1
ATOM 2394 O O . ILE B 1 15 ? -0.206 22.406 0.172 1 98.56 15 ILE B O 1
ATOM 2398 N N . MET B 1 16 ? -0.797 20.547 1.286 1 98.69 16 MET B N 1
ATOM 2399 C CA . MET B 1 16 ? -0.688 21.109 2.629 1 98.69 16 MET B CA 1
ATOM 2400 C C . MET B 1 16 ? 0.568 20.609 3.33 1 98.69 16 MET B C 1
ATOM 2402 O O . MET B 1 16 ? 0.654 19.422 3.684 1 98.69 16 MET B O 1
ATOM 2406 N N . VAL B 1 17 ? 1.513 21.453 3.596 1 98.88 17 VAL B N 1
ATOM 2407 C CA . VAL B 1 17 ? 2.818 21 4.07 1 98.88 17 VAL B CA 1
ATOM 2408 C C . VAL B 1 17 ? 2.832 20.969 5.598 1 98.88 17 VAL B C 1
ATOM 2410 O O . VAL B 1 17 ? 2.604 22 6.246 1 98.88 17 VAL B O 1
ATOM 2413 N N . ALA B 1 18 ? 2.996 19.781 6.141 1 98.81 18 ALA B N 1
ATOM 2414 C CA . ALA B 1 18 ? 3.338 19.703 7.559 1 98.81 18 ALA B CA 1
ATOM 2415 C C . ALA B 1 18 ? 4.688 20.359 7.832 1 98.81 18 ALA B C 1
ATOM 2417 O O . ALA B 1 18 ? 5.734 19.812 7.469 1 98.81 18 ALA B O 1
ATOM 2418 N N . THR B 1 19 ? 4.695 21.391 8.57 1 98.75 19 THR B N 1
ATOM 2419 C CA . THR B 1 19 ? 5.898 22.219 8.602 1 98.75 19 THR B CA 1
ATOM 2420 C C . THR B 1 19 ? 6.781 21.828 9.789 1 98.75 19 THR B C 1
ATOM 2422 O O . THR B 1 19 ? 6.285 21.609 10.891 1 98.75 19 THR B O 1
ATOM 2425 N N . ALA B 1 20 ? 8.039 21.781 9.477 1 98.44 20 ALA B N 1
ATOM 2426 C CA . ALA B 1 20 ? 9.031 21.797 10.547 1 98.44 20 ALA B CA 1
ATOM 2427 C C . ALA B 1 20 ? 9.117 23.172 11.195 1 98.44 20 ALA B C 1
ATOM 2429 O O . ALA B 1 20 ? 8.898 24.203 10.539 1 98.44 20 ALA B O 1
ATOM 2430 N N . ILE B 1 21 ? 9.352 23.156 12.414 1 98.06 21 ILE B N 1
ATOM 2431 C CA . ILE B 1 21 ? 9.516 24.422 13.125 1 98.06 21 ILE B CA 1
ATOM 2432 C C . ILE B 1 21 ? 11 24.688 13.375 1 98.06 21 ILE B C 1
ATOM 2434 O O . ILE B 1 21 ? 11.664 23.906 14.062 1 98.06 21 ILE B O 1
ATOM 2438 N N . PRO B 1 22 ? 11.5 25.781 12.773 1 98 22 PRO B N 1
ATOM 2439 C CA . PRO B 1 22 ? 12.891 26.141 13.039 1 98 22 PRO B CA 1
ATOM 2440 C C . PRO B 1 22 ? 13.141 26.5 14.5 1 98 22 PRO B C 1
ATOM 2442 O O . PRO B 1 22 ? 12.359 27.25 15.094 1 98 22 PRO B O 1
ATOM 2445 N N . LEU B 1 23 ? 14.188 25.938 15.039 1 98.19 23 LEU B N 1
ATOM 2446 C CA . LEU B 1 23 ? 14.602 26.219 16.406 1 98.19 23 LEU B CA 1
ATOM 2447 C C . LEU B 1 23 ? 15.953 26.938 16.438 1 98.19 23 LEU B C 1
ATOM 2449 O O . LEU B 1 23 ? 16.812 26.656 15.602 1 98.19 23 LEU B O 1
ATOM 2453 N N . ARG B 1 24 ? 16.094 27.812 17.391 1 97.44 24 ARG B N 1
ATOM 2454 C CA . ARG B 1 24 ? 17.375 28.422 17.656 1 97.44 24 ARG B CA 1
ATOM 2455 C C . ARG B 1 24 ? 18.312 27.453 18.359 1 97.44 24 ARG B C 1
ATOM 2457 O O . ARG B 1 24 ? 17.891 26.391 18.812 1 97.44 24 ARG B O 1
ATOM 2464 N N . PRO B 1 25 ? 19.609 27.812 18.438 1 96.12 25 PRO B N 1
ATOM 2465 C CA . PRO B 1 25 ? 20.562 26.922 19.094 1 96.12 25 PRO B CA 1
ATOM 2466 C C . PRO B 1 25 ? 20.156 26.578 20.531 1 96.12 25 PRO B C 1
ATOM 2468 O O . PRO B 1 25 ? 20.453 25.484 21.016 1 96.12 25 PRO B O 1
ATOM 2471 N N . ASP B 1 26 ? 19.438 27.484 21.234 1 97.38 26 ASP B N 1
ATOM 2472 C CA . ASP B 1 26 ? 19 27.234 22.594 1 97.38 26 ASP B CA 1
ATOM 2473 C C . ASP B 1 26 ? 17.672 26.469 22.625 1 97.38 26 ASP B C 1
ATOM 2475 O O . ASP B 1 26 ? 17.047 26.344 23.672 1 97.38 26 ASP B O 1
ATOM 2479 N N . LEU B 1 27 ? 17.141 26.078 21.484 1 97.69 27 LEU B N 1
ATOM 2480 C CA . LEU B 1 27 ? 15.977 25.234 21.25 1 97.69 27 LEU B CA 1
ATOM 2481 C C . LEU B 1 27 ? 14.695 26.031 21.422 1 97.69 27 LEU B C 1
ATOM 2483 O O . LEU B 1 27 ? 13.602 25.453 21.5 1 97.69 27 LEU B O 1
ATOM 2487 N N . SER B 1 28 ? 14.859 27.406 21.531 1 98.12 28 SER B N 1
ATOM 2488 C CA . SER B 1 28 ? 13.656 28.219 21.438 1 98.12 28 SER B CA 1
ATOM 2489 C C . SER B 1 28 ? 13.164 28.328 20 1 98.12 28 SER B C 1
ATOM 2491 O O . SER B 1 28 ? 13.945 28.156 19.047 1 98.12 28 SER B O 1
ATOM 2493 N N . VAL B 1 29 ? 11.883 28.641 19.844 1 98.38 29 VAL B N 1
ATOM 2494 C CA . VAL B 1 29 ? 11.289 28.719 18.516 1 98.38 29 VAL B CA 1
ATOM 2495 C C . VAL B 1 29 ? 11.781 29.969 17.797 1 98.38 29 VAL B C 1
ATOM 2497 O O . VAL B 1 29 ? 11.789 31.062 18.375 1 98.38 29 VAL B O 1
ATOM 2500 N N . ASP B 1 30 ? 12.227 29.828 16.547 1 98.5 30 ASP B N 1
ATOM 2501 C CA . ASP B 1 30 ? 12.578 30.953 15.688 1 98.5 30 ASP B CA 1
ATOM 2502 C C . ASP B 1 30 ? 11.398 31.359 14.812 1 98.5 30 ASP B C 1
ATOM 2504 O O . ASP B 1 30 ? 11.312 30.969 13.641 1 98.5 30 ASP B O 1
ATOM 2508 N N . TYR B 1 31 ? 10.57 32.25 15.344 1 98.69 31 TYR B N 1
ATOM 2509 C CA . TYR B 1 31 ? 9.312 32.625 14.695 1 98.69 31 TYR B CA 1
ATOM 2510 C C . TYR B 1 31 ? 9.57 33.344 13.383 1 98.69 31 TYR B C 1
ATOM 2512 O O . TYR B 1 31 ? 8.797 33.219 12.43 1 98.69 31 TYR B O 1
ATOM 2520 N N . ASP B 1 32 ? 10.617 34.156 13.305 1 98.44 32 ASP B N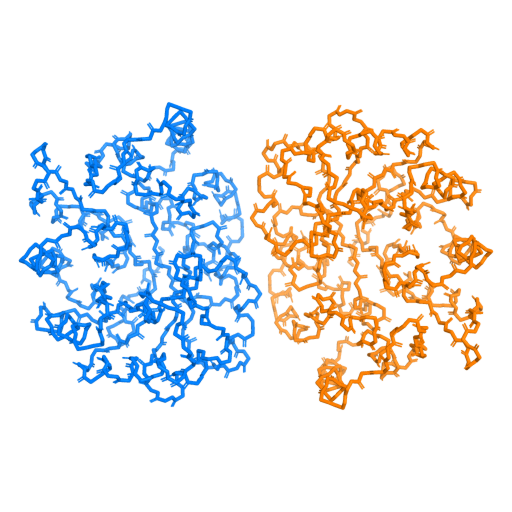 1
ATOM 2521 C CA . ASP B 1 32 ? 10.945 34.844 12.07 1 98.44 32 ASP B CA 1
ATOM 2522 C C . ASP B 1 32 ? 11.305 33.844 10.961 1 98.44 32 ASP B C 1
ATOM 2524 O O . ASP B 1 32 ? 10.812 33.969 9.836 1 98.44 32 ASP B O 1
ATOM 2528 N N . ALA B 1 33 ? 12.141 32.938 11.281 1 98.31 33 ALA B N 1
ATOM 2529 C CA . ALA B 1 33 ? 12.516 31.891 10.312 1 98.31 33 ALA B CA 1
ATOM 2530 C C . ALA B 1 33 ? 11.305 31.062 9.898 1 98.31 33 ALA B C 1
ATOM 2532 O O . ALA B 1 33 ? 11.195 30.656 8.742 1 98.31 33 ALA B O 1
ATOM 2533 N N . TYR B 1 34 ? 10.492 30.844 10.852 1 98.62 34 TYR B N 1
ATOM 2534 C CA . TYR B 1 34 ? 9.289 30.062 10.57 1 98.62 34 TYR B CA 1
ATOM 2535 C C . TYR B 1 34 ? 8.391 30.797 9.586 1 98.62 34 TYR B C 1
ATOM 2537 O O . TYR B 1 34 ? 7.887 30.203 8.625 1 98.62 34 TYR B O 1
ATOM 2545 N N . ALA B 1 35 ? 8.18 32.062 9.852 1 98.75 35 ALA B N 1
ATOM 2546 C CA . ALA B 1 35 ? 7.367 32.875 8.945 1 98.75 35 ALA B CA 1
ATOM 2547 C C . ALA B 1 35 ? 7.938 32.875 7.531 1 98.75 35 ALA B C 1
ATOM 2549 O O . ALA B 1 35 ? 7.195 32.719 6.555 1 98.75 35 ALA B O 1
ATOM 2550 N N . GLU B 1 36 ? 9.195 33.031 7.438 1 98.5 36 GLU B N 1
ATOM 2551 C CA . GLU B 1 36 ? 9.867 33 6.141 1 98.5 36 GLU B CA 1
ATOM 2552 C C . GLU B 1 36 ? 9.672 31.641 5.457 1 98.5 36 GLU B C 1
ATOM 2554 O O . GLU B 1 36 ? 9.469 31.578 4.242 1 98.5 36 GLU B O 1
ATOM 2559 N N . HIS B 1 37 ? 9.781 30.594 6.219 1 98.62 37 HIS B N 1
ATOM 2560 C CA . HIS B 1 37 ? 9.602 29.25 5.68 1 98.62 37 HIS B CA 1
ATOM 2561 C C . HIS B 1 37 ? 8.203 29.047 5.117 1 98.62 37 HIS B C 1
ATOM 2563 O O . HIS B 1 37 ? 8.031 28.516 4.023 1 98.62 37 HIS B O 1
ATOM 2569 N N . VAL B 1 38 ? 7.203 29.484 5.828 1 98.69 38 VAL B N 1
ATOM 2570 C CA . VAL B 1 38 ? 5.812 29.375 5.398 1 98.69 38 VAL B CA 1
ATOM 2571 C C . VAL B 1 38 ? 5.621 30.125 4.082 1 98.69 38 VAL B C 1
ATOM 2573 O O . VAL B 1 38 ? 5.059 29.578 3.127 1 98.69 38 VAL B O 1
ATOM 2576 N N . ARG B 1 39 ? 6.133 31.391 3.998 1 98.44 39 ARG B N 1
ATOM 2577 C CA . ARG B 1 39 ? 6.016 32.188 2.775 1 98.44 39 ARG B CA 1
ATOM 2578 C C . ARG B 1 39 ? 6.707 31.484 1.607 1 98.44 39 ARG B C 1
ATOM 2580 O O . ARG B 1 39 ? 6.172 31.438 0.497 1 98.44 39 ARG B O 1
ATOM 2587 N N . TRP B 1 40 ? 7.84 30.953 1.927 1 98.25 40 TRP B N 1
ATOM 2588 C CA . TRP B 1 40 ? 8.633 30.281 0.901 1 98.25 40 TRP B CA 1
ATOM 2589 C C . TRP B 1 40 ? 7.887 29.078 0.335 1 98.25 40 TRP B C 1
ATOM 2591 O O . TRP B 1 40 ? 7.891 28.859 -0.877 1 98.25 40 TRP B O 1
ATOM 2601 N N . LEU B 1 41 ? 7.285 28.266 1.16 1 98.31 41 LEU B N 1
ATOM 2602 C CA . LEU B 1 41 ? 6.531 27.094 0.724 1 98.31 41 LEU B CA 1
ATOM 2603 C C . LEU B 1 41 ? 5.379 27.484 -0.189 1 98.31 41 LEU B C 1
ATOM 2605 O O . LEU B 1 41 ? 5.172 26.891 -1.241 1 98.31 41 LEU B O 1
ATOM 2609 N N . ILE B 1 42 ? 4.648 28.531 0.21 1 97.69 42 ILE B N 1
ATOM 2610 C CA . ILE B 1 42 ? 3.508 29 -0.571 1 97.69 42 ILE B CA 1
ATOM 2611 C C . ILE B 1 42 ? 3.994 29.562 -1.9 1 97.69 42 ILE B C 1
ATOM 2613 O O . ILE B 1 42 ? 3.441 29.25 -2.957 1 97.69 42 ILE B O 1
ATOM 2617 N N . ASP B 1 43 ? 5.078 30.344 -1.835 1 97.31 43 ASP B N 1
ATOM 2618 C CA . ASP B 1 43 ? 5.656 30.922 -3.043 1 97.31 43 ASP B CA 1
ATOM 2619 C C . ASP B 1 43 ? 6.18 29.828 -3.98 1 97.31 43 ASP B C 1
ATOM 2621 O O . ASP B 1 43 ? 6.262 30.047 -5.191 1 97.31 43 ASP B O 1
ATOM 2625 N N . SER B 1 44 ? 6.516 28.688 -3.418 1 97.44 44 SER B N 1
ATOM 2626 C CA . SER B 1 44 ? 7.066 27.578 -4.188 1 97.44 44 SER B CA 1
ATOM 2627 C C . SER B 1 44 ? 5.957 26.719 -4.793 1 97.44 44 SER B C 1
ATOM 2629 O O . SER B 1 44 ? 6.23 25.703 -5.438 1 97.44 44 SER B O 1
ATOM 2631 N N . GLY B 1 45 ? 4.734 27.047 -4.551 1 97.12 45 GLY B N 1
ATOM 2632 C CA . GLY B 1 45 ? 3.631 26.391 -5.227 1 97.12 45 GLY B CA 1
ATOM 2633 C C . GLY B 1 45 ? 2.807 25.516 -4.309 1 97.12 45 GLY B C 1
ATOM 2634 O O . GLY B 1 45 ? 1.812 24.922 -4.734 1 97.12 45 GLY B O 1
ATOM 2635 N N . CYS B 1 46 ? 3.145 25.422 -3.016 1 98 46 CYS B N 1
ATOM 2636 C CA . CYS B 1 46 ? 2.312 24.703 -2.066 1 98 46 CYS B CA 1
ATOM 2637 C C . CYS B 1 46 ? 1.041 25.469 -1.745 1 98 46 CYS B C 1
ATOM 2639 O O . CYS B 1 46 ? 1.022 26.703 -1.829 1 98 46 CYS B O 1
ATOM 2641 N N . ASP B 1 47 ? -0.001 24.75 -1.398 1 98.12 47 ASP B N 1
ATOM 2642 C CA . ASP B 1 47 ? -1.303 25.406 -1.249 1 98.12 47 ASP B CA 1
ATOM 2643 C C . ASP B 1 47 ? -1.502 25.906 0.175 1 98.12 47 ASP B C 1
ATOM 2645 O O . ASP B 1 47 ? -2.26 26.859 0.399 1 98.12 47 ASP B O 1
ATOM 2649 N N . GLY B 1 48 ? -0.889 25.297 1.094 1 98.38 48 GLY B N 1
ATOM 2650 C CA . GLY B 1 48 ? -1.019 25.688 2.488 1 98.38 48 GLY B CA 1
ATOM 2651 C C . GLY B 1 48 ? -0.059 24.953 3.404 1 98.38 48 GLY B C 1
ATOM 2652 O O . GLY B 1 48 ? 0.852 24.281 2.938 1 98.38 48 GLY B O 1
ATOM 2653 N N . VAL B 1 49 ? -0.273 25.203 4.742 1 98.81 49 VAL B N 1
ATOM 2654 C CA . VAL B 1 49 ? 0.654 24.625 5.707 1 98.81 49 VAL B CA 1
ATOM 2655 C C . VAL B 1 49 ? -0.126 24.016 6.871 1 98.81 49 VAL B C 1
ATOM 2657 O O . VAL B 1 49 ? -1.255 24.422 7.152 1 98.81 49 VAL B O 1
ATOM 2660 N N . VAL B 1 50 ? 0.501 23 7.449 1 98.88 50 VAL B N 1
ATOM 2661 C CA . VAL B 1 50 ? -0.046 22.266 8.586 1 98.88 50 VAL B CA 1
ATOM 2662 C C . VAL B 1 50 ? 0.901 22.391 9.781 1 98.88 50 VAL B C 1
ATOM 2664 O O . VAL B 1 50 ? 1.663 21.453 10.07 1 98.88 50 VAL B O 1
ATOM 2667 N N . PRO B 1 51 ? 0.816 23.5 10.531 1 98.81 51 PRO B N 1
ATOM 2668 C CA . PRO B 1 51 ? 1.645 23.609 11.734 1 98.81 51 PRO B CA 1
ATOM 2669 C C . PRO B 1 51 ? 1.173 22.703 12.859 1 98.81 51 PRO B C 1
ATOM 2671 O O . PRO B 1 51 ? 0.024 22.25 12.859 1 98.81 51 PRO B O 1
ATOM 2674 N N . ASN B 1 52 ? 2.068 22.422 13.766 1 98.25 52 ASN B N 1
ATOM 2675 C CA . ASN B 1 52 ? 1.795 21.719 15.023 1 98.25 52 ASN B CA 1
ATOM 2676 C C . ASN B 1 52 ? 1.337 20.297 14.773 1 98.25 52 ASN B C 1
ATOM 2678 O O . ASN B 1 52 ? 0.472 19.781 15.484 1 98.25 52 ASN B O 1
ATOM 2682 N N . GLY B 1 53 ? 1.793 19.719 13.648 1 96.38 53 GLY B N 1
ATOM 2683 C CA . GLY B 1 53 ? 1.769 18.266 13.516 1 96.38 53 GLY B CA 1
ATOM 2684 C C . GLY B 1 53 ? 2.941 17.594 14.188 1 96.38 53 GLY B C 1
ATOM 2685 O O . GLY B 1 53 ? 3.688 18.219 14.938 1 96.38 53 GLY B O 1
ATOM 2686 N N . SER B 1 54 ? 3.082 16.344 13.922 1 94.06 54 SER B N 1
ATOM 2687 C CA . SER B 1 54 ? 4.223 15.609 14.461 1 94.06 54 SER B CA 1
ATOM 2688 C C . SER B 1 54 ? 5.539 16.172 13.938 1 94.06 54 SER B C 1
ATOM 2690 O O . SER B 1 54 ? 6.52 16.266 14.68 1 94.06 54 SER B O 1
ATOM 2692 N N . LEU B 1 55 ? 5.57 16.578 12.711 1 97 55 LEU B N 1
ATOM 2693 C CA . LEU B 1 55 ? 6.777 17.125 12.102 1 97 55 LEU B CA 1
ATOM 2694 C C . LEU B 1 55 ? 7.164 18.438 12.758 1 97 55 LEU B C 1
ATOM 2696 O O . LEU B 1 55 ? 8.352 18.781 12.836 1 97 55 LEU B O 1
ATOM 2700 N N . GLY B 1 56 ? 6.195 19.156 13.25 1 97.38 56 GLY B N 1
ATOM 2701 C CA . GLY B 1 56 ? 6.441 20.391 13.977 1 97.38 56 GLY B CA 1
ATOM 2702 C C . GLY B 1 56 ? 6.758 20.156 15.445 1 97.38 56 GLY B C 1
ATOM 2703 O O . GLY B 1 56 ? 6.887 21.109 16.203 1 97.38 56 GLY B O 1
ATOM 2704 N N . GLU B 1 57 ? 6.797 18.891 15.867 1 97.19 57 GLU B N 1
ATOM 2705 C CA . GLU B 1 57 ? 7.148 18.516 17.234 1 97.19 57 GLU B CA 1
ATOM 2706 C C . GLU B 1 57 ? 6.203 19.156 18.25 1 97.19 57 GLU B C 1
ATOM 2708 O O . GLU B 1 57 ? 6.641 19.656 19.281 1 97.19 57 GLU B O 1
ATOM 2713 N N . TYR B 1 58 ? 4.941 19.141 17.984 1 96.06 58 TYR B N 1
ATOM 2714 C CA . TYR B 1 58 ? 3.947 19.859 18.766 1 96.06 58 TYR B CA 1
ATOM 2715 C C . TYR B 1 58 ? 3.967 19.391 20.219 1 96.06 58 TYR B C 1
ATOM 2717 O O . TYR B 1 58 ? 3.652 20.172 21.125 1 96.06 58 TYR B O 1
ATOM 2725 N N . GLN B 1 59 ? 4.367 18.172 20.484 1 94.81 59 GLN B N 1
ATOM 2726 C CA . GLN B 1 59 ? 4.34 17.578 21.828 1 94.81 59 GLN B CA 1
ATOM 2727 C C . GLN B 1 59 ? 5.363 18.25 22.734 1 94.81 59 GLN B C 1
ATOM 2729 O O . GLN B 1 59 ? 5.27 18.156 23.953 1 94.81 59 GLN B O 1
ATOM 2734 N N . THR B 1 60 ? 6.34 18.875 22.141 1 96.75 60 THR B N 1
ATOM 2735 C CA . THR B 1 60 ? 7.414 19.453 22.938 1 96.75 60 THR B CA 1
ATOM 2736 C C . THR B 1 60 ? 7.246 20.969 23.062 1 96.75 60 THR B C 1
ATOM 2738 O O . THR B 1 60 ? 8.062 21.641 23.688 1 96.75 60 THR B O 1
ATOM 2741 N N . LEU B 1 61 ? 6.219 21.5 22.484 1 97.69 61 LEU B N 1
ATOM 2742 C CA . LEU B 1 61 ? 5.977 22.938 22.531 1 97.69 61 LEU B CA 1
ATOM 2743 C C . LEU B 1 61 ? 5.207 23.312 23.797 1 97.69 61 LEU B C 1
ATOM 2745 O O . LEU B 1 61 ? 4.324 22.578 24.234 1 97.69 61 LEU B O 1
ATOM 2749 N N . THR B 1 62 ? 5.594 24.516 24.359 1 97.69 62 THR B N 1
ATOM 2750 C CA . THR B 1 62 ? 4.73 25.078 25.391 1 97.69 62 THR B CA 1
ATOM 2751 C C . THR B 1 62 ? 3.402 25.531 24.797 1 97.69 62 THR B C 1
ATOM 2753 O O . THR B 1 62 ? 3.283 25.672 23.578 1 97.69 62 THR B O 1
ATOM 2756 N N . ALA B 1 63 ? 2.453 25.75 25.672 1 98.06 63 ALA B N 1
ATOM 2757 C CA . ALA B 1 63 ? 1.159 26.234 25.203 1 98.06 63 ALA B CA 1
ATOM 2758 C C . ALA B 1 63 ? 1.312 27.562 24.453 1 98.06 63 ALA B C 1
ATOM 2760 O O . ALA B 1 63 ? 0.658 27.781 23.438 1 98.06 63 ALA B O 1
ATOM 2761 N N . GLU B 1 64 ? 2.156 28.359 24.922 1 98.38 64 GLU B N 1
ATOM 2762 C CA . GLU B 1 64 ? 2.387 29.672 24.312 1 98.38 64 GLU B CA 1
ATOM 2763 C C . GLU B 1 64 ? 3.041 29.516 22.938 1 98.38 64 GLU B C 1
ATOM 2765 O O . GLU B 1 64 ? 2.645 30.188 21.984 1 98.38 64 GLU B O 1
ATOM 2770 N N . GLU B 1 65 ? 4.031 28.688 22.859 1 98.62 65 GLU B N 1
ATOM 2771 C CA . GLU B 1 65 ? 4.695 28.438 21.594 1 98.62 65 GLU B CA 1
ATOM 2772 C C . GLU B 1 65 ? 3.719 27.875 20.562 1 98.62 65 GLU B C 1
ATOM 2774 O O . GLU B 1 65 ? 3.703 28.312 19.406 1 98.62 65 GLU B O 1
ATOM 2779 N N . ARG B 1 66 ? 2.963 26.906 21.016 1 98.44 66 ARG B N 1
ATOM 2780 C CA . ARG B 1 66 ? 2.023 26.219 20.125 1 98.44 66 ARG B CA 1
ATOM 2781 C C . ARG B 1 66 ? 1.005 27.203 19.547 1 98.44 66 ARG B C 1
ATOM 2783 O O . ARG B 1 66 ? 0.741 27.188 18.344 1 98.44 66 ARG B O 1
ATOM 2790 N N . ALA B 1 67 ? 0.464 28.078 20.391 1 98.75 67 ALA B N 1
ATOM 2791 C CA . ALA B 1 67 ? -0.487 29.078 19.938 1 98.75 67 ALA B CA 1
ATOM 2792 C C . ALA B 1 67 ? 0.181 30.078 18.984 1 98.75 67 ALA B C 1
ATOM 2794 O O . ALA B 1 67 ? -0.377 30.422 17.938 1 98.75 67 ALA B O 1
ATOM 2795 N N . ARG B 1 68 ? 1.326 30.516 19.344 1 98.81 68 ARG B N 1
ATOM 2796 C CA . ARG B 1 68 ? 2.035 31.531 18.562 1 98.81 68 ARG B CA 1
ATOM 2797 C C . ARG B 1 68 ? 2.418 31.016 17.188 1 98.81 68 ARG B C 1
ATOM 2799 O O . ARG B 1 68 ? 2.391 31.75 16.203 1 98.81 68 ARG B O 1
ATOM 2806 N N . VAL B 1 69 ? 2.779 29.75 17.078 1 98.81 69 VAL B N 1
ATOM 2807 C CA . VAL B 1 69 ? 3.145 29.141 15.812 1 98.81 69 VAL B CA 1
ATOM 2808 C C . VAL B 1 69 ? 1.972 29.234 14.836 1 98.81 69 VAL B C 1
ATOM 2810 O O . VAL B 1 69 ? 2.16 29.516 13.656 1 98.81 69 VAL B O 1
ATOM 2813 N N . VAL B 1 70 ? 0.746 29.016 15.32 1 98.88 70 VAL B N 1
ATOM 2814 C CA . VAL B 1 70 ? -0.44 29.094 14.477 1 98.88 70 VAL B CA 1
ATOM 2815 C C . VAL B 1 70 ? -0.648 30.531 14 1 98.88 70 VAL B C 1
ATOM 2817 O O . VAL B 1 70 ? -0.908 30.766 12.82 1 98.88 70 VAL B O 1
ATOM 2820 N N . GLU B 1 71 ? -0.484 31.453 14.922 1 98.88 71 GLU B N 1
ATOM 2821 C CA . GLU B 1 71 ? -0.657 32.875 14.586 1 98.88 71 GLU B CA 1
ATOM 2822 C C . GLU B 1 71 ? 0.357 33.312 13.539 1 98.88 71 GLU B C 1
ATOM 2824 O O . GLU B 1 71 ? 0.004 34 12.578 1 98.88 71 GLU B O 1
ATOM 2829 N N . VAL B 1 72 ? 1.604 32.875 13.727 1 98.88 72 VAL B N 1
ATOM 2830 C CA . VAL B 1 72 ? 2.676 33.219 12.789 1 98.88 72 VAL B CA 1
ATOM 2831 C C . VAL B 1 72 ? 2.383 32.625 11.422 1 98.88 72 VAL B C 1
ATOM 2833 O O . VAL B 1 72 ? 2.574 33.25 10.391 1 98.88 72 VAL B O 1
ATOM 2836 N N . ALA B 1 73 ? 1.922 31.391 11.398 1 98.88 73 ALA B N 1
ATOM 2837 C CA . ALA B 1 73 ? 1.602 30.719 10.141 1 98.88 73 ALA B CA 1
ATOM 2838 C C . ALA B 1 73 ? 0.492 31.453 9.398 1 98.88 73 ALA B C 1
ATOM 2840 O O . ALA B 1 73 ? 0.588 31.672 8.188 1 98.88 73 ALA B O 1
ATOM 2841 N N . VAL B 1 74 ? -0.563 31.828 10.102 1 98.81 74 VAL B N 1
ATOM 2842 C CA . VAL B 1 74 ? -1.704 32.5 9.492 1 98.81 74 VAL B CA 1
ATOM 2843 C C . VAL B 1 74 ? -1.261 33.844 8.914 1 98.81 74 VAL B C 1
ATOM 2845 O O . VAL B 1 74 ? -1.605 34.188 7.781 1 98.81 74 VAL B O 1
ATOM 2848 N N . GLU B 1 75 ? -0.497 34.562 9.727 1 98.62 75 GLU B N 1
ATOM 2849 C CA . GLU B 1 75 ? 0.009 35.844 9.258 1 98.62 75 GLU B CA 1
ATOM 2850 C C . GLU B 1 75 ? 0.895 35.656 8.023 1 98.62 75 GLU B C 1
ATOM 2852 O O . GLU B 1 75 ? 0.736 36.375 7.035 1 98.62 75 GLU B O 1
ATOM 2857 N N . ALA B 1 76 ? 1.786 34.719 8.031 1 98.69 76 ALA B N 1
ATOM 2858 C CA . ALA B 1 76 ? 2.766 34.5 6.973 1 98.69 76 ALA B CA 1
ATOM 2859 C C . ALA B 1 76 ? 2.098 34 5.703 1 98.69 76 ALA B C 1
ATOM 2861 O O . ALA B 1 76 ? 2.52 34.312 4.59 1 98.69 76 ALA B O 1
ATOM 2862 N N . ALA B 1 77 ? 1.085 33.156 5.883 1 98.12 77 ALA B N 1
ATOM 2863 C CA . ALA B 1 77 ? 0.389 32.562 4.738 1 98.12 77 ALA B CA 1
ATOM 2864 C C . ALA B 1 77 ? -0.422 33.625 3.99 1 98.12 77 ALA B C 1
ATOM 2866 O O . ALA B 1 77 ? -0.706 33.469 2.801 1 98.12 77 ALA B O 1
ATOM 2867 N N . GLY B 1 78 ? -0.85 34.656 4.664 1 96.12 78 GLY B N 1
ATOM 2868 C CA . GLY B 1 78 ? -1.615 35.719 4.07 1 96.12 78 GLY B CA 1
ATOM 2869 C C . GLY B 1 78 ? -3.09 35.406 3.92 1 96.12 78 GLY B C 1
ATOM 2870 O O . GLY B 1 78 ? -3.896 36.281 3.607 1 96.12 78 GLY B O 1
ATOM 2871 N N . ASP B 1 79 ? -3.469 34.281 4.043 1 96.19 79 ASP B N 1
ATOM 2872 C CA . ASP B 1 79 ? -4.828 33.75 4.02 1 96.19 79 ASP B CA 1
ATOM 2873 C C . ASP B 1 79 ? -4.984 32.594 5.008 1 96.19 79 ASP B C 1
ATOM 2875 O O . ASP B 1 79 ? -4.469 31.5 4.777 1 96.19 79 ASP B O 1
ATOM 2879 N N . GLY B 1 80 ? -5.758 32.844 6.059 1 96.44 80 GLY B N 1
ATOM 2880 C CA . GLY B 1 80 ? -5.902 31.859 7.125 1 96.44 80 GLY B CA 1
ATOM 2881 C C . GLY B 1 80 ? -6.52 30.547 6.664 1 96.44 80 GLY B C 1
ATOM 2882 O O . GLY B 1 80 ? -6.34 29.516 7.301 1 96.44 80 GLY B O 1
ATOM 2883 N N . SER B 1 81 ? -7.266 30.594 5.598 1 96.94 81 SER B N 1
ATOM 2884 C CA . SER B 1 81 ? -7.871 29.375 5.082 1 96.94 81 SER B CA 1
ATOM 2885 C C . SER B 1 81 ? -6.809 28.375 4.633 1 96.94 81 SER B C 1
ATOM 2887 O O . SER B 1 81 ? -7.086 27.188 4.496 1 96.94 81 SER B O 1
ATOM 2889 N N . ARG B 1 82 ? -5.539 28.797 4.465 1 98.06 82 ARG B N 1
ATOM 2890 C CA . ARG B 1 82 ? -4.449 27.953 3.986 1 98.06 82 ARG B CA 1
ATOM 2891 C C . ARG B 1 82 ? -3.707 27.297 5.152 1 98.06 82 ARG B C 1
ATOM 2893 O O . ARG B 1 82 ? -2.68 26.656 4.957 1 98.06 82 ARG B O 1
ATOM 2900 N N . VAL B 1 83 ? -4.238 27.5 6.312 1 98.81 83 VAL B N 1
ATOM 2901 C CA . VAL B 1 83 ? -3.561 26.984 7.496 1 98.81 83 VAL B CA 1
ATOM 2902 C C . VAL B 1 83 ? -4.445 25.953 8.195 1 98.81 83 VAL B C 1
ATOM 2904 O O . VAL B 1 83 ? -5.617 26.219 8.469 1 98.81 83 VAL B O 1
ATOM 2907 N N . MET B 1 84 ? -3.889 24.734 8.43 1 98.88 84 MET B N 1
ATOM 2908 C CA . MET B 1 84 ? -4.562 23.625 9.086 1 98.88 84 MET B CA 1
ATOM 2909 C C . MET B 1 84 ? -3.764 23.141 10.289 1 98.88 84 MET B C 1
ATOM 2911 O O . MET B 1 84 ? -3.066 22.125 10.211 1 98.88 84 MET B O 1
ATOM 2915 N N . PRO B 1 85 ? -3.898 23.812 11.406 1 98.88 85 PRO B N 1
ATOM 2916 C CA . PRO B 1 85 ? -3.094 23.406 12.562 1 98.88 85 PRO B CA 1
ATOM 2917 C C . PRO B 1 85 ? -3.5 22.031 13.102 1 98.88 85 PRO B C 1
ATOM 2919 O O . PRO B 1 85 ? -4.688 21.703 13.117 1 98.88 85 PRO B O 1
ATOM 2922 N N . GLY B 1 86 ? -2.477 21.266 13.547 1 98.81 86 GLY B N 1
ATOM 2923 C CA . GLY B 1 86 ? -2.775 20.125 14.398 1 98.81 86 GLY B CA 1
ATOM 2924 C C . GLY B 1 86 ? -3.293 20.531 15.773 1 98.81 86 GLY B C 1
ATOM 2925 O O . GLY B 1 86 ? -2.721 21.406 16.422 1 98.81 86 GLY B O 1
ATOM 2926 N N . VAL B 1 87 ? -4.332 19.797 16.219 1 98.75 87 VAL B N 1
ATOM 2927 C CA . VAL B 1 87 ? -4.953 20.25 17.469 1 98.75 87 VAL B CA 1
ATOM 2928 C C . VAL B 1 87 ? -5.062 19.078 18.438 1 98.75 87 VAL B C 1
ATOM 2930 O O . VAL B 1 87 ? -5.832 19.125 19.391 1 98.75 87 VAL B O 1
ATOM 2933 N N . ALA B 1 88 ? -4.305 18.094 18.172 1 97.31 88 ALA B N 1
ATOM 2934 C CA . ALA B 1 88 ? -4.363 16.891 19 1 97.31 88 ALA B CA 1
ATOM 2935 C C . ALA B 1 88 ? -3.838 17.172 20.406 1 97.31 88 ALA B C 1
ATOM 2937 O O . ALA B 1 88 ? -2.891 17.938 20.578 1 97.31 88 ALA B O 1
ATOM 2938 N N . ALA B 1 89 ? -4.445 16.578 21.344 1 96.25 89 ALA B N 1
ATOM 2939 C CA . ALA B 1 89 ? -4.055 16.547 22.75 1 96.25 89 ALA B CA 1
ATOM 2940 C C . ALA B 1 89 ? -4.477 15.242 23.422 1 96.25 89 ALA B C 1
ATOM 2942 O O . ALA B 1 89 ? -5.047 14.359 22.766 1 96.25 89 ALA B O 1
ATOM 2943 N N . TYR B 1 90 ? -4.172 15.117 24.719 1 93.44 90 TYR B N 1
ATOM 2944 C CA . TYR B 1 90 ? -4.504 13.875 25.406 1 93.44 90 TYR B CA 1
ATOM 2945 C C . TYR B 1 90 ? -6.004 13.773 25.656 1 93.44 90 TYR B C 1
ATOM 2947 O O . TYR B 1 90 ? -6.566 12.68 25.672 1 93.44 90 TYR B O 1
ATOM 2955 N N . GLY B 1 91 ? -6.652 14.938 25.781 1 94.69 91 GLY B N 1
ATOM 2956 C CA . GLY B 1 91 ? -8.086 14.938 26.047 1 94.69 91 GLY B CA 1
ATOM 2957 C C . GLY B 1 91 ? -8.875 15.742 25.031 1 94.69 91 GLY B C 1
ATOM 2958 O O . GLY B 1 91 ? -8.328 16.641 24.375 1 94.69 91 GLY B O 1
ATOM 2959 N N . SER B 1 92 ? -10.117 15.375 24.969 1 97.25 92 SER B N 1
ATOM 2960 C CA . SER B 1 92 ? -10.984 16.031 24 1 97.25 92 SER B CA 1
ATOM 2961 C C . SER B 1 92 ? -11.172 17.516 24.344 1 97.25 92 SER B C 1
ATOM 2963 O O . SER B 1 92 ? -11.266 18.344 23.438 1 97.25 92 SER B O 1
ATOM 2965 N N . ALA B 1 93 ? -11.219 17.812 25.609 1 97.88 93 ALA B N 1
ATOM 2966 C CA . ALA B 1 93 ? -11.422 19.203 26.016 1 97.88 93 ALA B CA 1
ATOM 2967 C C . ALA B 1 93 ? -10.242 20.078 25.578 1 97.88 93 ALA B C 1
ATOM 2969 O O . ALA B 1 93 ? -10.438 21.188 25.094 1 97.88 93 ALA B O 1
ATOM 2970 N N . GLU B 1 94 ? -9.109 19.562 25.812 1 98 94 GLU B N 1
ATOM 2971 C CA . GLU B 1 94 ? -7.926 20.312 25.391 1 98 94 GLU B CA 1
ATOM 2972 C C . GLU B 1 94 ? -7.848 20.422 23.875 1 98 94 GLU B C 1
ATOM 2974 O O . GLU B 1 94 ? -7.527 21.484 23.344 1 98 94 GLU B O 1
ATOM 2979 N N . SER B 1 95 ? -8.117 19.391 23.172 1 98.69 95 SER B N 1
ATOM 2980 C CA . SER B 1 95 ? -8.148 19.422 21.703 1 98.69 95 SER B CA 1
ATOM 2981 C C . SER B 1 95 ? -9.156 20.453 21.203 1 98.69 95 SER B C 1
ATOM 2983 O O . SER B 1 95 ? -8.875 21.188 20.25 1 98.69 95 SER B O 1
ATOM 2985 N N . ARG B 1 96 ? -10.289 20.5 21.859 1 98.81 96 ARG B N 1
ATOM 2986 C CA . ARG B 1 96 ? -11.289 21.484 21.469 1 98.81 96 ARG B CA 1
ATOM 2987 C C . ARG B 1 96 ? -10.773 22.906 21.688 1 98.81 96 ARG B C 1
ATOM 2989 O O . ARG B 1 96 ? -10.977 23.781 20.844 1 98.81 96 ARG B O 1
ATOM 2996 N N . ARG B 1 97 ? -10.07 23.125 22.781 1 98.62 97 ARG B N 1
ATOM 2997 C CA . ARG B 1 97 ? -9.516 24.453 23.047 1 98.62 97 ARG B CA 1
ATOM 2998 C C . ARG B 1 97 ? -8.508 24.844 21.969 1 98.62 97 ARG B C 1
ATOM 3000 O O . ARG B 1 97 ? -8.469 26 21.547 1 98.62 97 ARG B O 1
ATOM 3007 N N . TRP B 1 98 ? -7.73 23.891 21.547 1 98.81 98 TRP B N 1
ATOM 3008 C CA . TRP B 1 98 ? -6.785 24.172 20.469 1 98.81 98 TRP B CA 1
ATOM 3009 C C . TRP B 1 98 ? -7.52 24.453 19.172 1 98.81 98 TRP B C 1
ATOM 3011 O O . TRP B 1 98 ? -7.098 25.328 18.391 1 98.81 98 TRP B O 1
ATOM 3021 N N . ALA B 1 99 ? -8.586 23.734 18.938 1 98.88 99 ALA B N 1
ATOM 3022 C CA . ALA B 1 99 ? -9.383 24 17.734 1 98.88 99 ALA B CA 1
ATOM 3023 C C . ALA B 1 99 ? -10.016 25.391 17.781 1 98.88 99 ALA B C 1
ATOM 3025 O O . ALA B 1 99 ? -10.062 26.094 16.766 1 98.88 99 ALA B O 1
ATOM 3026 N N . GLU B 1 100 ? -10.492 25.75 18.938 1 98.88 100 GLU B N 1
ATOM 3027 C CA . GLU B 1 100 ? -11.039 27.078 19.109 1 98.88 100 GLU B CA 1
ATOM 3028 C C . GLU B 1 100 ? -9.969 28.156 18.922 1 98.88 100 GLU B C 1
ATOM 3030 O O . GLU B 1 100 ? -10.227 29.188 18.312 1 98.88 100 GLU B O 1
ATOM 3035 N N . GLN B 1 101 ? -8.828 27.922 19.5 1 98.81 101 GLN B N 1
ATOM 3036 C CA . GLN B 1 101 ? -7.703 28.828 19.297 1 98.81 101 GLN B CA 1
ATOM 3037 C C . GLN B 1 101 ? -7.355 28.953 17.812 1 98.81 101 GLN B C 1
ATOM 3039 O O . GLN B 1 101 ? -7.055 30.047 17.344 1 98.81 101 GLN B O 1
ATOM 3044 N N . ALA B 1 102 ? -7.359 27.859 17.109 1 98.81 102 ALA B N 1
ATOM 3045 C CA . ALA B 1 102 ? -7.113 27.875 15.672 1 98.81 102 ALA B CA 1
ATOM 3046 C C . ALA B 1 102 ? -8.148 28.719 14.938 1 98.81 102 ALA B C 1
ATOM 3048 O O . ALA B 1 102 ? -7.809 29.5 14.055 1 98.81 102 ALA B O 1
ATOM 3049 N N . ALA B 1 103 ? -9.391 28.547 15.336 1 98.62 103 ALA B N 1
ATOM 3050 C CA . ALA B 1 103 ? -10.469 29.344 14.75 1 98.62 103 ALA B CA 1
ATOM 3051 C C . ALA B 1 103 ? -10.25 30.828 14.992 1 98.62 103 ALA B C 1
ATOM 3053 O O . ALA B 1 103 ? -10.406 31.656 14.078 1 98.62 103 ALA B O 1
ATOM 3054 N N . GLU B 1 104 ? -9.898 31.141 16.234 1 98.44 104 GLU B N 1
ATOM 3055 C CA . GLU B 1 104 ? -9.648 32.531 16.609 1 98.44 104 GLU B CA 1
ATOM 3056 C C . GLU B 1 104 ? -8.484 33.125 15.805 1 98.44 104 GLU B C 1
ATOM 3058 O O . GLU B 1 104 ? -8.5 34.281 15.453 1 98.44 104 GLU B O 1
ATOM 3063 N N . ALA B 1 105 ? -7.512 32.281 15.5 1 98.44 105 ALA B N 1
ATOM 3064 C CA . ALA B 1 105 ? -6.332 32.688 14.758 1 98.44 105 ALA B CA 1
ATOM 3065 C C . ALA B 1 105 ? -6.645 32.844 13.273 1 98.44 105 ALA B C 1
ATOM 3067 O O . ALA B 1 105 ? -5.863 33.438 12.516 1 98.44 105 ALA B O 1
ATOM 3068 N N . GLY B 1 106 ? -7.766 32.281 12.812 1 98 106 GLY B N 1
ATOM 3069 C CA . GLY B 1 106 ? -8.203 32.469 11.438 1 98 106 GLY B CA 1
ATOM 3070 C C . GLY B 1 106 ? -7.938 31.25 10.57 1 98 106 GLY B C 1
ATOM 3071 O O . GLY B 1 106 ? -8.023 31.328 9.344 1 98 106 GLY B O 1
ATOM 3072 N N . ALA B 1 107 ? -7.648 30.109 11.133 1 98.44 107 ALA B N 1
ATOM 3073 C CA . ALA B 1 107 ? -7.367 28.891 10.367 1 98.44 107 ALA B CA 1
ATOM 3074 C C . ALA B 1 107 ? -8.617 28.422 9.633 1 98.44 107 ALA B C 1
ATOM 3076 O O . ALA B 1 107 ? -9.742 28.688 10.062 1 98.44 107 ALA B O 1
ATOM 3077 N N . GLY B 1 108 ? -8.367 27.656 8.508 1 97.81 108 GLY B N 1
ATOM 3078 C CA . GLY B 1 108 ? -9.477 27.203 7.68 1 97.81 108 GLY B CA 1
ATOM 3079 C C . GLY B 1 108 ? -9.961 25.812 8.023 1 97.81 108 GLY B C 1
ATOM 3080 O O . GLY B 1 108 ? -11.078 25.438 7.664 1 97.81 108 GLY B O 1
ATOM 3081 N N . SER B 1 109 ? -9.188 25.094 8.711 1 98.75 109 SER B N 1
ATOM 3082 C CA . SER B 1 109 ? -9.445 23.719 9.125 1 98.75 109 SER B CA 1
ATOM 3083 C C . SER B 1 109 ? -8.469 23.266 10.203 1 98.75 109 SER B C 1
ATOM 3085 O O . SER B 1 109 ? -7.566 24.016 10.578 1 98.75 109 SER B O 1
ATOM 3087 N N . VAL B 1 110 ? -8.734 22.109 10.734 1 98.88 110 VAL B N 1
ATOM 3088 C CA . VAL B 1 110 ? -7.809 21.562 11.727 1 98.88 110 VAL B CA 1
ATOM 3089 C C . VAL B 1 110 ? -7.559 20.094 11.445 1 98.88 110 VAL B C 1
ATOM 3091 O O . VAL B 1 110 ? -8.375 19.422 10.812 1 98.88 110 VAL B O 1
ATOM 3094 N N . LEU B 1 111 ? -6.406 19.656 11.828 1 98.94 111 LEU B N 1
ATOM 3095 C CA . LEU B 1 111 ? -6.004 18.25 11.789 1 98.94 111 LEU B CA 1
ATOM 3096 C C . LEU B 1 111 ? -6.082 17.625 13.18 1 98.94 111 LEU B C 1
ATOM 3098 O O . LEU B 1 111 ? -5.531 18.156 14.141 1 98.94 111 LEU B O 1
ATOM 3102 N N . LEU B 1 112 ? -6.77 16.469 13.289 1 98.81 112 LEU B N 1
ATOM 3103 C CA . LEU B 1 112 ? -7.043 15.93 14.617 1 98.81 112 LEU B CA 1
ATOM 3104 C C . LEU B 1 112 ? -6.77 14.43 14.656 1 98.81 112 LEU B C 1
ATOM 3106 O O . LEU B 1 112 ? -7.262 13.68 13.805 1 98.81 112 LEU B O 1
ATOM 3110 N N . LEU B 1 113 ? -5.984 14.023 15.625 1 98.31 113 LEU B N 1
ATOM 3111 C CA . LEU B 1 113 ? -5.758 12.617 15.93 1 98.31 113 LEU B CA 1
ATOM 3112 C C . LEU B 1 113 ? -6.895 12.055 16.766 1 98.31 113 LEU B C 1
ATOM 3114 O O . LEU B 1 113 ? -7.578 12.797 17.484 1 98.31 113 LEU B O 1
ATOM 3118 N N . PRO B 1 114 ? -7.082 10.727 16.625 1 98 114 PRO B N 1
ATOM 3119 C CA . PRO B 1 114 ? -7.891 10.102 17.672 1 98 114 PRO B CA 1
ATOM 3120 C C . PRO B 1 114 ? -7.215 10.141 19.047 1 98 114 PRO B C 1
ATOM 3122 O O . PRO B 1 114 ? -6.066 10.578 19.156 1 98 114 PRO B O 1
ATOM 3125 N N . PRO B 1 115 ? -8.031 9.734 20.031 1 95.5 115 PRO B N 1
ATOM 3126 C CA . PRO B 1 115 ? -7.328 9.594 21.312 1 95.5 115 PRO B CA 1
ATOM 3127 C C . PRO B 1 115 ? -6.055 8.766 21.203 1 95.5 115 PRO B C 1
ATOM 3129 O O . PRO B 1 115 ? -6.059 7.699 20.578 1 95.5 115 PRO B O 1
ATOM 3132 N N . ASN B 1 116 ? -4.918 9.258 21.688 1 89.38 116 ASN B N 1
ATOM 3133 C CA . ASN B 1 116 ? -3.662 8.57 21.406 1 89.38 116 ASN B CA 1
ATOM 3134 C C . ASN B 1 116 ? -2.9 8.258 22.703 1 89.38 116 ASN B C 1
ATOM 3136 O O . ASN B 1 116 ? -1.713 7.926 22.656 1 89.38 116 ASN B O 1
ATOM 3140 N N . ALA B 1 117 ? -3.586 8.43 23.828 1 90.69 117 ALA B N 1
ATOM 3141 C CA . ALA B 1 117 ? -2.961 8.109 25.109 1 90.69 117 ALA B CA 1
ATOM 3142 C C . ALA B 1 117 ? -3.178 6.645 25.484 1 90.69 117 ALA B C 1
ATOM 3144 O O . ALA B 1 117 ? -2.469 6.102 26.328 1 90.69 117 ALA B O 1
ATOM 3145 N N . TYR B 1 118 ? -4.172 6.043 24.969 1 91.38 118 TYR B N 1
ATOM 3146 C CA . TYR B 1 118 ? -4.527 4.66 25.25 1 91.38 118 TYR B CA 1
ATOM 3147 C C . TYR B 1 118 ? -5.273 4.031 24.094 1 91.38 118 TYR B C 1
ATOM 3149 O O . TYR B 1 118 ? -5.543 4.695 23.078 1 91.38 118 TYR B O 1
ATOM 3157 N N . ARG B 1 119 ? -5.543 2.809 24.062 1 94.19 119 ARG B N 1
ATOM 3158 C CA . ARG B 1 119 ? -6.277 2.094 23.016 1 94.19 119 ARG B CA 1
ATOM 3159 C C . ARG B 1 119 ? -7.77 2.383 23.109 1 94.19 119 ARG B C 1
ATOM 3161 O O . ARG B 1 119 ? -8.547 1.545 23.562 1 94.19 119 ARG B O 1
ATOM 3168 N N . ALA B 1 120 ? -8.141 3.443 22.594 1 95.31 120 ALA B N 1
ATOM 3169 C CA . ALA B 1 120 ? -9.516 3.91 22.703 1 95.31 120 ALA B CA 1
ATOM 3170 C C . ALA B 1 120 ? -10.453 3.055 21.859 1 95.31 120 ALA B C 1
ATOM 3172 O O . ALA B 1 120 ? -10.109 2.658 20.75 1 95.31 120 ALA B O 1
ATOM 3173 N N . ASP B 1 121 ? -11.609 2.74 22.422 1 96.19 121 ASP B N 1
ATOM 3174 C CA . ASP B 1 121 ? -12.602 1.98 21.672 1 96.19 121 ASP B CA 1
ATOM 3175 C C . ASP B 1 121 ? -13.398 2.893 20.734 1 96.19 121 ASP B C 1
ATOM 3177 O O . ASP B 1 121 ? -13.203 4.109 20.734 1 96.19 121 ASP B O 1
ATOM 3181 N N . ARG B 1 122 ? -14.203 2.324 19.953 1 97.25 122 ARG B N 1
ATOM 3182 C CA . ARG B 1 122 ? -14.961 3.008 18.906 1 97.25 122 ARG B CA 1
ATOM 3183 C C . ARG B 1 122 ? -15.789 4.152 19.484 1 97.25 122 ARG B C 1
ATOM 3185 O O . ARG B 1 122 ? -15.805 5.254 18.938 1 97.25 122 ARG B O 1
ATOM 3192 N N . ASP B 1 123 ? -16.469 3.967 20.578 1 98 123 ASP B N 1
ATOM 3193 C CA . ASP B 1 123 ? -17.344 4.977 21.188 1 98 123 ASP B CA 1
ATOM 3194 C C . ASP B 1 123 ? -16.531 6.168 21.688 1 98 123 ASP B C 1
ATOM 3196 O O . ASP B 1 123 ? -16.938 7.32 21.531 1 98 123 ASP B O 1
ATOM 3200 N N . ALA B 1 124 ? -15.461 5.891 22.266 1 97.94 124 ALA B N 1
ATOM 3201 C CA . ALA B 1 124 ? -14.594 6.957 22.75 1 97.94 124 ALA B CA 1
ATOM 3202 C C . ALA B 1 124 ? -14.047 7.793 21.609 1 97.94 124 ALA B C 1
ATOM 3204 O O . ALA B 1 124 ? -13.945 9.016 21.703 1 97.94 124 ALA B O 1
ATOM 3205 N N . VAL B 1 125 ? -13.719 7.145 20.547 1 98.56 125 VAL B N 1
ATOM 3206 C CA . VAL B 1 125 ? -13.203 7.844 19.375 1 98.56 125 VAL B CA 1
ATOM 3207 C C . VAL B 1 125 ? -14.281 8.773 18.812 1 98.56 125 VAL B C 1
ATOM 3209 O O . VAL B 1 125 ? -14.016 9.945 18.547 1 98.56 125 VAL B O 1
ATOM 3212 N N . ARG B 1 126 ? -15.469 8.281 18.719 1 98.62 126 ARG B N 1
ATOM 3213 C CA . ARG B 1 126 ? -16.578 9.07 18.188 1 98.62 126 ARG B CA 1
ATOM 3214 C C . ARG B 1 126 ? -16.859 10.273 19.078 1 98.62 126 ARG B C 1
ATOM 3216 O O . ARG B 1 126 ? -17.047 11.383 18.578 1 98.62 126 ARG B O 1
ATOM 3223 N N . ALA B 1 127 ? -16.875 10.016 20.328 1 98.56 127 ALA B N 1
ATOM 3224 C CA . ALA B 1 127 ? -17.125 11.094 21.266 1 98.56 127 ALA B CA 1
ATOM 3225 C C . ALA B 1 127 ? -16.047 12.164 21.203 1 98.56 127 ALA B C 1
ATOM 3227 O O . ALA B 1 127 ? -16.328 13.359 21.312 1 98.56 127 ALA B O 1
ATOM 3228 N N . HIS B 1 128 ? -14.852 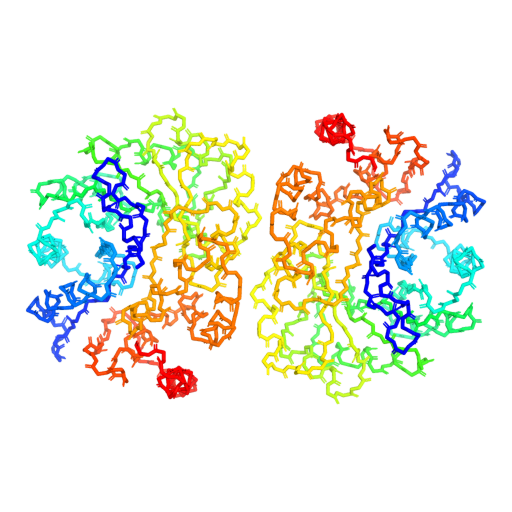11.75 21.047 1 98.69 128 HIS B N 1
ATOM 3229 C CA . HIS B 1 128 ? -13.711 12.648 20.953 1 98.69 128 HIS B CA 1
ATOM 3230 C C . HIS B 1 128 ? -13.852 13.586 19.766 1 98.69 128 HIS B C 1
ATOM 3232 O O . HIS B 1 128 ? -13.75 14.812 19.906 1 98.69 128 HIS B O 1
ATOM 3238 N N . TYR B 1 129 ? -14.109 13.07 18.625 1 98.88 129 TYR B N 1
ATOM 3239 C CA . TYR B 1 129 ? -14.242 13.883 17.422 1 98.88 129 TYR B CA 1
ATOM 3240 C C . TYR B 1 129 ? -15.461 14.789 17.5 1 98.88 129 TYR B C 1
ATOM 3242 O O . TYR B 1 129 ? -15.406 15.945 17.094 1 98.88 129 TYR B O 1
ATOM 3250 N N . ALA B 1 130 ? -16.516 14.234 18.031 1 98.81 130 ALA B N 1
ATOM 3251 C CA . ALA B 1 130 ? -17.734 15.039 18.188 1 98.81 130 ALA B CA 1
ATOM 3252 C C . ALA B 1 130 ? -17.469 16.234 19.109 1 98.81 130 ALA B C 1
ATOM 3254 O O . ALA B 1 130 ? -17.953 17.344 18.844 1 98.81 130 ALA B O 1
ATOM 3255 N N . GLU B 1 131 ? -16.781 15.992 20.156 1 98.75 131 GLU B N 1
ATOM 3256 C CA . GLU B 1 131 ? -16.469 17.062 21.094 1 98.75 131 GLU B CA 1
ATOM 3257 C C . GLU B 1 131 ? -15.656 18.172 20.438 1 98.75 131 GLU B C 1
ATOM 3259 O O . GLU B 1 131 ? -15.969 19.359 20.578 1 98.75 131 GLU B O 1
ATOM 3264 N N . VAL B 1 132 ? -14.648 17.812 19.703 1 98.88 132 VAL B N 1
ATOM 3265 C CA . VAL B 1 132 ? -13.75 18.797 19.094 1 98.88 132 VAL B CA 1
ATOM 3266 C C . VAL B 1 132 ? -14.477 19.531 17.969 1 98.88 132 VAL B C 1
ATOM 3268 O O . VAL B 1 132 ? -14.234 20.719 17.75 1 98.88 132 VAL B O 1
ATOM 3271 N N . ALA B 1 133 ? -15.422 18.875 17.359 1 98.69 133 ALA B N 1
ATOM 3272 C CA . ALA B 1 133 ? -16.172 19.453 16.234 1 98.69 133 ALA B CA 1
ATOM 3273 C C . ALA B 1 133 ? -16.984 20.656 16.703 1 98.69 133 ALA B C 1
ATOM 3275 O O . ALA B 1 133 ? -17.375 21.5 15.891 1 98.69 133 ALA B O 1
ATOM 3276 N N . LYS B 1 134 ? -17.234 20.734 17.953 1 98.44 134 LYS B N 1
ATOM 3277 C CA . LYS B 1 134 ? -18.016 21.859 18.5 1 98.44 134 LYS B CA 1
ATOM 3278 C C . LYS B 1 134 ? -17.297 23.188 18.266 1 98.44 134 LYS B C 1
ATOM 3280 O O . LYS B 1 134 ? -17.906 24.25 18.344 1 98.44 134 LYS B O 1
ATOM 3285 N N . ALA B 1 135 ? -16 23.125 18 1 98.38 135 ALA B N 1
ATOM 3286 C CA . ALA B 1 135 ? -15.227 24.328 17.766 1 98.38 135 ALA B CA 1
ATOM 3287 C C . ALA B 1 135 ? -15.641 25.016 16.469 1 98.38 135 ALA B C 1
ATOM 3289 O O . ALA B 1 135 ? -15.32 26.172 16.234 1 98.38 135 ALA B O 1
ATOM 3290 N N . GLY B 1 136 ? -16.234 24.219 15.531 1 97.69 136 GLY B N 1
ATOM 3291 C CA . GLY B 1 136 ? -16.859 24.812 14.367 1 97.69 136 GLY B CA 1
ATOM 3292 C C . GLY B 1 136 ? -16 24.75 13.117 1 97.69 136 GLY B C 1
ATOM 3293 O O . GLY B 1 136 ? -16.5 24.938 12.008 1 97.69 136 GLY B O 1
ATOM 3294 N N . LEU B 1 137 ? -14.734 24.5 13.203 1 98.25 137 LEU B N 1
ATOM 3295 C CA . LEU B 1 137 ? -13.875 24.344 12.031 1 98.25 137 LEU B CA 1
ATOM 3296 C C . LEU B 1 137 ? -13.992 22.938 11.453 1 98.25 137 LEU B C 1
ATOM 3298 O O . LEU B 1 137 ? -14.156 21.969 12.188 1 98.25 137 LEU B O 1
ATOM 3302 N N . PRO B 1 138 ? -13.898 22.828 10.07 1 98.75 138 PRO B N 1
ATOM 3303 C CA . PRO B 1 138 ? -13.805 21.484 9.492 1 98.75 138 PRO B CA 1
ATOM 3304 C C . PRO B 1 138 ? -12.641 20.688 10.062 1 98.75 138 PRO B C 1
ATOM 3306 O O . PRO B 1 138 ? -11.547 21.219 10.242 1 98.75 138 PRO B O 1
ATOM 3309 N N . ILE B 1 139 ? -12.898 19.422 10.359 1 98.88 139 ILE B N 1
ATOM 3310 C CA . ILE B 1 139 ? -11.875 18.562 10.938 1 98.88 139 ILE B CA 1
ATOM 3311 C C . ILE B 1 139 ? -11.422 17.531 9.906 1 98.88 139 ILE B C 1
ATOM 3313 O O . ILE B 1 139 ? -12.242 16.812 9.344 1 98.88 139 ILE B O 1
ATOM 3317 N N . VAL B 1 140 ? -10.156 17.531 9.625 1 98.94 140 VAL B N 1
ATOM 3318 C CA . VAL B 1 140 ? -9.492 16.438 8.93 1 98.94 140 VAL B CA 1
ATOM 3319 C C . VAL B 1 140 ? -9 15.414 9.945 1 98.94 140 VAL B C 1
ATOM 3321 O O . VAL B 1 140 ? -8.148 15.719 10.789 1 98.94 140 VAL B O 1
ATOM 3324 N N . ALA B 1 141 ? -9.586 14.203 9.883 1 98.88 141 ALA B N 1
ATOM 3325 C CA . ALA B 1 141 ? -9.109 13.141 10.758 1 98.88 141 ALA B CA 1
ATOM 3326 C C . ALA B 1 141 ? -7.719 12.664 10.336 1 98.88 141 ALA B C 1
ATOM 3328 O O . ALA B 1 141 ? -7.418 12.594 9.141 1 98.88 141 ALA B O 1
ATOM 3329 N N . TYR B 1 142 ? -6.918 12.43 11.328 1 98.56 142 TYR B N 1
ATOM 3330 C CA . TYR B 1 142 ? -5.578 11.906 11.078 1 98.56 142 TYR B CA 1
ATOM 3331 C C . TYR B 1 142 ? -5.473 10.445 11.492 1 98.56 142 TYR B C 1
ATOM 3333 O O . TYR B 1 142 ? -5.395 10.133 12.68 1 98.56 142 TYR B O 1
ATOM 3341 N N . ASN B 1 143 ? -5.43 9.562 10.523 1 98.5 143 ASN B N 1
ATOM 3342 C CA . ASN B 1 143 ? -5.242 8.148 10.812 1 98.5 143 ASN B CA 1
ATOM 3343 C C . ASN B 1 143 ? -3.768 7.758 10.797 1 98.5 143 ASN B C 1
ATOM 3345 O O . ASN B 1 143 ? -3.16 7.664 9.727 1 98.5 143 ASN B O 1
ATOM 3349 N N . ASN B 1 144 ? -3.182 7.559 11.922 1 96.56 144 ASN B N 1
ATOM 3350 C CA . ASN B 1 144 ? -1.825 7.051 12.117 1 96.56 144 ASN B CA 1
ATOM 3351 C C . ASN B 1 144 ? -1.795 5.887 13.102 1 96.56 144 ASN B C 1
ATOM 3353 O O . ASN B 1 144 ? -1.363 6.043 14.242 1 96.56 144 ASN B O 1
ATOM 3357 N N . PRO B 1 145 ? -2.16 4.695 12.594 1 95.31 145 PRO B N 1
ATOM 3358 C CA . PRO B 1 145 ? -2.219 3.566 13.523 1 95.31 145 PRO B CA 1
ATOM 3359 C C . PRO B 1 145 ? -0.839 3.145 14.031 1 95.31 145 PRO B C 1
ATOM 3361 O O . PRO B 1 145 ? -0.736 2.402 15.008 1 95.31 145 PRO B O 1
ATOM 3364 N N . ILE B 1 146 ? 0.183 3.57 13.375 1 90.38 146 ILE B N 1
ATOM 3365 C CA . ILE B 1 146 ? 1.547 3.217 13.75 1 90.38 146 ILE B CA 1
ATOM 3366 C C . ILE B 1 146 ? 1.911 3.896 15.07 1 90.38 146 ILE B C 1
ATOM 3368 O O . ILE B 1 146 ? 2.406 3.248 15.992 1 90.38 146 ILE B O 1
ATOM 3372 N N . ASP B 1 147 ? 1.562 5.148 15.109 1 88.44 147 ASP B N 1
ATOM 3373 C CA . ASP B 1 147 ? 1.995 5.926 16.266 1 88.44 147 ASP B CA 1
ATOM 3374 C C . ASP B 1 147 ? 0.897 5.992 17.328 1 88.44 147 ASP B C 1
ATOM 3376 O O . ASP B 1 147 ? 1.169 6.289 18.484 1 88.44 147 ASP B O 1
ATOM 3380 N N . THR B 1 148 ? -0.284 5.777 16.672 1 88.94 148 THR B N 1
ATOM 3381 C CA . THR B 1 148 ? -1.376 5.824 17.641 1 88.94 148 THR B CA 1
ATOM 3382 C C . THR B 1 148 ? -1.847 4.418 17.984 1 88.94 148 THR B C 1
ATOM 3384 O O . THR B 1 148 ? -1.428 3.441 17.359 1 88.94 148 THR B O 1
ATOM 3387 N N . LYS B 1 149 ? -2.459 4.066 19.078 1 89.88 149 LYS B N 1
ATOM 3388 C CA . LYS B 1 149 ? -3.021 2.779 19.484 1 89.88 149 LYS B CA 1
ATOM 3389 C C . LYS B 1 149 ? -4.434 2.604 18.938 1 89.88 149 LYS B C 1
ATOM 3391 O O . LYS B 1 149 ? -5.141 1.668 19.312 1 89.88 149 LYS B O 1
ATOM 3396 N N . VAL B 1 150 ? -4.762 3.57 17.969 1 96.44 150 VAL B N 1
ATOM 3397 C CA . VAL B 1 150 ? -6.102 3.543 17.391 1 96.44 150 VAL B CA 1
ATOM 3398 C C . VAL B 1 150 ? -6.004 3.533 15.867 1 96.44 150 VAL B C 1
ATOM 3400 O O . VAL B 1 150 ? -5.332 4.383 15.273 1 96.44 150 VAL B O 1
ATOM 3403 N N . ASP B 1 151 ? -6.609 2.531 15.273 1 97.94 151 ASP B N 1
ATOM 3404 C CA . ASP B 1 151 ? -6.742 2.471 13.82 1 97.94 151 ASP B CA 1
ATOM 3405 C C . ASP B 1 151 ? -8.117 2.955 13.375 1 97.94 151 ASP B C 1
ATOM 3407 O O . ASP B 1 151 ? -9.133 2.324 13.68 1 97.94 151 ASP B O 1
ATOM 3411 N N . LEU B 1 152 ? -8.141 4.094 12.695 1 98.62 152 LEU B N 1
ATOM 3412 C CA . LEU B 1 152 ? -9.398 4.57 12.133 1 98.62 152 LEU B CA 1
ATOM 3413 C C . LEU B 1 152 ? -9.742 3.816 10.852 1 98.62 152 LEU B C 1
ATOM 3415 O O . LEU B 1 152 ? -9.57 4.352 9.75 1 98.62 152 LEU B O 1
ATOM 3419 N N . VAL B 1 153 ? -10.305 2.617 11 1 98.19 153 VAL B N 1
ATOM 3420 C CA . VAL B 1 153 ? -10.648 1.773 9.859 1 98.19 153 VAL B CA 1
ATOM 3421 C C . VAL B 1 153 ? -11.734 2.443 9.031 1 98.19 153 VAL B C 1
ATOM 3423 O O . VAL B 1 153 ? -12.484 3.287 9.539 1 98.19 153 VAL B O 1
ATOM 3426 N N . PRO B 1 154 ? -11.898 2.07 7.77 1 98.44 154 PRO B N 1
ATOM 3427 C CA . PRO B 1 154 ? -12.836 2.738 6.859 1 98.44 154 PRO B CA 1
ATOM 3428 C C . PRO B 1 154 ? -14.258 2.773 7.402 1 98.44 154 PRO B C 1
ATOM 3430 O O . PRO B 1 154 ? -14.953 3.783 7.258 1 98.44 154 PRO B O 1
ATOM 3433 N N . SER B 1 155 ? -14.688 1.724 8.047 1 98.38 155 SER B N 1
ATOM 3434 C CA . SER B 1 155 ? -16.047 1.703 8.586 1 98.38 155 SER B CA 1
ATOM 3435 C C . SER B 1 155 ? -16.219 2.75 9.68 1 98.38 155 SER B C 1
ATOM 3437 O O . SER B 1 155 ? -17.266 3.389 9.773 1 98.38 155 SER B O 1
ATOM 3439 N N . LEU B 1 156 ? -15.242 2.953 10.508 1 98.75 156 LEU B N 1
ATOM 3440 C CA . LEU B 1 156 ? -15.289 3.965 11.555 1 98.75 156 LEU B CA 1
ATOM 3441 C C . LEU B 1 156 ? -15.234 5.367 10.961 1 98.75 156 LEU B C 1
ATOM 3443 O O . LEU B 1 156 ? -15.969 6.262 11.391 1 98.75 156 LEU B O 1
ATOM 3447 N N . LEU B 1 157 ? -14.391 5.543 9.992 1 98.88 157 LEU B N 1
ATOM 3448 C CA . LEU B 1 157 ? -14.305 6.832 9.312 1 98.88 157 LEU B CA 1
ATOM 3449 C C . LEU B 1 157 ? -15.641 7.195 8.672 1 98.88 157 LEU B C 1
ATOM 3451 O O . LEU B 1 157 ? -16.062 8.352 8.711 1 98.88 157 LEU B O 1
ATOM 3455 N N . ALA B 1 158 ? -16.25 6.207 8.109 1 98.81 158 ALA B N 1
ATOM 3456 C CA . ALA B 1 158 ? -17.562 6.43 7.504 1 98.81 158 ALA B CA 1
ATOM 3457 C C . ALA B 1 158 ? -18.578 6.898 8.547 1 98.81 158 ALA B C 1
ATOM 3459 O O . ALA B 1 158 ? -19.375 7.797 8.273 1 98.81 158 ALA B O 1
ATOM 3460 N N . GLU B 1 159 ? -18.516 6.305 9.641 1 98.69 159 GLU B N 1
ATOM 3461 C CA . GLU B 1 159 ? -19.422 6.684 10.727 1 98.69 159 GLU B CA 1
ATOM 3462 C C . GLU B 1 159 ? -19.156 8.109 11.195 1 98.69 159 GLU B C 1
ATOM 3464 O O . GLU B 1 159 ? -20.078 8.906 11.352 1 98.69 159 GLU B O 1
ATOM 3469 N N . LEU B 1 160 ? -17.891 8.438 11.43 1 98.88 160 LEU B N 1
ATOM 3470 C CA . LEU B 1 160 ? -17.516 9.781 11.852 1 98.88 160 LEU B CA 1
ATOM 3471 C C . LEU B 1 160 ? -17.984 10.82 10.844 1 98.88 160 LEU B C 1
ATOM 3473 O O . LEU B 1 160 ? -18.438 11.898 11.219 1 98.88 160 LEU B O 1
ATOM 3477 N N . HIS B 1 161 ? -17.875 10.492 9.609 1 98.81 161 HIS B N 1
ATOM 3478 C CA . HIS B 1 161 ? -18.281 11.398 8.547 1 98.81 161 HIS B CA 1
ATOM 3479 C C . HIS B 1 161 ? -19.797 11.578 8.523 1 98.81 161 HIS B C 1
ATOM 3481 O O . HIS B 1 161 ? -20.297 12.695 8.383 1 98.81 161 HIS B O 1
ATOM 3487 N N . ARG B 1 162 ? -20.484 10.5 8.617 1 98.38 162 ARG B N 1
ATOM 3488 C CA . ARG B 1 162 ? -21.938 10.539 8.633 1 98.38 162 ARG B CA 1
ATOM 3489 C C . ARG B 1 162 ? -22.453 11.375 9.805 1 98.38 162 ARG B C 1
ATOM 3491 O O . ARG B 1 162 ? -23.469 12.062 9.68 1 98.38 162 ARG B O 1
ATOM 3498 N N . GLU B 1 163 ? -21.75 11.32 10.828 1 98.31 163 GLU B N 1
ATOM 3499 C CA . GLU B 1 163 ? -22.141 12.047 12.031 1 98.31 163 GLU B CA 1
ATOM 3500 C C . GLU B 1 163 ? -21.766 13.523 11.93 1 98.31 163 GLU B C 1
ATOM 3502 O O . GLU B 1 163 ? -22.125 14.32 12.789 1 98.31 163 GLU B O 1
ATOM 3507 N N . GLY B 1 164 ? -21.016 13.852 10.969 1 98.12 164 GLY B N 1
ATOM 3508 C CA . GLY B 1 164 ? -20.688 15.242 10.703 1 98.12 164 GLY B CA 1
ATOM 3509 C C . GLY B 1 164 ? -19.453 15.719 11.445 1 98.12 164 GLY B C 1
ATOM 3510 O O . GLY B 1 164 ? -19.156 16.922 11.477 1 98.12 164 GLY B O 1
ATOM 3511 N N . SER B 1 165 ? -18.656 14.773 11.977 1 98.5 165 SER B N 1
ATOM 3512 C CA . SER B 1 165 ? -17.531 15.141 12.828 1 98.5 165 SER B CA 1
ATOM 3513 C C . SER B 1 165 ? -16.281 15.414 12 1 98.5 165 SER B C 1
ATOM 3515 O O . SER B 1 165 ? -15.383 16.125 12.445 1 98.5 165 SER B O 1
ATOM 3517 N N . ILE B 1 166 ? -16.234 14.812 10.82 1 98.88 166 ILE B N 1
ATOM 3518 C CA . ILE B 1 166 ? -15.023 14.992 10.016 1 98.88 166 ILE B CA 1
ATOM 3519 C C . ILE B 1 166 ? -15.406 15.227 8.555 1 98.88 166 ILE B C 1
ATOM 3521 O O . ILE B 1 166 ? -16.484 14.812 8.117 1 98.88 166 ILE B O 1
ATOM 3525 N N . VAL B 1 167 ? -14.469 15.852 7.793 1 98.81 167 VAL B N 1
ATOM 3526 C CA . VAL B 1 167 ? -14.75 16.156 6.395 1 98.81 167 VAL B CA 1
ATOM 3527 C C . VAL B 1 167 ? -13.727 15.461 5.5 1 98.81 167 VAL B C 1
ATOM 3529 O O . VAL B 1 167 ? -13.93 15.352 4.289 1 98.81 167 VAL B O 1
ATOM 3532 N N . ALA B 1 168 ? -12.648 14.992 6.078 1 98.94 168 ALA B N 1
ATOM 3533 C CA . ALA B 1 168 ? -11.539 14.375 5.355 1 98.94 168 ALA B CA 1
ATOM 3534 C C . ALA B 1 168 ? -10.703 13.492 6.277 1 98.94 168 ALA B C 1
ATOM 3536 O O . ALA B 1 168 ? -10.867 13.539 7.5 1 98.94 168 ALA B O 1
ATOM 3537 N N . VAL B 1 169 ? -9.867 12.664 5.688 1 98.94 169 VAL B N 1
ATOM 3538 C CA . VAL B 1 169 ? -8.93 11.852 6.465 1 98.94 169 VAL B CA 1
ATOM 3539 C C . VAL B 1 169 ? -7.539 11.93 5.844 1 98.94 169 VAL B C 1
ATOM 3541 O O . VAL B 1 169 ? -7.387 11.82 4.625 1 98.94 169 VAL B O 1
ATOM 3544 N N . LYS B 1 170 ? -6.586 12.305 6.645 1 98.81 170 LYS B N 1
ATOM 3545 C CA . LYS B 1 170 ? -5.188 12.008 6.344 1 98.81 170 LYS B CA 1
ATOM 3546 C C . LYS B 1 170 ? -4.879 10.531 6.582 1 98.81 170 LYS B C 1
ATOM 3548 O O . LYS B 1 170 ? -4.809 10.086 7.73 1 98.81 170 LYS B O 1
ATOM 3553 N N . GLU B 1 171 ? -4.664 9.789 5.551 1 98.56 171 GLU B N 1
ATOM 3554 C CA . GLU B 1 171 ? -4.48 8.344 5.648 1 98.56 171 GLU B CA 1
ATOM 3555 C C . GLU B 1 171 ? -2.998 7.98 5.688 1 98.56 171 GLU B C 1
ATOM 3557 O O . GLU B 1 171 ? -2.35 7.875 4.645 1 98.56 171 GLU B O 1
ATOM 3562 N N . PHE B 1 172 ? -2.482 7.699 6.902 1 97.94 172 PHE B N 1
ATOM 3563 C CA . PHE B 1 172 ? -1.045 7.531 7.074 1 97.94 172 PHE B CA 1
ATOM 3564 C C . PHE B 1 172 ? -0.695 6.066 7.312 1 97.94 172 PHE B C 1
ATOM 3566 O O . PHE B 1 172 ? 0.454 5.738 7.617 1 97.94 172 PHE B O 1
ATOM 3573 N N . SER B 1 173 ? -1.637 5.137 7.184 1 96.88 173 SER B N 1
ATOM 3574 C CA . SER B 1 173 ? -1.38 3.73 7.473 1 96.88 173 SER B CA 1
ATOM 3575 C C . SER B 1 173 ? -0.406 3.125 6.469 1 96.88 173 SER B C 1
ATOM 3577 O O . SER B 1 173 ? 0.22 2.1 6.742 1 96.88 173 SER B O 1
ATOM 3579 N N . GLY B 1 174 ? -0.315 3.703 5.324 1 97 174 GLY B N 1
ATOM 3580 C CA . GLY B 1 174 ? 0.468 3.135 4.238 1 97 174 GLY B CA 1
ATOM 3581 C C . GLY B 1 174 ? -0.301 2.115 3.418 1 97 174 GLY B C 1
ATOM 3582 O O . GLY B 1 174 ? 0.181 1.653 2.383 1 9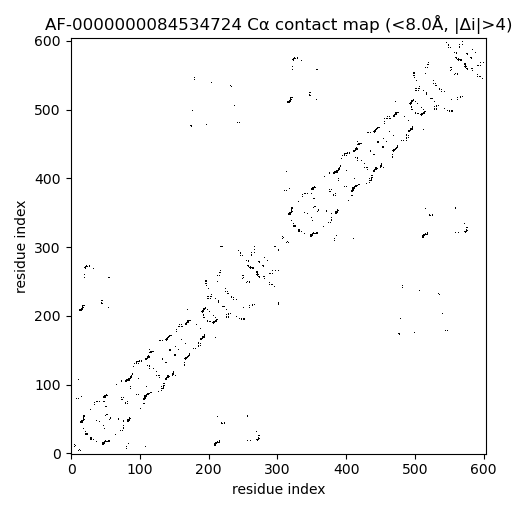7 174 GLY B O 1
ATOM 3583 N N . ASP B 1 175 ? -1.473 1.721 3.846 1 97.81 175 ASP B N 1
ATOM 3584 C CA . ASP B 1 175 ? -2.291 0.737 3.143 1 97.81 175 ASP B CA 1
ATOM 3585 C C . ASP B 1 175 ? -3.17 1.407 2.09 1 97.81 175 ASP B C 1
ATOM 3587 O O . ASP B 1 175 ? -4.277 1.856 2.393 1 97.81 175 ASP B O 1
ATOM 3591 N N . VAL B 1 176 ? -2.73 1.379 0.834 1 98.69 176 VAL B N 1
ATOM 3592 C CA . VAL B 1 176 ? -3.354 2.143 -0.243 1 98.69 176 VAL B CA 1
ATOM 3593 C C . VAL B 1 176 ? -4.707 1.53 -0.593 1 98.69 176 VAL B C 1
ATOM 3595 O O . VAL B 1 176 ? -5.543 2.178 -1.227 1 98.69 176 VAL B O 1
ATOM 3598 N N . ARG B 1 177 ? -5.031 0.319 -0.191 1 98.5 177 ARG B N 1
ATOM 3599 C CA . ARG B 1 177 ? -6.281 -0.382 -0.467 1 98.5 177 ARG B CA 1
ATOM 3600 C C . ARG B 1 177 ? -7.457 0.298 0.229 1 98.5 177 ARG B C 1
ATOM 3602 O O . ARG B 1 177 ? -8.586 0.253 -0.262 1 98.5 177 ARG B O 1
ATOM 3609 N N . ARG B 1 178 ? -7.168 0.995 1.311 1 98.31 178 ARG B N 1
ATOM 3610 C CA . ARG B 1 178 ? -8.188 1.654 2.117 1 98.31 178 ARG B CA 1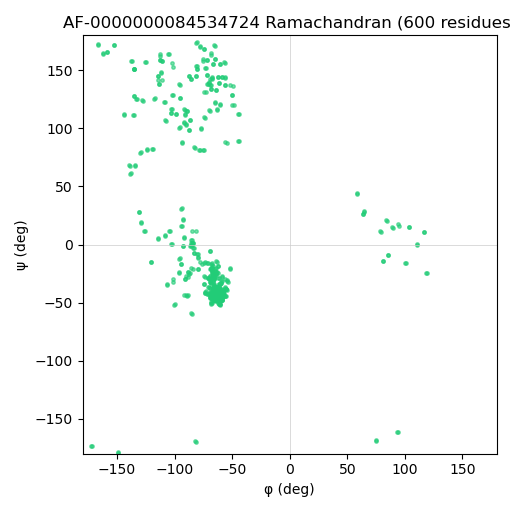
ATOM 3611 C C . ARG B 1 178 ? -8.875 2.766 1.329 1 98.31 178 ARG B C 1
ATOM 3613 O O . ARG B 1 178 ? -10.031 3.096 1.593 1 98.31 178 ARG B O 1
ATOM 3620 N N . ALA B 1 179 ? -8.141 3.326 0.364 1 98.56 179 ALA B N 1
ATOM 3621 C CA . ALA B 1 179 ? -8.727 4.391 -0.453 1 98.56 179 ALA B CA 1
ATOM 3622 C C . ALA B 1 179 ? -9.992 3.912 -1.149 1 98.56 179 ALA B C 1
ATOM 3624 O O . ALA B 1 179 ? -10.992 4.633 -1.189 1 98.56 179 ALA B O 1
ATOM 3625 N N . TYR B 1 180 ? -9.969 2.701 -1.657 1 98.25 180 TYR B N 1
ATOM 3626 C CA . TYR B 1 180 ? -11.094 2.162 -2.404 1 98.25 180 TYR B CA 1
ATOM 3627 C C . TYR B 1 180 ? -12.25 1.806 -1.471 1 98.25 180 TYR B C 1
ATOM 3629 O O . TYR B 1 180 ? -13.414 2.076 -1.777 1 98.25 180 TYR B O 1
ATOM 3637 N N . GLU B 1 181 ? -11.906 1.251 -0.362 1 97.62 181 GLU B N 1
ATOM 3638 C CA . GLU B 1 181 ? -12.938 0.938 0.622 1 97.62 181 GLU B CA 1
ATOM 3639 C C . GLU B 1 181 ? -13.602 2.207 1.149 1 97.62 181 GLU B C 1
ATOM 3641 O O . GLU B 1 181 ? -14.812 2.244 1.337 1 97.62 181 GLU B O 1
ATOM 3646 N N . LEU B 1 182 ? -12.805 3.225 1.418 1 98.38 182 LEU B N 1
ATOM 3647 C CA . LEU B 1 182 ? -13.336 4.5 1.893 1 98.38 182 LEU B CA 1
ATOM 3648 C C . LEU B 1 182 ? -14.289 5.105 0.87 1 98.38 182 LEU B C 1
ATOM 3650 O O . LEU B 1 182 ? -15.352 5.617 1.232 1 98.38 182 LEU B O 1
ATOM 3654 N N . ALA B 1 183 ? -13.906 5.066 -0.391 1 97.81 183 ALA B N 1
ATOM 3655 C CA . ALA B 1 183 ? -14.758 5.605 -1.446 1 97.81 183 ALA B CA 1
ATOM 3656 C C . ALA B 1 183 ? -16.094 4.883 -1.49 1 97.81 183 ALA B C 1
ATOM 3658 O O . ALA B 1 183 ? -17.125 5.488 -1.796 1 97.81 183 ALA B O 1
ATOM 3659 N N . GLU B 1 184 ? -16.047 3.564 -1.173 1 96.62 184 GLU B N 1
ATOM 3660 C CA . GLU B 1 184 ? -17.266 2.748 -1.176 1 96.62 184 GLU B CA 1
ATOM 3661 C C . GLU B 1 184 ? -18.156 3.074 0.021 1 96.62 184 GLU B C 1
ATOM 3663 O O . GLU B 1 184 ? -19.375 3.211 -0.122 1 96.62 184 GLU B O 1
ATOM 3668 N N . LEU B 1 185 ? -17.562 3.252 1.186 1 97.69 185 LEU B N 1
ATOM 3669 C CA . LEU B 1 185 ? -18.312 3.316 2.432 1 97.69 185 LEU B CA 1
ATOM 3670 C C . LEU B 1 185 ? -18.703 4.758 2.764 1 97.69 185 LEU B C 1
ATOM 3672 O O . LEU B 1 185 ? -19.688 5 3.457 1 97.69 185 LEU B O 1
ATOM 3676 N N . ALA B 1 186 ? -17.891 5.711 2.342 1 98 186 ALA B N 1
ATOM 3677 C CA . ALA B 1 186 ? -18.078 7.109 2.713 1 98 186 ALA B CA 1
ATOM 3678 C C . ALA B 1 186 ? -17.828 8.031 1.525 1 98 186 ALA B C 1
ATOM 3680 O O . ALA B 1 186 ? -16.922 8.875 1.568 1 98 186 ALA B O 1
ATOM 3681 N N . PRO B 1 187 ? -18.844 7.828 0.563 1 95.94 187 PRO B N 1
ATOM 3682 C CA . PRO B 1 187 ? -18.688 8.773 -0.543 1 95.94 187 PRO B CA 1
ATOM 3683 C C . PRO B 1 187 ? -18.781 10.234 -0.09 1 95.94 187 PRO B C 1
ATOM 3685 O O . PRO B 1 187 ? -19.656 10.586 0.708 1 95.94 187 PRO B O 1
ATOM 3688 N N . GLY B 1 188 ? -17.891 11.055 -0.245 1 97.44 188 GLY B N 1
ATOM 3689 C CA . GLY B 1 188 ? -17.891 12.453 0.148 1 97.44 188 GLY B CA 1
ATOM 3690 C C . GLY B 1 188 ? -16.812 12.789 1.155 1 97.44 188 GLY B C 1
ATOM 3691 O O . GLY B 1 188 ? -16.5 13.969 1.372 1 97.44 188 GLY B O 1
ATOM 3692 N N . LEU B 1 189 ? -16.391 11.719 1.896 1 98.69 189 LEU B N 1
ATOM 3693 C CA . LEU B 1 189 ? -15.242 11.93 2.764 1 98.69 189 LEU B CA 1
ATOM 3694 C C . LEU B 1 189 ? -13.969 12.102 1.941 1 98.69 189 LEU B C 1
ATOM 3696 O O . LEU B 1 189 ? -13.57 11.188 1.213 1 98.69 189 LEU B O 1
ATOM 3700 N N . ASP B 1 190 ? -13.344 13.297 2.006 1 98.81 190 ASP B N 1
ATOM 3701 C CA . ASP B 1 190 ? -12.133 13.539 1.229 1 98.81 190 ASP B CA 1
ATOM 3702 C C . ASP B 1 190 ? -10.969 12.711 1.757 1 98.81 190 ASP B C 1
ATOM 3704 O O . ASP B 1 190 ? -10.773 12.594 2.971 1 98.81 190 ASP B O 1
ATOM 3708 N N . LEU B 1 191 ? -10.273 12.086 0.84 1 98.88 191 LEU B N 1
ATOM 3709 C CA . LEU B 1 191 ? -9.047 11.359 1.15 1 98.88 191 LEU B CA 1
ATOM 3710 C C . LEU B 1 191 ? -7.816 12.227 0.9 1 98.88 191 LEU B C 1
ATOM 3712 O O . LEU B 1 191 ? -7.688 12.836 -0.166 1 98.88 191 LEU B O 1
ATOM 3716 N N . LEU B 1 192 ? -6.992 12.328 1.917 1 98.88 192 LEU B N 1
ATOM 3717 C CA . LEU B 1 192 ? -5.715 13.016 1.786 1 98.88 192 LEU B CA 1
ATOM 3718 C C . LEU B 1 192 ? -4.555 12.039 1.939 1 98.88 192 LEU B C 1
ATOM 3720 O O . LEU B 1 192 ? -4.582 11.172 2.811 1 98.88 192 LEU B O 1
ATOM 3724 N N . ILE B 1 193 ? -3.549 12.211 1.085 1 98.88 193 ILE B N 1
ATOM 3725 C CA . ILE B 1 193 ? -2.314 11.438 1.162 1 98.88 193 ILE B CA 1
ATOM 3726 C C . ILE B 1 193 ? -1.578 11.773 2.457 1 98.88 193 ILE B C 1
ATOM 3728 O O . ILE B 1 193 ? -1.211 12.93 2.691 1 98.88 193 ILE B O 1
ATOM 3732 N N . GLY B 1 194 ? -1.35 10.758 3.227 1 98.31 194 GLY B N 1
ATOM 3733 C CA . GLY B 1 194 ? -0.767 11.016 4.535 1 98.31 194 GLY B CA 1
ATOM 3734 C C . GLY B 1 194 ? 0.719 10.719 4.598 1 98.31 194 GLY B C 1
ATOM 3735 O O . GLY B 1 194 ? 1.453 11.344 5.363 1 98.31 194 GLY B O 1
ATOM 3736 N N . ALA B 1 195 ? 1.117 9.766 3.785 1 98.06 195 ALA B N 1
ATOM 3737 C CA . ALA B 1 195 ? 2.539 9.43 3.73 1 98.06 195 ALA B CA 1
ATOM 3738 C C . ALA B 1 195 ? 3.129 9.773 2.365 1 98.06 195 ALA B C 1
ATOM 3740 O O . ALA B 1 195 ? 2.492 9.547 1.332 1 98.06 195 ALA B O 1
ATOM 3741 N N . ASP B 1 196 ? 4.336 10.258 2.393 1 98.56 196 ASP B N 1
ATOM 3742 C CA . ASP B 1 196 ? 4.941 10.75 1.162 1 98.56 196 ASP B CA 1
ATOM 3743 C C . ASP B 1 196 ? 5.223 9.609 0.189 1 98.56 196 ASP B C 1
ATOM 3745 O O . ASP B 1 196 ? 5.195 9.797 -1.028 1 98.56 196 ASP B O 1
ATOM 3749 N N . ASP B 1 197 ? 5.461 8.445 0.739 1 98.62 197 ASP B N 1
ATOM 3750 C CA . ASP B 1 197 ? 5.941 7.363 -0.114 1 98.62 197 ASP B CA 1
ATOM 3751 C C . ASP B 1 197 ? 4.785 6.5 -0.609 1 98.62 197 ASP B C 1
ATOM 3753 O O . ASP B 1 197 ? 4.992 5.371 -1.062 1 98.62 197 ASP B O 1
ATOM 3757 N N . VAL B 1 198 ? 3.529 6.969 -0.51 1 98.81 198 VAL B N 1
ATOM 3758 C CA . VAL B 1 198 ? 2.379 6.395 -1.2 1 98.81 198 VAL B CA 1
ATOM 3759 C C . VAL B 1 198 ? 1.592 7.5 -1.899 1 98.81 198 VAL B C 1
ATOM 3761 O O . VAL B 1 198 ? 0.373 7.398 -2.057 1 98.81 198 VAL B O 1
ATOM 3764 N N . LEU B 1 199 ? 2.246 8.539 -2.271 1 98.75 199 LEU B N 1
ATOM 3765 C CA . LEU B 1 199 ? 1.656 9.719 -2.902 1 98.75 199 LEU B CA 1
ATOM 3766 C C . LEU B 1 199 ? 0.992 9.344 -4.227 1 98.75 199 LEU B C 1
ATOM 3768 O O . LEU B 1 199 ? -0.189 9.633 -4.434 1 98.75 199 LEU B O 1
ATOM 3772 N N . LEU B 1 200 ? 1.709 8.656 -5.102 1 98.81 200 LEU B N 1
ATOM 3773 C CA . LEU B 1 200 ? 1.207 8.352 -6.438 1 98.81 200 LEU B CA 1
ATOM 3774 C C . LEU B 1 200 ? -0.016 7.441 -6.359 1 98.81 200 LEU B C 1
ATOM 3776 O O . LEU B 1 200 ? -1.035 7.711 -7 1 98.81 200 LEU B O 1
ATOM 3780 N N . GLU B 1 201 ? 0.047 6.406 -5.547 1 98.81 201 GLU B N 1
ATOM 3781 C CA . GLU B 1 201 ? -1.01 5.406 -5.441 1 98.81 201 GLU B CA 1
ATOM 3782 C C . GLU B 1 201 ? -2.307 6.023 -4.926 1 98.81 201 GLU B C 1
ATOM 3784 O O . GLU B 1 201 ? -3.381 5.777 -5.473 1 98.81 201 GLU B O 1
ATOM 3789 N N . LEU B 1 202 ? -2.162 6.855 -3.893 1 98.88 202 LEU B N 1
ATOM 3790 C CA . LEU B 1 202 ? -3.367 7.445 -3.32 1 98.88 202 LEU B CA 1
ATOM 3791 C C . LEU B 1 202 ? -3.92 8.539 -4.227 1 98.88 202 LEU B C 1
ATOM 3793 O O . LEU B 1 202 ? -5.137 8.727 -4.309 1 98.88 202 LEU B O 1
ATOM 3797 N N . ALA B 1 203 ? -3.037 9.281 -4.918 1 98.81 203 ALA B N 1
ATOM 3798 C CA . ALA B 1 203 ? -3.516 10.258 -5.891 1 98.81 203 ALA B CA 1
ATOM 3799 C C . ALA B 1 203 ? -4.352 9.594 -6.977 1 98.81 203 ALA B C 1
ATOM 3801 O O . ALA B 1 203 ? -5.453 10.055 -7.293 1 98.81 203 ALA B O 1
ATOM 3802 N N . LEU B 1 204 ? -3.869 8.5 -7.484 1 98.56 204 LEU B N 1
ATOM 3803 C CA . LEU B 1 204 ? -4.574 7.773 -8.531 1 98.56 204 LEU B CA 1
ATOM 3804 C C . LEU B 1 204 ? -5.887 7.199 -8.008 1 98.56 204 LEU B C 1
ATOM 3806 O O . LEU B 1 204 ? -6.852 7.055 -8.758 1 98.56 204 LEU B O 1
ATOM 3810 N N . ALA B 1 205 ? -5.91 6.906 -6.711 1 98.44 205 ALA B N 1
ATOM 3811 C CA . ALA B 1 205 ? -7.105 6.336 -6.094 1 98.44 205 ALA B CA 1
ATOM 3812 C C . ALA B 1 205 ? -8.133 7.422 -5.793 1 98.44 205 ALA B C 1
ATOM 3814 O O . ALA B 1 205 ? -9.234 7.125 -5.324 1 98.44 205 ALA B O 1
ATOM 3815 N N . GLY B 1 206 ? -7.77 8.711 -5.961 1 98.06 206 GLY B N 1
ATOM 3816 C CA . GLY B 1 206 ? -8.773 9.766 -5.859 1 98.06 206 GLY B CA 1
ATOM 3817 C C . GLY B 1 206 ? -8.516 10.727 -4.715 1 98.06 206 GLY B C 1
ATOM 3818 O O . GLY B 1 206 ? -9.383 11.531 -4.375 1 98.06 206 GLY B O 1
ATOM 3819 N N . ALA B 1 207 ? -7.336 10.617 -4.129 1 98.69 207 ALA B N 1
ATOM 3820 C CA . ALA B 1 207 ? -7.012 11.594 -3.088 1 98.69 207 ALA B CA 1
ATOM 3821 C C . ALA B 1 207 ? -7.051 13.016 -3.633 1 98.69 207 ALA B C 1
ATOM 3823 O O . ALA B 1 207 ? -6.598 13.273 -4.75 1 98.69 207 ALA B O 1
ATOM 3824 N N . VAL B 1 208 ? -7.527 13.945 -2.748 1 98.31 208 VAL B N 1
ATOM 3825 C CA . VAL B 1 208 ? -7.738 15.305 -3.227 1 98.31 208 VAL B CA 1
ATOM 3826 C C . VAL B 1 208 ? -6.781 16.25 -2.514 1 98.31 208 VAL B C 1
ATOM 3828 O O . VAL B 1 208 ? -6.871 17.469 -2.682 1 98.31 208 VAL B O 1
ATOM 3831 N N . GLY B 1 209 ? -5.926 15.734 -1.738 1 98.44 209 GLY B N 1
ATOM 3832 C CA . GLY B 1 209 ? -4.926 16.516 -1.019 1 98.44 209 GLY B CA 1
ATOM 3833 C C . GLY B 1 209 ? -3.768 15.672 -0.516 1 98.44 209 GLY B C 1
ATOM 3834 O O . GLY B 1 209 ? -3.807 14.445 -0.59 1 98.44 209 GLY B O 1
ATOM 3835 N N . TRP B 1 210 ? -2.775 16.328 -0.176 1 98.75 210 TRP B N 1
ATOM 3836 C CA . TRP B 1 210 ? -1.54 15.766 0.354 1 98.75 210 TRP B CA 1
ATOM 3837 C C . TRP B 1 210 ? -1.055 16.547 1.566 1 98.75 210 TRP B C 1
ATOM 3839 O O . TRP B 1 210 ? -0.833 17.766 1.481 1 98.75 210 TRP B O 1
ATOM 3849 N N . ILE B 1 211 ? -1.121 15.914 2.711 1 98.75 211 ILE B N 1
ATOM 3850 C CA . ILE B 1 211 ? -0.399 16.484 3.844 1 98.75 211 ILE B CA 1
ATOM 3851 C C . ILE B 1 211 ? 1.043 15.984 3.84 1 98.75 211 ILE B C 1
ATOM 3853 O O . ILE B 1 211 ? 1.313 14.844 4.23 1 98.75 211 ILE B O 1
ATOM 3857 N N . ALA B 1 212 ? 1.947 16.828 3.494 1 98.5 212 ALA B N 1
ATOM 3858 C CA . ALA B 1 212 ? 3.244 16.422 2.955 1 98.5 212 ALA B CA 1
ATOM 3859 C C . ALA B 1 212 ? 4.371 16.75 3.934 1 98.5 212 ALA B C 1
ATOM 3861 O O . ALA B 1 212 ? 4.312 17.766 4.641 1 98.5 212 ALA B O 1
ATOM 3862 N N . GLY B 1 213 ? 5.395 15.93 3.902 1 98.44 213 GLY B N 1
ATOM 3863 C CA . GLY B 1 213 ? 6.586 16.156 4.703 1 98.44 213 GLY B CA 1
ATOM 3864 C C . GLY B 1 213 ? 7.73 16.766 3.906 1 98.44 213 GLY B C 1
ATOM 3865 O O . GLY B 1 213 ? 8.164 17.891 4.18 1 98.44 213 GLY B O 1
ATOM 3866 N N . TYR B 1 214 ? 8.078 16.219 2.83 1 98.06 214 TYR B N 1
ATOM 3867 C CA . TYR B 1 214 ? 9.359 16.484 2.189 1 98.06 214 TYR B CA 1
ATOM 3868 C C . TYR B 1 214 ? 9.312 17.797 1.405 1 98.06 214 TYR B C 1
ATOM 3870 O O . TYR B 1 214 ? 10.359 18.344 1.031 1 98.06 214 TYR B O 1
ATOM 3878 N N . PRO B 1 215 ? 8.133 18.312 1.027 1 97.94 215 PRO B N 1
ATOM 3879 C CA . PRO B 1 215 ? 8.141 19.656 0.446 1 97.94 215 PRO B CA 1
ATOM 3880 C C . PRO B 1 215 ? 8.875 20.672 1.32 1 97.94 215 PRO B C 1
ATOM 3882 O O . PRO B 1 215 ? 9.273 21.734 0.837 1 97.94 215 PRO B O 1
ATOM 3885 N N . ASN B 1 216 ? 9.039 20.391 2.641 1 98.62 216 ASN B N 1
ATOM 3886 C CA . ASN B 1 216 ? 9.836 21.25 3.498 1 98.62 216 ASN B CA 1
ATOM 3887 C C . ASN B 1 216 ? 11.234 21.469 2.93 1 98.62 216 ASN B C 1
ATOM 3889 O O . ASN B 1 216 ? 11.828 22.531 3.123 1 98.62 216 ASN B O 1
ATOM 3893 N N . ALA B 1 217 ? 11.742 20.469 2.246 1 98.06 217 ALA B N 1
ATOM 3894 C CA . ALA B 1 217 ? 13.094 20.516 1.688 1 98.06 217 ALA B CA 1
ATOM 3895 C C . ALA B 1 217 ? 13.055 20.688 0.172 1 98.06 217 ALA B C 1
ATOM 3897 O O . ALA B 1 217 ? 13.906 21.359 -0.41 1 98.06 217 ALA B O 1
ATOM 3898 N N . LEU B 1 218 ? 12.039 20.078 -0.458 1 97.5 218 LEU B N 1
ATOM 3899 C CA . LEU B 1 218 ? 11.984 20 -1.914 1 97.5 218 LEU B CA 1
ATOM 3900 C C . LEU B 1 218 ? 10.594 20.344 -2.422 1 97.5 218 LEU B C 1
ATOM 3902 O O . LEU B 1 218 ? 9.922 19.516 -3.041 1 97.5 218 LEU B O 1
ATOM 3906 N N . PRO B 1 219 ? 10.195 21.609 -2.273 1 97.38 219 PRO B N 1
ATOM 3907 C CA . PRO B 1 219 ? 8.82 21.953 -2.621 1 97.38 219 PRO B CA 1
ATOM 3908 C C . PRO B 1 219 ? 8.555 21.891 -4.125 1 97.38 219 PRO B C 1
ATOM 3910 O O . PRO B 1 219 ? 7.496 21.406 -4.547 1 97.38 219 PRO B O 1
ATOM 3913 N N . GLU B 1 220 ? 9.469 22.281 -4.953 1 96.19 220 GLU B N 1
ATOM 3914 C CA . GLU B 1 220 ? 9.203 22.375 -6.387 1 96.19 220 GLU B CA 1
ATOM 3915 C C . GLU B 1 220 ? 9 20.984 -7 1 96.19 220 GLU B C 1
ATOM 3917 O O . GLU B 1 220 ? 8.008 20.75 -7.699 1 96.19 220 GLU B O 1
ATOM 3922 N N . ALA B 1 221 ? 9.93 20.094 -6.73 1 97.25 221 ALA B N 1
ATOM 3923 C CA . ALA B 1 221 ? 9.805 18.734 -7.242 1 97.25 221 ALA B CA 1
ATOM 3924 C C . ALA B 1 221 ? 8.555 18.047 -6.691 1 97.25 221 ALA B C 1
ATOM 3926 O O . ALA B 1 221 ? 7.895 17.281 -7.398 1 97.25 221 ALA B O 1
ATOM 3927 N N . SER B 1 222 ? 8.258 18.344 -5.441 1 97.81 222 SER B N 1
ATOM 3928 C CA . SER B 1 222 ? 7.086 17.766 -4.789 1 97.81 222 SER B CA 1
ATOM 3929 C C . SER B 1 222 ? 5.797 18.266 -5.43 1 97.81 222 SER B C 1
ATOM 3931 O O . SER B 1 222 ? 4.875 17.484 -5.672 1 97.81 222 SER B O 1
ATOM 3933 N N . VAL B 1 223 ? 5.758 19.562 -5.691 1 98.25 223 VAL B N 1
ATOM 3934 C CA . VAL B 1 223 ? 4.594 20.172 -6.324 1 98.25 223 VAL B CA 1
ATOM 3935 C C . VAL B 1 223 ? 4.391 19.578 -7.719 1 98.25 223 VAL B C 1
ATOM 3937 O O . VAL B 1 223 ? 3.273 19.203 -8.086 1 98.25 223 VAL B O 1
ATOM 3940 N N . GLU B 1 224 ? 5.473 19.453 -8.461 1 98.31 224 GLU B N 1
ATOM 3941 C CA . GLU B 1 224 ? 5.391 18.859 -9.789 1 98.31 224 GLU B CA 1
ATOM 3942 C C . GLU B 1 224 ? 4.883 17.422 -9.734 1 98.31 224 GLU B C 1
ATOM 3944 O O . GLU B 1 224 ? 4.016 17.031 -10.523 1 98.31 224 GLU B O 1
ATOM 3949 N N . LEU B 1 225 ? 5.406 16.688 -8.805 1 98.56 225 LEU B N 1
ATOM 3950 C CA . LEU B 1 225 ? 5.012 15.281 -8.648 1 98.56 225 LEU B CA 1
ATOM 3951 C C . LEU B 1 225 ? 3.529 15.172 -8.32 1 98.56 225 LEU B C 1
ATOM 3953 O O . LEU B 1 225 ? 2.799 14.414 -8.969 1 98.56 225 LEU B O 1
ATOM 3957 N N . TYR B 1 226 ? 3.076 15.914 -7.332 1 98.69 226 TYR B N 1
ATOM 3958 C CA . TYR B 1 226 ? 1.684 15.844 -6.906 1 98.69 226 TYR B CA 1
ATOM 3959 C C . TYR B 1 226 ? 0.743 16.234 -8.039 1 98.69 226 TYR B C 1
ATOM 3961 O O . TYR B 1 226 ? -0.231 15.531 -8.312 1 98.69 226 TYR B O 1
ATOM 3969 N N . ARG B 1 227 ? 1.052 17.344 -8.68 1 98.56 227 ARG B N 1
ATOM 3970 C CA . ARG B 1 227 ? 0.187 17.828 -9.75 1 98.56 227 ARG B CA 1
ATOM 3971 C C . ARG B 1 227 ? 0.134 16.844 -10.906 1 98.56 227 ARG B C 1
ATOM 3973 O O . ARG B 1 227 ? -0.933 16.609 -11.477 1 98.56 227 ARG B O 1
ATOM 3980 N N . ALA B 1 228 ? 1.279 16.281 -11.266 1 98.62 228 ALA B N 1
ATOM 3981 C CA . ALA B 1 228 ? 1.314 15.273 -12.32 1 98.62 228 ALA B CA 1
ATOM 3982 C C . ALA B 1 228 ? 0.506 14.039 -11.93 1 98.62 228 ALA B C 1
ATOM 3984 O O . ALA B 1 228 ? -0.227 13.484 -12.758 1 98.62 228 ALA B O 1
ATOM 3985 N N . ALA B 1 229 ? 0.601 13.594 -10.688 1 98.69 229 ALA B N 1
ATOM 3986 C CA . ALA B 1 229 ? -0.092 12.398 -10.211 1 98.69 229 ALA B CA 1
ATOM 3987 C C . ALA B 1 229 ? -1.605 12.594 -10.234 1 98.69 229 ALA B C 1
ATOM 3989 O O . ALA B 1 229 ? -2.342 11.734 -10.727 1 98.69 229 ALA B O 1
ATOM 3990 N N . VAL B 1 230 ? -2.066 13.742 -9.75 1 98 230 VAL B N 1
ATOM 3991 C CA . VAL B 1 230 ? -3.5 14 -9.672 1 98 230 VAL B CA 1
ATOM 3992 C C . VAL B 1 230 ? -4.062 14.188 -11.086 1 98 230 VAL B C 1
ATOM 3994 O O . VAL B 1 230 ? -5.207 13.812 -11.352 1 98 230 VAL B O 1
ATOM 3997 N N . ALA B 1 231 ? -3.24 14.664 -11.992 1 97.94 231 ALA B N 1
ATOM 3998 C CA . ALA B 1 231 ? -3.654 14.859 -13.375 1 97.94 231 ALA B CA 1
ATOM 3999 C C . ALA B 1 231 ? -3.537 13.562 -14.172 1 97.94 231 ALA B C 1
ATOM 4001 O O . ALA B 1 231 ? -3.838 13.531 -15.367 1 97.94 231 ALA B O 1
ATOM 4002 N N . HIS B 1 232 ? -3.061 12.516 -13.578 1 98.19 232 HIS B N 1
ATOM 4003 C CA . HIS B 1 232 ? -2.865 11.211 -14.203 1 98.19 232 HIS B CA 1
ATOM 4004 C C . HIS B 1 232 ? -1.839 11.289 -15.328 1 98.19 232 HIS B C 1
ATOM 4006 O O . HIS B 1 232 ? -1.951 10.57 -16.328 1 98.19 232 HIS B O 1
ATOM 4012 N N . ASP B 1 233 ? -0.957 12.25 -15.211 1 98.38 233 ASP B N 1
ATOM 4013 C CA . ASP B 1 233 ? 0.183 12.352 -16.125 1 98.38 233 ASP B CA 1
ATOM 4014 C C . ASP B 1 233 ? 1.317 11.43 -15.68 1 98.38 233 ASP B C 1
ATOM 4016 O O . ASP B 1 233 ? 2.303 11.883 -15.094 1 98.38 233 ASP B O 1
ATOM 4020 N N . LEU B 1 234 ? 1.238 10.18 -16.062 1 98.5 234 LEU B N 1
ATOM 4021 C CA . LEU B 1 234 ? 2.197 9.172 -15.617 1 98.5 234 LEU B CA 1
ATOM 4022 C C . LEU B 1 234 ? 3.57 9.422 -16.234 1 98.5 234 LEU B C 1
ATOM 4024 O O . LEU B 1 234 ? 4.594 9.094 -15.633 1 98.5 234 LEU B O 1
ATOM 4028 N N . GLU B 1 235 ? 3.643 9.922 -17.391 1 98.12 235 GLU B N 1
ATOM 4029 C CA . GLU B 1 235 ? 4.91 10.203 -18.062 1 98.12 235 GLU B CA 1
ATOM 4030 C C . GLU B 1 235 ? 5.789 11.117 -17.219 1 98.12 235 GLU B C 1
ATOM 4032 O O . GLU B 1 235 ? 7.012 10.961 -17.172 1 98.12 235 GLU B O 1
ATOM 4037 N N . THR B 1 236 ? 5.117 12.062 -16.531 1 98.12 236 THR B N 1
ATOM 4038 C CA . THR B 1 236 ? 5.84 12.977 -15.656 1 98.12 236 THR B CA 1
ATOM 4039 C C . THR B 1 236 ? 5.965 12.406 -14.25 1 98.12 236 THR B C 1
ATOM 4041 O O . THR B 1 236 ? 7.047 12.422 -13.664 1 98.12 236 THR B O 1
ATOM 4044 N N . ALA B 1 237 ? 4.945 11.859 -13.711 1 98.56 237 ALA B N 1
ATOM 4045 C CA . ALA B 1 237 ? 4.848 11.492 -12.297 1 98.56 237 ALA B CA 1
ATOM 4046 C C . ALA B 1 237 ? 5.746 10.305 -11.977 1 98.56 237 ALA B C 1
ATOM 4048 O O . ALA B 1 237 ? 6.434 10.297 -10.953 1 98.56 237 ALA B O 1
ATOM 4049 N N . LEU B 1 238 ? 5.762 9.289 -12.867 1 98.25 238 LEU B N 1
ATOM 4050 C CA . LEU B 1 238 ? 6.391 8.016 -12.523 1 98.25 238 LEU B CA 1
ATOM 4051 C C . LEU B 1 238 ? 7.902 8.18 -12.391 1 98.25 238 LEU B C 1
ATOM 4053 O O . LEU B 1 238 ? 8.484 7.781 -11.383 1 98.25 238 LEU B O 1
ATOM 4057 N N . PRO B 1 239 ? 8.625 8.812 -13.406 1 96.88 239 PRO B N 1
ATOM 4058 C CA . PRO B 1 239 ? 10.07 8.984 -13.234 1 96.88 239 PRO B CA 1
ATOM 4059 C C . PRO B 1 239 ? 10.43 9.836 -12.023 1 96.88 239 PRO B C 1
ATOM 4061 O O . PRO B 1 239 ? 11.391 9.539 -11.312 1 96.88 239 PRO B O 1
ATOM 4064 N N . LEU B 1 240 ? 9.672 10.883 -11.789 1 97.31 240 LEU B N 1
ATOM 4065 C CA . LEU B 1 240 ? 9.898 11.75 -10.633 1 97.31 240 LEU B CA 1
ATOM 4066 C C . LEU B 1 240 ? 9.703 10.977 -9.336 1 97.31 240 LEU B C 1
ATOM 4068 O O . LEU B 1 240 ? 10.523 11.078 -8.414 1 97.31 240 LEU B O 1
ATOM 4072 N N . TYR B 1 241 ? 8.641 10.227 -9.312 1 98.31 241 TYR B N 1
ATOM 4073 C CA . TYR B 1 241 ? 8.305 9.445 -8.125 1 98.31 241 TYR B CA 1
ATOM 4074 C C . TYR B 1 241 ? 9.383 8.406 -7.836 1 98.31 241 TYR B C 1
ATOM 4076 O O . TYR B 1 241 ? 9.828 8.266 -6.695 1 98.31 241 TYR B O 1
ATOM 4084 N N . LYS B 1 242 ? 9.82 7.703 -8.82 1 96.56 242 LYS B N 1
ATOM 4085 C CA . LYS B 1 242 ? 10.875 6.703 -8.68 1 96.56 242 LYS B CA 1
ATOM 4086 C C . LYS B 1 242 ? 12.164 7.332 -8.156 1 96.56 242 LYS B C 1
ATOM 4088 O O . LYS B 1 242 ? 12.836 6.766 -7.289 1 96.56 242 LYS B O 1
ATOM 4093 N N . SER B 1 243 ? 12.484 8.469 -8.656 1 95.62 243 SER B N 1
ATOM 4094 C CA . SER B 1 243 ? 13.711 9.156 -8.273 1 95.62 243 SER B CA 1
ATOM 4095 C C . SER B 1 243 ? 13.641 9.641 -6.828 1 95.62 243 SER B C 1
ATOM 4097 O O . SER B 1 243 ? 14.648 9.625 -6.113 1 95.62 243 SER B O 1
ATOM 4099 N N . LEU B 1 244 ? 12.461 10.016 -6.355 1 97.19 244 LEU B N 1
ATOM 4100 C CA . LEU B 1 244 ? 12.312 10.68 -5.066 1 97.19 244 LEU B CA 1
ATOM 4101 C C . LEU B 1 244 ? 11.969 9.68 -3.973 1 97.19 244 LEU B C 1
ATOM 4103 O O . LEU B 1 244 ? 12.055 10 -2.783 1 97.19 244 LEU B O 1
ATOM 4107 N N . HIS B 1 245 ? 11.625 8.453 -4.355 1 97.81 245 HIS B N 1
ATOM 4108 C CA . HIS B 1 245 ? 11.016 7.527 -3.41 1 97.81 245 HIS B CA 1
ATOM 4109 C C . HIS B 1 245 ? 11.969 7.211 -2.26 1 97.81 245 HIS B C 1
ATOM 4111 O O . HIS B 1 245 ? 11.539 7.098 -1.109 1 97.81 245 HIS B O 1
ATOM 4117 N N . SER B 1 246 ? 13.312 7.109 -2.533 1 96.12 246 SER B N 1
ATOM 4118 C CA . SER B 1 246 ? 14.289 6.797 -1.497 1 96.12 246 SER B CA 1
ATOM 4119 C C . SER B 1 246 ? 14.352 7.898 -0.446 1 96.12 246 SER B C 1
ATOM 4121 O O . SER B 1 246 ? 14.758 7.656 0.693 1 96.12 246 SER B O 1
ATOM 4123 N N . LEU B 1 247 ? 13.969 9.047 -0.827 1 96.88 247 LEU B N 1
ATOM 4124 C CA . LEU B 1 247 ? 13.922 10.172 0.102 1 96.88 247 LEU B CA 1
ATOM 4125 C C . LEU B 1 247 ? 12.562 10.266 0.78 1 96.88 247 LEU B C 1
ATOM 4127 O O . LEU B 1 247 ? 12.484 10.445 1.997 1 96.88 247 LEU B O 1
ATOM 4131 N N . LEU B 1 248 ? 11.461 10.094 0.007 1 97.88 248 LEU B N 1
ATOM 4132 C CA . LEU B 1 248 ? 10.094 10.242 0.5 1 97.88 248 LEU B CA 1
ATOM 4133 C C . LEU B 1 248 ? 9.797 9.219 1.595 1 97.88 248 LEU B C 1
ATOM 4135 O O . LEU B 1 248 ? 9.031 9.5 2.518 1 97.88 248 LEU B O 1
ATOM 4139 N N . ARG B 1 249 ? 10.461 8.086 1.529 1 97.62 249 ARG B N 1
ATOM 4140 C CA . ARG B 1 249 ? 10.164 7.012 2.475 1 97.62 249 ARG B CA 1
ATOM 4141 C C . ARG B 1 249 ? 10.602 7.395 3.887 1 97.62 249 ARG B C 1
ATOM 4143 O O . ARG B 1 249 ? 10.109 6.832 4.867 1 97.62 249 ARG B O 1
ATOM 4150 N N . TRP B 1 250 ? 11.516 8.375 4.082 1 97 250 TRP B N 1
ATOM 4151 C CA . TRP B 1 250 ? 11.977 8.797 5.402 1 97 250 TRP B CA 1
ATOM 4152 C C . TRP B 1 250 ? 10.859 9.484 6.176 1 97 250 TRP B C 1
ATOM 4154 O O . TRP B 1 250 ? 10.898 9.539 7.406 1 97 250 TRP B O 1
ATOM 4164 N N . ASP B 1 251 ? 9.82 9.969 5.473 1 95.75 251 ASP B N 1
ATOM 4165 C CA . ASP B 1 251 ? 8.664 10.57 6.125 1 95.75 251 ASP B CA 1
ATOM 4166 C C . ASP B 1 251 ? 7.867 9.531 6.906 1 95.75 251 ASP B C 1
ATOM 4168 O O . ASP B 1 251 ? 7.066 9.875 7.773 1 95.75 251 ASP B O 1
ATOM 4172 N N . SER B 1 252 ? 8.078 8.305 6.605 1 96.06 252 SER B N 1
ATOM 4173 C CA . SER B 1 252 ? 7.312 7.227 7.227 1 96.06 252 SER B CA 1
ATOM 4174 C C . SER B 1 252 ? 8.141 6.492 8.273 1 96.06 252 SER B C 1
ATOM 4176 O O . SER B 1 252 ? 7.754 5.418 8.742 1 96.06 252 SER B O 1
ATOM 4178 N N . LYS B 1 253 ? 9.297 7.066 8.633 1 96.44 253 LYS B N 1
ATOM 4179 C CA . LYS B 1 253 ? 10.18 6.461 9.633 1 96.44 253 LYS B CA 1
ATOM 4180 C C . LYS B 1 253 ? 10.094 7.203 10.961 1 96.44 253 LYS B C 1
ATOM 4182 O O . LYS B 1 253 ? 9.602 8.328 11.023 1 96.44 253 LYS B O 1
ATOM 4187 N N . THR B 1 254 ? 10.57 6.57 11.945 1 94.88 254 THR B N 1
ATOM 4188 C CA . THR B 1 254 ? 10.609 7.16 13.281 1 94.88 254 THR B CA 1
ATOM 4189 C C . THR B 1 254 ? 11.43 8.445 13.273 1 94.88 254 THR B C 1
ATOM 4191 O O . THR B 1 254 ? 11.109 9.398 13.992 1 94.88 254 THR B O 1
ATOM 4194 N N . GLU B 1 255 ? 12.445 8.5 12.398 1 96.94 255 GLU B N 1
ATOM 4195 C CA . GLU B 1 255 ? 13.406 9.602 12.367 1 96.94 255 GLU B CA 1
ATOM 4196 C C . GLU B 1 255 ? 12.969 10.688 11.391 1 96.94 255 GLU B C 1
ATOM 4198 O O . GLU B 1 255 ? 13.789 11.5 10.953 1 96.94 255 GLU B O 1
ATOM 4203 N N . PHE B 1 256 ? 11.727 10.695 11.117 1 97.5 256 PHE B N 1
ATOM 4204 C CA . PHE B 1 256 ? 11.273 11.516 10 1 97.5 256 PHE B CA 1
ATOM 4205 C C . PHE B 1 256 ? 11.562 12.992 10.258 1 97.5 256 PHE B C 1
ATOM 4207 O O . PHE B 1 256 ? 11.953 13.719 9.344 1 97.5 256 PHE B O 1
ATOM 4214 N N . VAL B 1 257 ? 11.43 13.484 11.516 1 98.31 257 VAL B N 1
ATOM 4215 C CA . VAL B 1 257 ? 11.648 14.898 11.805 1 98.31 257 VAL B CA 1
ATOM 4216 C C . VAL B 1 257 ? 13.109 15.258 11.539 1 98.31 257 VAL B C 1
ATOM 4218 O O . VAL B 1 257 ? 13.406 16.188 10.789 1 98.31 257 VAL B O 1
ATOM 4221 N N . GLN B 1 258 ? 14.008 14.445 12.047 1 98.5 258 GLN B N 1
ATOM 4222 C CA . GLN B 1 258 ? 15.438 14.664 11.891 1 98.5 258 GLN B CA 1
ATOM 4223 C C . GLN B 1 258 ? 15.859 14.539 10.43 1 98.5 258 GLN B C 1
ATOM 4225 O O . GLN B 1 258 ? 16.688 15.312 9.953 1 98.5 258 GLN B O 1
ATOM 4230 N N . ALA B 1 259 ? 15.273 13.602 9.766 1 98.69 259 ALA B N 1
ATOM 4231 C CA . ALA B 1 259 ? 15.625 13.352 8.367 1 98.69 259 ALA B CA 1
ATOM 4232 C C . ALA B 1 259 ? 15.219 14.523 7.484 1 98.69 259 ALA B C 1
ATOM 4234 O O . ALA B 1 259 ? 16.016 14.992 6.664 1 98.69 259 ALA B O 1
ATOM 4235 N N . ILE B 1 260 ? 14.016 15 7.672 1 98.69 260 ILE B N 1
ATOM 4236 C CA . ILE B 1 260 ? 13.516 16.094 6.848 1 98.69 260 ILE B CA 1
ATOM 4237 C C . ILE B 1 260 ? 14.289 17.375 7.164 1 98.69 260 ILE B C 1
ATOM 4239 O O . ILE B 1 260 ? 14.68 18.109 6.254 1 98.69 260 ILE B O 1
ATOM 4243 N N . LYS B 1 261 ? 14.555 17.625 8.422 1 98.62 261 LYS B N 1
ATOM 4244 C CA . LYS B 1 261 ? 15.32 18.812 8.797 1 98.62 261 LYS B CA 1
ATOM 4245 C C . LYS B 1 261 ? 16.734 18.734 8.227 1 98.62 261 LYS B C 1
ATOM 4247 O O . LYS B 1 261 ? 17.281 19.766 7.801 1 98.62 261 LYS B O 1
ATOM 4252 N N . LEU B 1 262 ? 17.328 17.562 8.219 1 98.62 262 LEU B N 1
ATOM 4253 C CA . LEU B 1 262 ? 18.641 17.422 7.59 1 98.62 262 LEU B CA 1
ATOM 4254 C C . LEU B 1 262 ? 18.562 17.75 6.102 1 98.62 262 LEU B C 1
ATOM 4256 O O . LEU B 1 262 ? 19.422 18.453 5.57 1 98.62 262 LEU B O 1
ATOM 4260 N N . SER B 1 263 ? 17.578 17.234 5.465 1 98.62 263 SER B N 1
ATOM 4261 C CA . SER B 1 263 ? 17.406 17.516 4.047 1 98.62 263 SER B CA 1
ATOM 4262 C C . SER B 1 263 ? 17.203 19.016 3.805 1 98.62 263 SER B C 1
ATOM 4264 O O . SER B 1 263 ? 17.688 19.547 2.807 1 98.62 263 SER B O 1
ATOM 4266 N N . MET B 1 264 ? 16.453 19.656 4.715 1 98.38 264 MET B N 1
ATOM 4267 C CA . MET B 1 264 ? 16.297 21.109 4.633 1 98.38 264 MET B CA 1
ATOM 4268 C C . MET B 1 264 ? 17.656 21.797 4.703 1 98.38 264 MET B C 1
ATOM 4270 O O . MET B 1 264 ? 17.953 22.656 3.873 1 98.38 264 MET B O 1
ATOM 4274 N N . ASP B 1 265 ? 18.469 21.422 5.637 1 98.12 265 ASP B N 1
ATOM 4275 C CA . ASP B 1 265 ? 19.797 22.016 5.785 1 98.12 265 ASP B CA 1
ATOM 4276 C C . ASP B 1 265 ? 20.625 21.844 4.516 1 98.12 265 ASP B C 1
ATOM 4278 O O . ASP B 1 265 ? 21.25 22.781 4.039 1 98.12 265 ASP B O 1
ATOM 4282 N N . ILE B 1 266 ? 20.562 20.641 3.98 1 98.25 266 ILE B N 1
ATOM 4283 C CA . ILE B 1 266 ? 21.344 20.328 2.787 1 98.25 266 ILE B CA 1
ATOM 4284 C C . ILE B 1 266 ? 20.828 21.141 1.605 1 98.25 266 ILE B C 1
ATOM 4286 O O . ILE B 1 266 ? 21.625 21.578 0.757 1 98.25 266 ILE B O 1
ATOM 4290 N N . ALA B 1 267 ? 19.578 21.422 1.6 1 97.19 267 ALA B N 1
ATOM 4291 C CA . ALA B 1 267 ? 18.953 22.141 0.5 1 97.19 267 ALA B CA 1
ATOM 4292 C C . ALA B 1 267 ? 19.078 23.656 0.702 1 97.19 267 ALA B C 1
ATOM 4294 O O . ALA B 1 267 ? 18.562 24.438 -0.099 1 97.19 267 ALA B O 1
ATOM 4295 N N . GLY B 1 268 ? 19.656 24.094 1.765 1 95.25 268 GLY B N 1
ATOM 4296 C CA . GLY B 1 268 ? 19.922 25.516 1.979 1 95.25 268 GLY B CA 1
ATOM 4297 C C . GLY B 1 268 ? 18.844 26.203 2.787 1 95.25 268 GLY B C 1
ATOM 4298 O O . GLY B 1 268 ? 18.703 27.422 2.729 1 95.25 268 GLY B O 1
ATOM 4299 N N . ARG B 1 269 ? 18.016 25.438 3.453 1 95.06 269 ARG B N 1
ATOM 4300 C CA . ARG B 1 269 ? 16.984 25.953 4.332 1 95.06 269 ARG B CA 1
ATOM 4301 C C . ARG B 1 269 ? 17.297 25.641 5.793 1 95.06 269 ARG B C 1
ATOM 4303 O O . ARG B 1 269 ? 18.016 24.703 6.09 1 95.06 269 ARG B O 1
ATOM 4310 N N . PRO B 1 270 ? 16.734 26.391 6.66 1 95 270 PRO B N 1
ATOM 4311 C CA . PRO B 1 270 ? 16.984 26.094 8.07 1 95 270 PRO B CA 1
ATOM 4312 C C . PRO B 1 270 ? 16.172 24.891 8.578 1 95 270 PRO B C 1
ATOM 4314 O O . PRO B 1 270 ? 14.977 25.016 8.852 1 95 270 PRO B O 1
ATOM 4317 N N . GLY B 1 271 ? 16.844 23.766 8.648 1 96.62 271 GLY B N 1
ATOM 4318 C CA . GLY B 1 271 ? 16.25 22.641 9.352 1 96.62 271 GLY B CA 1
ATOM 4319 C C . GLY B 1 271 ? 16.531 22.672 10.844 1 96.62 271 GLY B C 1
ATOM 4320 O O . GLY B 1 271 ? 15.594 22.75 11.648 1 96.62 271 GLY B O 1
ATOM 4321 N N . GLY B 1 272 ? 17.859 22.656 11.141 1 96.12 272 GLY B N 1
ATOM 4322 C CA . GLY B 1 272 ? 18.281 22.906 12.508 1 96.12 272 GLY B CA 1
ATOM 4323 C C . GLY B 1 272 ? 18.031 21.719 13.43 1 96.12 272 GLY B C 1
ATOM 4324 O O . GLY B 1 272 ? 17.797 20.609 12.969 1 96.12 272 GLY B O 1
ATOM 4325 N N . PRO B 1 273 ? 18.156 21.938 14.75 1 97 273 PRO B N 1
ATOM 4326 C CA . PRO B 1 273 ? 18.062 20.875 15.75 1 97 273 PRO B CA 1
ATOM 4327 C C . PRO B 1 273 ? 16.625 20.453 16.031 1 97 273 PRO B C 1
ATOM 4329 O O . PRO B 1 273 ? 15.688 21.094 15.539 1 97 273 PRO B O 1
ATOM 4332 N N . VAL B 1 274 ? 16.484 19.359 16.766 1 97.75 274 VAL B N 1
ATOM 4333 C CA . VAL B 1 274 ? 15.211 18.875 17.266 1 97.75 274 VAL B CA 1
ATOM 4334 C C . VAL B 1 274 ? 15.172 18.984 18.797 1 97.75 274 VAL B C 1
ATOM 4336 O O . VAL B 1 274 ? 16.219 19.109 19.438 1 97.75 274 VAL B O 1
ATOM 4339 N N . ARG B 1 275 ? 14.031 19 19.359 1 97.69 275 ARG B N 1
ATOM 4340 C CA . ARG B 1 275 ? 13.898 19.016 20.812 1 97.69 275 ARG B CA 1
ATOM 4341 C C . ARG B 1 275 ? 13.891 17.594 21.375 1 97.69 275 ARG B C 1
ATOM 4343 O O . ARG B 1 275 ? 13.305 16.688 20.781 1 97.69 275 ARG B O 1
ATOM 4350 N N . PRO B 1 276 ? 14.508 17.547 22.578 1 96.25 276 PRO B N 1
ATOM 4351 C CA . PRO B 1 276 ? 14.359 16.266 23.266 1 96.25 276 PRO B CA 1
ATOM 4352 C C . PRO B 1 276 ? 12.898 15.867 23.469 1 96.25 276 PRO B C 1
ATOM 4354 O O . PRO B 1 276 ? 12.039 16.734 23.656 1 96.25 276 PRO B O 1
ATOM 4357 N N . PRO B 1 277 ? 12.641 14.555 23.359 1 96.69 277 PRO B N 1
ATOM 4358 C CA . PRO B 1 277 ? 13.555 13.43 23.531 1 96.69 277 PRO B CA 1
ATOM 4359 C C . PRO B 1 277 ? 14.188 12.977 22.219 1 96.69 277 PRO B C 1
ATOM 4361 O O . PRO B 1 277 ? 15.008 12.055 22.203 1 96.69 277 PRO B O 1
ATOM 4364 N N . ARG B 1 278 ? 13.852 13.586 21.109 1 96.62 278 ARG B N 1
ATOM 4365 C CA . ARG B 1 278 ? 14.516 13.234 19.859 1 96.62 278 ARG B CA 1
ATOM 4366 C C . ARG B 1 278 ? 16.016 13.516 19.922 1 96.62 278 ARG B C 1
ATOM 4368 O O . ARG B 1 278 ? 16.438 14.531 20.484 1 96.62 278 ARG B O 1
ATOM 4375 N N . LEU B 1 279 ? 16.781 12.633 19.391 1 96.5 279 LEU B N 1
ATOM 4376 C CA . LEU B 1 279 ? 18.234 12.758 19.328 1 96.5 279 LEU B CA 1
ATOM 4377 C C . LEU B 1 279 ? 18.688 12.93 17.875 1 96.5 279 LEU B C 1
ATOM 4379 O O . LEU B 1 279 ? 17.922 12.688 16.953 1 96.5 279 LEU B O 1
ATOM 4383 N N . PRO B 1 280 ? 19.875 13.367 17.719 1 95.5 280 PRO B N 1
ATOM 4384 C CA . PRO B 1 280 ? 20.406 13.414 16.359 1 95.5 280 PRO B CA 1
ATOM 4385 C C . PRO B 1 280 ? 20.391 12.047 15.672 1 95.5 280 PRO B C 1
ATOM 4387 O O . PRO B 1 280 ? 20.359 11.016 16.344 1 95.5 280 PRO B O 1
ATOM 4390 N N . LEU B 1 281 ? 20.391 12.117 14.383 1 98.19 281 LEU B N 1
ATOM 4391 C CA . LEU B 1 281 ? 20.422 10.891 13.594 1 98.19 281 LEU B CA 1
ATOM 4392 C C . LEU B 1 281 ? 21.703 10.102 13.859 1 98.19 281 LEU B C 1
ATOM 4394 O O . LEU B 1 281 ? 22.75 10.688 14.078 1 98.19 281 LEU B O 1
ATOM 4398 N N . THR B 1 282 ? 21.578 8.812 13.859 1 97.88 282 THR B N 1
ATOM 4399 C CA . THR B 1 282 ? 22.781 8 13.828 1 97.88 282 THR B CA 1
ATOM 4400 C C . THR B 1 282 ? 23.594 8.273 12.57 1 97.88 282 THR B C 1
ATOM 4402 O O . THR B 1 282 ? 23.047 8.719 11.555 1 97.88 282 THR B O 1
ATOM 4405 N N . PRO B 1 283 ? 24.875 8.016 12.648 1 98.12 283 PRO B N 1
ATOM 4406 C CA . PRO B 1 283 ? 25.703 8.25 11.453 1 98.12 283 PRO B CA 1
ATOM 4407 C C . PRO B 1 283 ? 25.188 7.5 10.227 1 98.12 283 PRO B C 1
ATOM 4409 O O . PRO B 1 283 ? 25.234 8.031 9.117 1 98.12 283 PRO B O 1
ATOM 4412 N N . GLU B 1 284 ? 24.734 6.355 10.414 1 97.44 284 GLU B N 1
ATOM 4413 C CA . GLU B 1 284 ? 24.25 5.531 9.305 1 97.44 284 GLU B CA 1
ATOM 4414 C C . GLU B 1 284 ? 23.016 6.145 8.656 1 97.44 284 GLU B C 1
ATOM 4416 O O . GLU B 1 284 ? 22.938 6.25 7.43 1 97.44 284 GLU B O 1
ATOM 4421 N N . ILE B 1 285 ? 22.078 6.543 9.477 1 97.69 285 ILE B N 1
ATOM 4422 C CA . ILE B 1 285 ? 20.844 7.125 8.961 1 97.69 285 ILE B CA 1
ATOM 4423 C C . ILE B 1 285 ? 21.141 8.492 8.336 1 97.69 285 ILE B C 1
ATOM 4425 O O . ILE B 1 285 ? 20.625 8.828 7.273 1 97.69 285 ILE B O 1
ATOM 4429 N N . GLU B 1 286 ? 21.984 9.227 9.023 1 98.44 286 GLU B N 1
ATOM 4430 C CA . GLU B 1 286 ? 22.391 10.531 8.5 1 98.44 286 GLU B CA 1
ATOM 4431 C C . GLU B 1 286 ? 23 10.406 7.105 1 98.44 286 GLU B C 1
ATOM 4433 O O . GLU B 1 286 ? 22.672 11.172 6.203 1 98.44 286 GLU B O 1
ATOM 4438 N N . ALA B 1 287 ? 23.844 9.453 6.934 1 98.38 287 ALA B N 1
ATOM 4439 C CA . ALA B 1 287 ? 24.5 9.227 5.648 1 98.38 287 ALA B CA 1
ATOM 4440 C C . ALA B 1 287 ? 23.5 8.867 4.566 1 98.38 287 ALA B C 1
ATOM 4442 O O . ALA B 1 287 ? 23.609 9.32 3.424 1 98.38 287 ALA B O 1
ATOM 4443 N N . ALA B 1 288 ? 22.547 8.094 4.914 1 97.19 288 ALA B N 1
ATOM 4444 C CA . ALA B 1 288 ? 21.531 7.668 3.957 1 97.19 288 ALA B CA 1
ATOM 4445 C C . ALA B 1 288 ? 20.656 8.844 3.521 1 97.19 288 ALA B C 1
ATOM 4447 O O . ALA B 1 288 ? 20.391 9.016 2.332 1 97.19 288 ALA B O 1
ATOM 4448 N N . VAL B 1 289 ? 20.234 9.656 4.465 1 98.38 289 VAL B N 1
ATOM 4449 C CA . VAL B 1 289 ? 19.406 10.82 4.172 1 98.38 289 VAL B CA 1
ATOM 4450 C C . VAL B 1 289 ? 20.203 11.82 3.33 1 98.38 289 VAL B C 1
ATOM 4452 O O . VAL B 1 289 ? 19.688 12.359 2.35 1 98.38 289 VAL B O 1
ATOM 4455 N N . ARG B 1 290 ? 21.438 12.023 3.695 1 98.5 290 ARG B N 1
ATOM 4456 C CA . ARG B 1 290 ? 22.297 12.945 2.961 1 98.5 290 ARG B CA 1
ATOM 4457 C C . ARG B 1 290 ? 22.469 12.492 1.516 1 98.5 290 ARG B C 1
ATOM 4459 O O . ARG B 1 290 ? 22.312 13.289 0.587 1 98.5 290 ARG B O 1
ATOM 4466 N N . ALA B 1 291 ? 22.766 11.242 1.343 1 97.5 291 ALA B N 1
ATOM 4467 C CA . ALA B 1 291 ? 22.984 10.711 0.001 1 97.5 291 ALA B CA 1
ATOM 4468 C C . ALA B 1 291 ? 21.734 10.859 -0.86 1 97.5 291 ALA B C 1
ATOM 4470 O O . ALA B 1 291 ? 21.812 11.273 -2.021 1 97.5 291 ALA B O 1
ATOM 4471 N N . ALA B 1 292 ? 20.625 10.539 -0.323 1 96.62 292 ALA B N 1
ATOM 4472 C CA . ALA B 1 292 ? 19.375 10.625 -1.066 1 96.62 292 ALA B CA 1
ATOM 4473 C C . ALA B 1 292 ? 19.031 12.078 -1.397 1 96.62 292 ALA B C 1
ATOM 4475 O O . ALA B 1 292 ? 18.562 12.375 -2.498 1 96.62 292 ALA B O 1
ATOM 4476 N N . THR B 1 293 ? 19.25 12.969 -0.446 1 98.19 293 THR B N 1
ATOM 4477 C CA . THR B 1 293 ? 18.969 14.383 -0.649 1 98.19 293 THR B CA 1
ATOM 4478 C C . THR B 1 293 ? 19.875 14.977 -1.716 1 98.19 293 THR B C 1
ATOM 4480 O O . THR B 1 293 ? 19.422 15.656 -2.629 1 98.19 293 THR B O 1
ATOM 4483 N N . GLU B 1 294 ? 21.141 14.688 -1.6 1 98 294 GLU B N 1
ATOM 4484 C CA . GLU B 1 294 ? 22.109 15.219 -2.545 1 98 294 GLU B CA 1
ATOM 4485 C C . GLU B 1 294 ? 21.859 14.688 -3.953 1 98 294 GLU B C 1
ATOM 4487 O O . GLU B 1 294 ? 22.047 15.414 -4.934 1 98 294 GLU B O 1
ATOM 4492 N N . LYS B 1 295 ? 21.5 13.445 -4.027 1 95.62 295 LYS B N 1
ATOM 4493 C CA . LYS B 1 295 ? 21.156 12.883 -5.328 1 95.62 295 LYS B CA 1
ATOM 4494 C C . LYS B 1 295 ? 19.984 13.633 -5.957 1 95.62 295 LYS B C 1
ATOM 4496 O O . LYS B 1 295 ? 20.016 13.969 -7.141 1 95.62 295 LYS B O 1
ATOM 4501 N N . ALA B 1 296 ? 18.953 13.875 -5.199 1 95.88 296 ALA B N 1
ATOM 4502 C CA . ALA B 1 296 ? 17.781 14.594 -5.695 1 95.88 296 ALA B CA 1
ATOM 4503 C C . ALA B 1 296 ? 18.156 15.992 -6.168 1 95.88 296 ALA B C 1
ATOM 4505 O O . ALA B 1 296 ? 17.719 16.438 -7.234 1 95.88 296 ALA B O 1
ATOM 4506 N N . LEU B 1 297 ? 18.984 16.625 -5.383 1 96.75 297 LEU B N 1
ATOM 4507 C CA . LEU B 1 297 ? 19.406 17.984 -5.738 1 96.75 297 LEU B CA 1
ATOM 4508 C C . LEU B 1 297 ? 20.25 17.969 -7.008 1 96.75 297 LEU B C 1
ATOM 4510 O O . LEU B 1 297 ? 20.109 18.859 -7.859 1 96.75 297 LEU B O 1
ATOM 4514 N N . ALA B 1 298 ? 21.047 16.969 -7.141 1 95.44 298 ALA B N 1
ATOM 4515 C CA . ALA B 1 298 ? 21.906 16.844 -8.312 1 95.44 298 ALA B CA 1
ATOM 4516 C C . ALA B 1 298 ? 21.078 16.609 -9.578 1 95.44 298 ALA B C 1
ATOM 4518 O O . ALA B 1 298 ? 21.469 17.016 -10.672 1 95.44 298 ALA B O 1
ATOM 4519 N N . GLU B 1 299 ? 19.938 16 -9.414 1 93.69 299 GLU B N 1
ATOM 4520 C CA . GLU B 1 299 ? 19.062 15.711 -10.547 1 93.69 299 GLU B CA 1
ATOM 4521 C C . GLU B 1 299 ? 18.172 16.906 -10.867 1 93.69 299 GLU B C 1
ATOM 4523 O O . GLU B 1 299 ? 17.312 16.828 -11.75 1 93.69 299 GLU B O 1
ATOM 4528 N N . GLY B 1 300 ? 18.312 18.031 -10.133 1 89.88 300 GLY B N 1
ATOM 4529 C CA . GLY B 1 300 ? 17.578 19.25 -10.383 1 89.88 300 GLY B CA 1
ATOM 4530 C C . GLY B 1 300 ? 16.203 19.25 -9.75 1 89.88 300 GLY B C 1
ATOM 4531 O O . GLY B 1 300 ? 15.305 19.984 -10.195 1 89.88 300 GLY B O 1
ATOM 4532 N N . LEU B 1 301 ? 16.109 18.406 -8.781 1 86.06 301 LEU B N 1
ATOM 4533 C CA . LEU B 1 301 ? 14.797 18.266 -8.141 1 86.06 301 LEU B CA 1
ATOM 4534 C C . LEU B 1 301 ? 14.703 19.172 -6.906 1 86.06 301 LEU B C 1
ATOM 4536 O O . LEU B 1 301 ? 13.914 18.906 -6 1 86.06 301 LEU B O 1
ATOM 4540 N N . ALA B 1 302 ? 15.391 20.312 -6.906 1 76.5 302 ALA B N 1
ATOM 4541 C CA . ALA B 1 302 ? 15.352 21.266 -5.809 1 76.5 302 ALA B CA 1
ATOM 4542 C C . ALA B 1 302 ? 14.016 22 -5.758 1 76.5 302 ALA B C 1
ATOM 4544 O O . ALA B 1 302 ? 13.375 22.203 -6.793 1 76.5 302 ALA B O 1
#

Solvent-accessible surface area (backbone atoms only — not comparable to full-atom values): 30488 Å² total; per-residue (Å²): 127,86,70,73,70,87,45,75,91,50,37,75,47,39,43,25,33,34,34,67,56,28,35,40,97,88,66,45,78,32,64,69,60,35,29,51,49,47,36,48,43,43,74,48,63,37,59,29,37,19,42,43,30,79,53,30,44,41,88,71,46,52,73,66,54,53,54,48,51,51,42,42,46,21,62,40,58,73,42,23,38,30,26,29,40,34,24,62,48,79,42,45,67,58,18,19,51,41,38,37,50,38,50,75,53,39,39,39,30,32,32,34,55,59,53,52,80,48,70,55,51,71,67,56,40,50,51,36,42,46,54,29,34,70,46,68,54,52,26,29,35,41,31,38,42,85,83,23,64,34,69,69,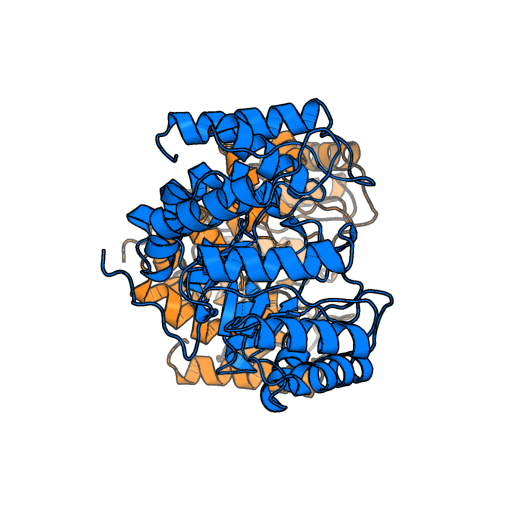47,50,72,54,47,25,50,38,37,74,71,64,31,34,51,28,34,31,50,40,70,69,57,64,55,50,48,60,52,29,54,70,66,24,70,80,55,43,40,21,27,33,36,54,52,48,39,60,56,31,23,68,62,59,30,54,20,30,48,30,51,57,45,75,43,22,33,43,41,44,45,52,34,51,55,23,24,61,68,66,34,55,86,60,17,49,62,50,45,66,69,42,37,80,49,31,44,42,58,73,40,94,56,21,53,58,47,45,21,49,36,9,43,76,64,73,41,84,18,64,68,76,65,74,90,57,68,79,68,52,70,68,58,44,50,51,46,49,51,40,42,52,50,38,47,72,72,66,41,74,127,85,70,73,73,89,45,73,91,50,38,74,48,38,42,25,32,35,33,66,55,30,34,40,96,87,67,46,79,32,63,67,60,35,28,51,49,47,36,49,43,43,73,47,62,38,58,30,36,19,43,44,29,76,53,29,43,41,89,71,47,50,74,65,53,52,53,47,51,52,43,41,46,21,62,38,57,71,41,24,38,30,25,30,40,35,25,63,48,79,43,45,68,56,17,20,51,41,39,36,49,38,50,74,54,38,38,40,31,32,33,34,52,57,53,54,81,48,67,55,52,74,68,56,41,51,52,36,42,47,53,29,34,70,47,68,52,52,28,30,35,41,32,39,41,85,84,25,62,34,70,67,46,52,73,55,47,27,50,39,38,74,71,65,32,32,52,27,33,31,49,40,70,68,57,65,57,51,48,58,51,29,53,70,67,25,71,79,56,41,40,23,27,34,36,53,52,47,40,59,57,32,25,68,62,61,31,55,20,30,48,31,50,58,44,75,42,22,34,42,40,44,44,53,33,52,54,23,26,63,67,67,34,56,86,60,16,48,62,52,45,64,69,41,38,80,48,31,44,42,58,75,41,94,56,20,53,57,46,46,21,49,36,9,44,74,63,74,40,83,18,64,68,74,63,73,90,58,69,80,68,51,72,68,58,45,50,52,45,49,52,40,43,51,49,38,47,72,73,66,38,76

Radius of gyration: 25.7 Å; Cα contacts (8 Å, |Δi|>4): 1262; chains: 2; bounding box: 50×74×55 Å